Protein AF-A0AAV6I6D1-F1 (afdb_monomer_lite)

Sequence (425 aa):
MALRLLGRKLMIVKPQKLGFYFRNSSHTAVVHDNPPSDSHARIRPSVNLVMEYSVRPDQYEDDVLEENRRLKEGNCQLIENCRLKAENHQLIENRRLKEENRRLIERRVEFIAFDTSSFFSILTLGLFSYRLKTVEEEIIGVLQHDTNKDDASTTINELFEKVTRLEEKILGDLHRYIQNERDGWKSLETKEENRRLKEENRQLVENRRLKEENRQLIENHRLKEENRQLIERLKPVEEETIGDLQCDTHKDDASTTINELSENVTRLEQKILGDLHHDIQNERDRCKSLETKQEHDWLKKEEVPRLKKENCQLTEREPPIERKLEEASRKIEEMNKVGENLRDILSEERKRQDIKKENLRTKLKDDASNTINGLFGKVTRLEQTVFGDLHNEKDRCNSLETKLDKALRENEQMEEELDRLRRYD

pLDDT: mean 79.73, std 18.85, range [32.06, 98.06]

Foldseek 3Di:
DPPPPPPDDDDDDDDDDDDDDDDDDDDDDDDDDDDDDDDDDDDDDDDDPPPPDPDDPVVVVVVVVVVVVVVVVVVVVVVVVVVVVVVVVVVVVVVVVVVVVVVVVVVVVVVVVVVVVVVVVVVVVVVVVVVVVVLVVVLVVLVVPDDDPVVNVVVNVVSVVVVVVVVVVVVVVVVVVVVVVVVVVVVVVVVVVVVVVVVVVVVVVVVVVVVVVVVVVVVVVVVVVVVVVVVVVCVVVVVVVVVVVPPPDDDDDVDPVCVVVVVVVVVVVCVVVVVVVVVVVVVVVVVVVVVVVVVVVCCVPPVVVVVVVVVVVVVVVPVVVVVVVVVVVVVVVVVVVVVVVVVVVVVVVVVVVVVVVVVVVVVVVVVVVVVVVVVVVVVVVVVCVVVVVVVVVVVVVVVVVVVVVVVVVVVVVVVVVVVVVVVVD

Secondary structure (DSSP, 8-state):
-TTSSSSS-----PPPP-----------------PPP-------------------HHHHHHHHHHHHHHHHHHHHHHHHHHHHHHHHHHHHHHHHHHHHHHHHHHHHHHHHHHHHHHHHHHHHHHHHHHHHHHHHHHHHHHHHS---HHHHHHHHHHHHHHHHHHHHHHHHHHHHHHHHHHHHHHHHHHHHHHHHHHHHHHHHHHHHHHHHHHHHHHHHHHHHHHHHHHHHHHHHHHHHHHHHTT------SSHHHHHHHHHHHHHHHHHHHHHHHHHHHHHHHHHHHHHHHHHHHHIIIIIHHHHHHHHHHHHHHSHHHHHHHHHHHHHHHHHHHHHHHHHHHHHHHHHHHHHHHHHHHHHHHHHHHHHHHHHHHHHHHHHHHHHHHHHHHHHHHHHHHHHHHHHHHHHHHHHHHHHHHTTT-

Organism: NCBI:txid479676

Radius of gyration: 58.28 Å; chains: 1; bounding box: 149×78×177 Å

Structure (mmCIF, N/CA/C/O backbone):
data_AF-A0AAV6I6D1-F1
#
_entry.id   AF-A0AAV6I6D1-F1
#
loop_
_atom_site.group_PDB
_atom_site.id
_atom_site.type_symbol
_atom_site.label_atom_id
_atom_site.label_alt_id
_atom_site.label_comp_id
_atom_site.label_asym_id
_atom_site.label_entity_id
_atom_site.label_seq_id
_atom_site.pdbx_PDB_ins_code
_atom_site.Cartn_x
_atom_site.Cartn_y
_atom_site.Cartn_z
_atom_site.occupancy
_atom_site.B_iso_or_equiv
_atom_site.auth_seq_id
_atom_site.auth_comp_id
_atom_site.auth_asym_id
_atom_site.auth_atom_id
_atom_site.pdbx_PDB_model_num
ATOM 1 N N . MET A 1 1 ? -9.817 10.490 -35.568 1.00 48.12 1 MET A N 1
ATOM 2 C CA . MET A 1 1 ? -10.364 9.478 -36.508 1.00 48.12 1 MET A CA 1
ATOM 3 C C . MET A 1 1 ? -9.933 8.028 -36.223 1.00 48.12 1 MET A C 1
ATOM 5 O O . MET A 1 1 ? -10.580 7.134 -36.744 1.00 48.12 1 MET A O 1
ATOM 9 N N . ALA A 1 2 ? -8.954 7.748 -35.349 1.00 38.03 2 ALA A N 1
ATOM 10 C CA . ALA A 1 2 ? -8.500 6.375 -35.057 1.00 38.03 2 ALA A CA 1
ATOM 11 C C . ALA A 1 2 ? -9.328 5.585 -34.006 1.00 38.03 2 ALA A C 1
ATOM 13 O O . ALA A 1 2 ? -9.077 4.407 -33.791 1.00 38.03 2 ALA A O 1
ATOM 14 N N . LEU A 1 3 ? -10.347 6.187 -33.376 1.00 39.72 3 LEU A N 1
ATOM 15 C CA . LEU A 1 3 ? -11.139 5.553 -32.301 1.00 39.72 3 LEU A CA 1
ATOM 16 C C . LEU A 1 3 ? -12.452 4.879 -32.759 1.00 39.72 3 LEU A C 1
ATOM 18 O O . LEU A 1 3 ? -13.203 4.382 -31.929 1.00 39.72 3 LEU A O 1
ATOM 22 N N . ARG A 1 4 ? -12.743 4.817 -34.068 1.00 40.78 4 ARG A N 1
ATOM 23 C CA . ARG A 1 4 ? -13.976 4.184 -34.598 1.00 40.78 4 ARG A CA 1
ATOM 24 C C . ARG A 1 4 ? -13.810 2.744 -35.110 1.00 40.78 4 ARG A C 1
ATOM 26 O O . ARG A 1 4 ? -14.803 2.140 -35.498 1.00 40.78 4 ARG A O 1
ATOM 33 N N . LEU A 1 5 ? -12.604 2.169 -35.094 1.00 40.62 5 LEU A N 1
ATOM 34 C CA . LEU A 1 5 ? -12.329 0.868 -35.733 1.00 40.62 5 LEU A CA 1
ATOM 35 C C . LEU A 1 5 ? -12.291 -0.353 -34.794 1.00 40.62 5 LEU A C 1
ATOM 37 O O . LEU A 1 5 ? -12.179 -1.475 -35.275 1.00 40.62 5 LEU A O 1
ATOM 41 N N . LEU A 1 6 ? -12.459 -0.181 -33.481 1.00 40.72 6 LEU A N 1
ATOM 42 C CA . LEU A 1 6 ? -12.372 -1.286 -32.507 1.00 40.72 6 LEU A CA 1
ATOM 43 C C . LEU A 1 6 ? -13.728 -1.846 -32.035 1.00 40.72 6 LEU A C 1
ATOM 45 O O . LEU A 1 6 ? -13.772 -2.692 -31.152 1.00 40.72 6 LEU A O 1
ATOM 49 N N . GLY A 1 7 ? -14.842 -1.421 -32.639 1.00 37.72 7 GLY A N 1
ATOM 50 C CA . GLY A 1 7 ? -16.191 -1.734 -32.147 1.00 37.72 7 GLY A CA 1
ATOM 51 C C . GLY A 1 7 ? -16.897 -2.969 -32.726 1.00 37.72 7 GLY A C 1
ATOM 52 O O . GLY A 1 7 ? -18.096 -3.095 -32.500 1.00 37.72 7 GLY A O 1
ATOM 53 N N . ARG A 1 8 ? -16.258 -3.848 -33.519 1.00 44.53 8 ARG A N 1
ATOM 54 C CA . ARG A 1 8 ? -17.014 -4.880 -34.282 1.00 44.53 8 ARG A CA 1
ATOM 55 C C . ARG A 1 8 ? -16.455 -6.303 -34.362 1.00 44.53 8 ARG A C 1
ATOM 57 O O . ARG A 1 8 ? -16.909 -7.076 -35.201 1.00 44.53 8 ARG A O 1
ATOM 64 N N . LYS A 1 9 ? -15.548 -6.723 -33.484 1.00 44.69 9 LYS A N 1
ATOM 65 C CA . LYS A 1 9 ? -15.157 -8.143 -33.425 1.00 44.69 9 LYS A CA 1
ATOM 66 C C . LYS A 1 9 ? -15.060 -8.630 -31.993 1.00 44.69 9 LYS A C 1
ATOM 68 O O . LYS A 1 9 ? -14.022 -8.459 -31.378 1.00 44.69 9 LYS A O 1
ATOM 73 N N . LEU A 1 10 ? -16.134 -9.254 -31.511 1.00 35.91 10 LEU A N 1
ATOM 74 C CA . LEU A 1 10 ? -16.091 -10.533 -30.792 1.00 35.91 10 LEU A CA 1
ATOM 75 C C . LEU A 1 10 ? -17.525 -10.974 -30.476 1.00 35.91 10 LEU A C 1
ATOM 77 O O . LEU A 1 10 ? -18.120 -10.613 -29.466 1.00 35.91 10 LEU A O 1
ATOM 81 N N . MET A 1 11 ? -18.084 -11.739 -31.414 1.00 40.75 11 MET A N 1
ATOM 82 C CA . MET A 1 11 ? -19.237 -12.595 -31.176 1.00 40.75 11 MET A CA 1
ATOM 83 C C . MET A 1 11 ? -18.784 -13.880 -30.473 1.00 40.75 11 MET A C 1
ATOM 85 O O . MET A 1 11 ? -17.813 -14.500 -30.893 1.00 40.75 11 MET A O 1
ATOM 89 N N . ILE A 1 12 ? -19.563 -14.259 -29.457 1.00 49.75 12 ILE A N 1
ATOM 90 C CA . ILE A 1 12 ? -20.016 -15.620 -29.130 1.00 49.75 12 ILE A CA 1
ATOM 91 C C . ILE A 1 12 ? -18.918 -16.695 -29.052 1.00 49.75 12 ILE A C 1
ATOM 93 O O . ILE A 1 12 ? -18.583 -17.341 -30.041 1.00 49.75 12 ILE A O 1
ATOM 97 N N . VAL A 1 13 ? -18.497 -17.013 -27.825 1.00 37.84 13 VAL A N 1
ATOM 98 C CA . VAL A 1 13 ? -17.956 -18.336 -27.481 1.00 37.84 13 VAL A CA 1
ATOM 99 C C . VAL A 1 13 ? -18.753 -18.876 -26.291 1.00 37.84 13 VAL A C 1
ATOM 101 O O . VAL A 1 13 ? -18.869 -18.224 -25.256 1.00 37.84 13 VAL A O 1
ATOM 104 N N . LYS A 1 14 ? -19.375 -20.047 -26.482 1.00 39.44 14 LYS A N 1
ATOM 105 C CA . LYS A 1 14 ? -20.174 -20.766 -25.476 1.00 39.44 14 LYS A CA 1
ATOM 106 C C . LYS A 1 14 ? -19.281 -21.266 -24.327 1.00 39.44 14 LYS A C 1
ATOM 108 O O . LYS A 1 14 ? -18.175 -21.725 -24.605 1.00 39.44 14 LYS A O 1
ATOM 113 N N . PRO A 1 15 ? -19.761 -21.287 -23.072 1.00 37.91 15 PRO A N 1
ATOM 114 C CA . PRO A 1 15 ? -19.002 -21.858 -21.966 1.00 37.91 15 PRO A CA 1
ATOM 115 C C . PRO A 1 15 ? -19.048 -23.394 -22.004 1.00 37.91 15 PRO A C 1
ATOM 117 O O . PRO A 1 15 ? -20.124 -23.997 -21.992 1.00 37.91 15 PRO A O 1
ATOM 120 N N . GLN A 1 16 ? -17.876 -24.033 -22.031 1.00 36.88 16 GLN A N 1
ATOM 121 C CA . GLN A 1 16 ? -17.725 -25.448 -21.692 1.00 36.88 16 GLN A CA 1
ATOM 122 C C . GLN A 1 16 ? -17.652 -25.597 -20.167 1.00 36.88 16 GLN A C 1
ATOM 124 O O . GLN A 1 16 ? -16.920 -24.879 -19.489 1.00 36.88 16 GLN A O 1
ATOM 129 N N . LYS A 1 17 ? -18.450 -26.531 -19.639 1.00 46.91 17 LYS A N 1
ATOM 130 C CA . LYS A 1 17 ? -18.475 -26.933 -18.230 1.00 46.91 17 LYS A CA 1
ATOM 131 C C . LYS A 1 17 ? -17.140 -27.586 -17.858 1.00 46.91 17 LYS A C 1
ATOM 133 O O . LYS A 1 17 ? -16.791 -28.610 -18.438 1.00 46.91 17 LYS A O 1
ATOM 138 N N . LEU A 1 18 ? -16.451 -27.045 -16.858 1.00 38.59 18 LEU A N 1
ATOM 139 C CA . LEU A 1 18 ? -15.344 -27.709 -16.170 1.00 38.59 18 LEU A CA 1
ATOM 140 C C . LEU A 1 18 ? -15.776 -27.985 -14.729 1.00 38.59 18 LEU A C 1
ATOM 142 O O . LEU A 1 18 ? -16.169 -27.078 -13.998 1.00 38.59 18 LEU A O 1
ATOM 146 N N . GLY A 1 19 ? -15.800 -29.272 -14.383 1.00 35.09 19 GLY A N 1
ATOM 147 C CA . GLY A 1 19 ? -16.216 -29.782 -13.083 1.00 35.09 19 GLY A CA 1
ATOM 148 C C . GLY A 1 19 ? -15.191 -29.479 -11.995 1.00 35.09 19 GLY A C 1
ATOM 149 O O . GLY A 1 19 ? -13.987 -29.626 -12.196 1.00 35.09 19 GLY A O 1
ATOM 150 N N . PHE A 1 20 ? -15.696 -29.077 -10.833 1.00 32.06 20 PHE A N 1
ATOM 151 C CA . PHE A 1 20 ? -14.929 -28.900 -9.608 1.00 32.06 20 PHE A CA 1
ATOM 152 C C . PHE A 1 20 ? -14.675 -30.261 -8.949 1.00 32.06 20 PHE A C 1
ATOM 154 O O . PHE A 1 20 ? -15.622 -30.956 -8.587 1.00 32.06 20 PHE A O 1
ATOM 161 N N . TYR A 1 21 ? -13.406 -30.616 -8.738 1.00 33.84 21 TYR A N 1
ATOM 162 C CA . TYR A 1 21 ? -13.017 -31.613 -7.740 1.00 33.84 21 TYR A CA 1
ATOM 163 C C . TYR A 1 21 ? -12.654 -30.881 -6.444 1.00 33.84 21 TYR A C 1
ATOM 165 O O . TYR A 1 21 ? -11.616 -30.227 -6.358 1.00 33.84 21 TYR A O 1
ATOM 173 N N . PHE A 1 22 ? -13.520 -30.993 -5.436 1.00 32.66 22 PHE A N 1
ATOM 174 C CA . PHE A 1 22 ? -13.202 -30.628 -4.057 1.00 32.66 22 PHE A CA 1
ATOM 175 C C . PHE A 1 22 ? -12.232 -31.664 -3.479 1.00 32.66 22 PHE A C 1
ATOM 177 O O . PHE A 1 22 ? -12.557 -32.849 -3.403 1.00 32.66 22 PHE A O 1
ATOM 184 N N . ARG A 1 23 ? -11.047 -31.224 -3.048 1.00 32.44 23 ARG A N 1
ATOM 185 C CA . ARG A 1 23 ? -10.123 -32.036 -2.248 1.00 32.44 23 ARG A CA 1
ATOM 186 C C . ARG A 1 23 ? -10.203 -31.550 -0.802 1.00 32.44 23 ARG A C 1
ATOM 188 O O . ARG A 1 23 ? -9.589 -30.551 -0.445 1.00 32.44 23 ARG A O 1
ATOM 195 N N . ASN A 1 24 ? -10.999 -32.248 0.007 1.00 35.97 24 ASN A N 1
ATOM 196 C CA . ASN A 1 24 ? -11.048 -32.062 1.455 1.00 35.97 24 ASN A CA 1
ATOM 197 C C . ASN A 1 24 ? -9.717 -32.512 2.073 1.00 35.97 24 ASN A C 1
ATOM 199 O O . ASN A 1 24 ? -9.302 -33.656 1.897 1.00 35.97 24 ASN A O 1
ATOM 203 N N . SER A 1 25 ? -9.064 -31.609 2.802 1.00 33.88 25 SER A N 1
ATOM 204 C CA . SER A 1 25 ? -7.904 -31.896 3.646 1.00 33.88 25 SER A CA 1
ATOM 205 C C . SER A 1 25 ? -8.361 -31.935 5.102 1.00 33.88 25 SER A C 1
ATOM 207 O O . SER A 1 25 ? -8.355 -30.921 5.794 1.00 33.88 25 SER A O 1
ATOM 209 N N . SER A 1 26 ? -8.784 -33.110 5.561 1.00 36.56 26 SER A N 1
ATOM 210 C CA . SER A 1 26 ? -8.960 -33.420 6.978 1.00 36.56 26 SER A CA 1
ATOM 211 C C . SER A 1 26 ? -7.603 -33.800 7.578 1.00 36.56 26 SER A C 1
ATOM 213 O O . SER A 1 26 ? -7.073 -34.868 7.273 1.00 36.56 26 SER A O 1
ATOM 215 N N . HIS A 1 27 ? -7.039 -32.942 8.430 1.00 35.75 27 HIS A N 1
ATOM 216 C CA . HIS A 1 27 ? -5.922 -33.320 9.294 1.00 35.75 27 HIS A CA 1
ATOM 217 C C . HIS A 1 27 ? -6.451 -34.080 10.513 1.00 35.75 27 HIS A C 1
ATOM 219 O O . HIS A 1 27 ? -7.045 -33.511 11.423 1.00 35.75 27 HIS A O 1
ATOM 225 N N . THR A 1 28 ? -6.228 -35.390 10.496 1.00 36.97 28 THR A N 1
ATOM 226 C CA . THR A 1 28 ? -6.295 -36.295 11.643 1.00 36.97 28 THR A CA 1
ATOM 227 C C . THR A 1 28 ? -5.137 -36.001 12.596 1.00 36.97 28 THR A C 1
ATOM 229 O O . THR A 1 28 ? -3.974 -36.148 12.219 1.00 36.97 28 THR A O 1
ATOM 232 N N . ALA A 1 29 ? -5.452 -35.595 13.826 1.00 36.66 29 ALA A N 1
ATOM 233 C CA . ALA A 1 29 ? -4.497 -35.551 14.925 1.00 36.66 29 ALA A CA 1
ATOM 234 C C . ALA A 1 29 ? -4.189 -36.986 15.380 1.00 36.66 29 ALA A C 1
ATOM 236 O O . ALA A 1 29 ? -5.088 -37.734 15.763 1.00 36.66 29 ALA A O 1
ATOM 237 N N . VAL A 1 30 ? -2.917 -37.371 15.295 1.00 40.12 30 VAL A N 1
ATOM 238 C CA . VAL A 1 30 ? -2.387 -38.632 15.819 1.00 40.12 30 VAL A CA 1
ATOM 239 C C . VAL A 1 30 ? -2.201 -38.463 17.326 1.00 40.12 30 VAL A C 1
ATOM 241 O O . VAL A 1 30 ? -1.367 -37.675 17.768 1.00 40.12 30 VAL A O 1
ATOM 244 N N . VAL A 1 31 ? -3.007 -39.182 18.104 1.00 38.94 31 VAL A N 1
ATOM 245 C CA . VAL A 1 31 ? -2.837 -39.351 19.551 1.00 38.94 31 VAL A CA 1
ATOM 246 C C . VAL A 1 31 ? -1.719 -40.371 19.758 1.00 38.94 31 VAL A C 1
ATOM 248 O O . VAL A 1 31 ? -1.842 -41.522 19.349 1.00 38.94 31 VAL A O 1
ATOM 251 N N . HIS A 1 32 ? -0.606 -39.928 20.340 1.00 40.19 32 HIS A N 1
ATOM 252 C CA . HIS A 1 32 ? 0.442 -40.809 20.843 1.00 40.19 32 HIS A CA 1
ATOM 253 C C . HIS A 1 32 ? 0.123 -41.161 22.298 1.00 40.19 32 HIS A C 1
ATOM 255 O O . HIS A 1 32 ? 0.297 -40.331 23.189 1.00 40.19 32 HIS A O 1
ATOM 261 N N . ASP A 1 33 ? -0.319 -42.396 22.520 1.00 43.78 33 ASP A N 1
ATOM 262 C CA . ASP A 1 33 ? -0.334 -43.025 23.837 1.00 43.78 33 ASP A CA 1
ATOM 263 C C . ASP A 1 33 ? 1.099 -43.411 24.228 1.00 43.78 33 ASP A C 1
ATOM 265 O O . ASP A 1 33 ? 1.756 -44.186 23.534 1.00 43.78 33 ASP A O 1
ATOM 269 N N . ASN A 1 34 ? 1.574 -42.886 25.357 1.00 45.19 34 ASN A N 1
ATOM 270 C CA . ASN A 1 34 ? 2.707 -43.430 26.102 1.00 45.19 34 ASN A CA 1
ATOM 271 C C . ASN A 1 34 ? 2.267 -43.622 27.565 1.00 45.19 34 ASN A C 1
ATOM 273 O O . ASN A 1 34 ? 1.734 -42.679 28.156 1.00 45.19 34 ASN A O 1
ATOM 277 N N . PRO A 1 35 ? 2.489 -44.802 28.170 1.00 55.47 35 PRO A N 1
ATOM 278 C CA . PRO A 1 35 ? 2.170 -45.050 29.572 1.00 55.47 35 PRO A CA 1
ATOM 279 C C . PRO A 1 35 ? 3.303 -44.540 30.479 1.00 55.47 35 PRO A C 1
ATOM 281 O O . PRO A 1 35 ? 4.472 -44.606 30.083 1.00 55.47 35 PRO A O 1
ATOM 284 N N . PRO A 1 36 ? 3.024 -44.071 31.709 1.00 56.38 36 PRO A N 1
ATOM 285 C CA . PRO A 1 36 ? 4.082 -43.795 32.660 1.00 56.38 36 PRO A CA 1
ATOM 286 C C . PRO A 1 36 ? 4.510 -45.090 33.355 1.00 56.38 36 PRO A C 1
ATOM 288 O O . PRO A 1 36 ? 3.717 -45.817 33.949 1.00 56.38 36 PRO A O 1
ATOM 291 N N . SER A 1 37 ? 5.806 -45.340 33.249 1.00 48.09 37 SER A N 1
ATOM 292 C CA . SER A 1 37 ? 6.586 -46.327 33.976 1.00 48.09 37 SER A CA 1
ATOM 293 C C . SER A 1 37 ? 6.534 -46.123 35.491 1.00 48.09 37 SER A C 1
ATOM 295 O O . SER A 1 37 ? 6.692 -45.007 35.989 1.00 48.09 37 SER A O 1
ATOM 297 N N . ASP A 1 38 ? 6.390 -47.251 36.183 1.00 48.94 38 ASP A N 1
ATOM 298 C CA . ASP A 1 38 ? 6.539 -47.452 37.619 1.00 48.94 38 ASP A CA 1
ATOM 299 C C . ASP A 1 38 ? 7.793 -46.787 38.202 1.00 48.94 38 ASP A C 1
ATOM 301 O O . ASP A 1 38 ? 8.928 -47.107 37.843 1.00 48.94 38 ASP A O 1
ATOM 305 N N . SER A 1 39 ? 7.587 -45.953 39.218 1.00 45.09 39 SER A N 1
ATOM 306 C CA . SER A 1 39 ? 8.602 -45.670 40.228 1.00 45.09 39 SER A CA 1
ATOM 307 C C . SER A 1 39 ? 7.987 -45.848 41.613 1.00 45.09 39 SER A C 1
ATOM 309 O O . SER A 1 39 ? 7.317 -44.963 42.147 1.00 45.09 39 SER A O 1
ATOM 311 N N . HIS A 1 40 ? 8.223 -47.028 42.184 1.00 48.16 40 HIS A N 1
ATOM 312 C CA . HIS A 1 40 ? 7.950 -47.372 43.572 1.00 48.16 40 HIS A CA 1
ATOM 313 C C . HIS A 1 40 ? 8.692 -46.429 44.534 1.00 48.16 40 HIS A C 1
ATOM 315 O O . HIS A 1 40 ? 9.873 -46.622 44.827 1.00 48.16 40 HIS A O 1
ATOM 321 N N . ALA A 1 41 ? 7.982 -45.455 45.101 1.00 40.75 41 ALA A N 1
ATOM 322 C CA . ALA A 1 41 ? 8.394 -44.797 46.334 1.00 40.75 41 ALA A CA 1
ATOM 323 C C . ALA A 1 41 ? 7.808 -45.573 47.526 1.00 40.75 41 ALA A C 1
ATOM 325 O O . ALA A 1 41 ? 6.596 -45.641 47.717 1.00 40.75 41 ALA A O 1
ATOM 326 N N . ARG A 1 42 ? 8.688 -46.195 48.322 1.00 48.12 42 ARG A N 1
ATOM 327 C CA . ARG A 1 42 ? 8.354 -46.832 49.605 1.00 48.12 42 ARG A CA 1
ATOM 328 C C . ARG A 1 42 ? 7.743 -45.801 50.556 1.00 48.12 42 ARG A C 1
ATOM 330 O O . ARG A 1 42 ? 8.463 -44.972 51.107 1.00 48.12 42 ARG A O 1
ATOM 337 N N . ILE A 1 43 ? 6.445 -45.915 50.809 1.00 41.47 43 ILE A N 1
ATOM 338 C CA . ILE A 1 43 ? 5.782 -45.255 51.934 1.00 41.47 43 ILE A CA 1
ATOM 339 C C . ILE A 1 43 ? 6.028 -46.118 53.178 1.00 41.47 43 ILE A C 1
ATOM 341 O O . ILE A 1 43 ? 5.720 -47.310 53.199 1.00 41.47 43 ILE A O 1
ATOM 345 N N . ARG A 1 44 ? 6.652 -45.525 54.201 1.00 41.50 44 ARG A N 1
ATOM 346 C CA . ARG A 1 44 ? 6.790 -46.129 55.534 1.00 41.50 44 ARG A CA 1
ATOM 347 C C . ARG A 1 44 ? 5.401 -46.250 56.176 1.00 41.50 44 ARG A C 1
ATOM 349 O O . ARG A 1 44 ? 4.644 -45.286 56.093 1.00 41.50 44 ARG A O 1
ATOM 356 N N . PRO A 1 45 ? 5.078 -47.355 56.868 1.00 42.25 45 PRO A N 1
ATOM 357 C CA . PRO A 1 45 ? 3.856 -47.433 57.651 1.00 42.25 45 PRO A CA 1
ATOM 358 C C . PRO A 1 45 ? 4.011 -46.536 58.884 1.00 42.25 45 PRO A C 1
ATOM 360 O O . PRO A 1 45 ? 4.767 -46.846 59.806 1.00 42.25 45 PRO A O 1
ATOM 363 N N . SER A 1 46 ? 3.337 -45.388 58.880 1.00 39.06 46 SER A N 1
ATOM 364 C CA . SER A 1 46 ? 3.123 -44.592 60.083 1.00 39.06 46 SER A CA 1
ATOM 365 C C . SER A 1 46 ? 2.118 -45.318 60.971 1.00 39.06 46 SER A C 1
ATOM 367 O O . SER A 1 46 ? 1.020 -45.668 60.547 1.00 39.06 46 SER A O 1
ATOM 369 N N . VAL A 1 47 ? 2.548 -45.571 62.200 1.00 43.09 47 VAL A N 1
ATOM 370 C CA . VAL A 1 47 ? 1.784 -46.169 63.290 1.00 43.09 47 VAL A CA 1
ATOM 371 C C . VAL A 1 47 ? 0.502 -45.361 63.515 1.00 43.09 47 VAL A C 1
ATOM 373 O O . VAL A 1 47 ? 0.566 -44.185 63.864 1.00 43.09 47 VAL A O 1
ATOM 376 N N . ASN A 1 48 ? -0.653 -46.001 63.325 1.00 41.53 48 ASN A N 1
ATOM 377 C CA . ASN A 1 48 ? -1.951 -45.466 63.726 1.00 41.53 48 ASN A CA 1
ATOM 378 C C . ASN A 1 48 ? -2.038 -45.465 65.258 1.00 41.53 48 ASN A C 1
ATOM 380 O O . ASN A 1 48 ? -2.448 -46.453 65.866 1.00 41.53 48 ASN A O 1
ATOM 384 N N . LEU A 1 49 ? -1.653 -44.351 65.883 1.00 42.59 49 LEU A N 1
ATOM 385 C CA . LEU A 1 49 ? -2.193 -43.973 67.185 1.00 42.59 49 LEU A CA 1
ATOM 386 C C . LEU A 1 49 ? -3.597 -43.412 66.931 1.00 42.59 49 LEU A C 1
ATOM 388 O O . LEU A 1 49 ? -3.757 -42.254 66.551 1.00 42.59 49 LEU A O 1
ATOM 392 N N . VAL A 1 50 ? -4.615 -44.251 67.102 1.00 42.62 50 VAL A N 1
ATOM 393 C CA . VAL A 1 50 ? -6.008 -43.803 67.170 1.00 42.62 50 VAL A CA 1
ATOM 394 C C . VAL A 1 50 ? -6.189 -43.149 68.540 1.00 42.62 50 VAL A C 1
ATOM 396 O O . VAL A 1 50 ? -6.446 -43.826 69.531 1.00 42.62 50 VAL A O 1
ATOM 399 N N . MET A 1 51 ? -5.972 -41.835 68.615 1.00 41.81 51 MET A N 1
ATOM 400 C CA . MET A 1 51 ? -6.546 -41.026 69.687 1.00 41.81 51 MET A CA 1
ATOM 401 C C . MET A 1 51 ? -7.998 -40.741 69.309 1.00 41.81 51 MET A C 1
ATOM 403 O O . MET A 1 51 ? -8.266 -39.912 68.441 1.00 41.81 51 MET A O 1
ATOM 407 N N . GLU A 1 52 ? -8.927 -41.450 69.950 1.00 43.44 52 GLU A N 1
ATOM 408 C CA . GLU A 1 52 ? -10.345 -41.092 69.981 1.00 43.44 52 GLU A CA 1
ATOM 409 C C . GLU A 1 52 ? -10.504 -39.766 70.736 1.00 43.44 52 GLU A C 1
ATOM 411 O O . GLU A 1 52 ? -10.750 -39.723 71.940 1.00 43.44 52 GLU A O 1
ATOM 416 N N . TYR A 1 53 ? -10.347 -38.657 70.018 1.00 40.78 53 TYR A N 1
ATOM 417 C CA . TYR A 1 53 ? -10.953 -37.403 70.430 1.00 40.78 53 TYR A CA 1
ATOM 418 C C . TYR A 1 53 ? -12.398 -37.420 69.946 1.00 40.78 53 TYR A C 1
ATOM 420 O O . TYR A 1 53 ? -12.671 -37.379 68.748 1.00 40.78 53 TYR A O 1
ATOM 428 N N . SER A 1 54 ? -13.324 -37.496 70.899 1.00 49.72 54 SER A N 1
ATOM 429 C CA . SER A 1 54 ? -14.739 -37.212 70.679 1.00 49.72 54 SER A CA 1
ATOM 430 C C . SER A 1 54 ? -14.876 -35.717 70.369 1.00 49.72 54 SER A C 1
ATOM 432 O O . SER A 1 54 ? -15.060 -34.889 71.261 1.00 49.72 54 SER A O 1
ATOM 434 N N . VAL A 1 55 ? -14.651 -35.358 69.105 1.00 51.53 55 VAL A N 1
ATOM 435 C CA . VAL A 1 55 ? -14.844 -34.005 68.579 1.00 51.53 55 VAL A CA 1
ATOM 436 C C . VAL A 1 55 ? -16.260 -33.938 68.030 1.00 51.53 55 VAL A C 1
ATOM 438 O O . VAL A 1 55 ? -16.676 -34.799 67.256 1.00 51.53 55 VAL A O 1
ATOM 441 N N . ARG A 1 56 ? -17.015 -32.931 68.475 1.00 52.19 56 ARG A N 1
ATOM 442 C CA . ARG A 1 56 ? -18.381 -32.675 68.011 1.00 52.19 56 ARG A CA 1
ATOM 443 C C . ARG A 1 56 ? -18.360 -32.497 66.480 1.00 52.19 56 ARG A C 1
ATOM 445 O O . ARG A 1 56 ? -17.649 -31.602 66.024 1.00 52.19 56 ARG A O 1
ATOM 452 N N . PRO A 1 57 ? -19.096 -33.315 65.704 1.00 56.53 57 PRO A N 1
ATOM 453 C CA . PRO A 1 57 ? -19.074 -33.275 64.236 1.00 56.53 57 PRO A CA 1
ATOM 454 C C . PRO A 1 57 ? -19.446 -31.902 63.656 1.00 56.53 57 PRO A C 1
ATOM 456 O O . PRO A 1 57 ? -18.958 -31.510 62.602 1.00 56.53 57 PRO A O 1
ATOM 459 N N . ASP A 1 58 ? -20.252 -31.150 64.398 1.00 57.88 58 ASP A N 1
ATOM 460 C CA . ASP A 1 58 ? -20.996 -30.001 63.889 1.00 57.88 58 ASP A CA 1
ATOM 461 C C . ASP A 1 58 ? -20.144 -28.724 63.733 1.00 57.88 58 ASP A C 1
ATOM 463 O O . ASP A 1 58 ? -20.565 -27.795 63.058 1.00 57.88 58 ASP A O 1
ATOM 467 N N . GLN A 1 59 ? -18.944 -28.656 64.329 1.00 55.50 59 GLN A N 1
ATOM 468 C CA . GLN A 1 59 ? -18.038 -27.499 64.188 1.00 55.50 59 GLN A CA 1
ATOM 469 C C . GLN A 1 59 ? -16.966 -27.685 63.104 1.00 55.50 59 GLN A C 1
ATOM 471 O O . GLN A 1 59 ? -16.408 -26.705 62.623 1.00 55.50 59 GLN A O 1
ATOM 476 N N . TYR A 1 60 ? -16.679 -28.924 62.695 1.00 64.31 60 TYR A N 1
ATOM 477 C CA . TYR A 1 60 ? -15.619 -29.204 61.719 1.00 64.31 60 TYR A CA 1
ATOM 478 C C . TYR A 1 60 ? -16.082 -28.998 60.269 1.00 64.31 60 TYR A C 1
ATOM 480 O O . TYR A 1 60 ? -15.269 -28.679 59.404 1.00 64.31 60 TYR A O 1
ATOM 488 N N . GLU A 1 61 ? -17.376 -29.174 59.985 1.00 73.00 61 GLU A N 1
ATOM 489 C CA . GLU A 1 61 ? -17.913 -28.968 58.634 1.00 73.00 61 GLU A CA 1
ATOM 490 C C . GLU A 1 61 ? -17.882 -27.494 58.214 1.00 73.00 61 GLU A C 1
ATOM 492 O O . GLU A 1 61 ? -17.524 -27.205 57.071 1.00 73.00 61 GLU A O 1
ATOM 497 N N . ASP A 1 62 ? -18.168 -26.563 59.127 1.00 74.50 62 ASP A N 1
ATOM 498 C CA . ASP A 1 62 ? -18.175 -25.128 58.818 1.00 74.50 62 ASP A CA 1
ATOM 499 C C . ASP A 1 62 ? -16.766 -24.586 58.531 1.00 74.50 62 ASP A C 1
ATOM 501 O O . ASP A 1 62 ? -16.573 -23.871 57.542 1.00 74.50 62 ASP A O 1
ATOM 505 N N . ASP A 1 63 ? -15.761 -24.993 59.313 1.00 76.81 63 ASP A N 1
ATOM 506 C CA . ASP A 1 63 ? -14.363 -24.596 59.091 1.00 76.81 63 ASP A CA 1
ATOM 507 C C . ASP A 1 63 ? -13.825 -25.142 57.754 1.00 76.81 63 ASP A C 1
ATOM 509 O O . ASP A 1 63 ? -13.178 -24.423 56.985 1.00 76.81 63 ASP A O 1
ATOM 513 N N . VAL A 1 64 ? -14.157 -26.395 57.414 1.00 77.88 64 VAL A N 1
ATOM 514 C CA . VAL A 1 64 ? -13.764 -27.023 56.140 1.00 77.88 64 VAL A CA 1
ATOM 515 C C . VAL A 1 64 ? -14.500 -26.397 54.948 1.00 77.88 64 VAL A C 1
ATOM 517 O O . VAL A 1 64 ? -13.928 -26.272 53.857 1.00 77.88 64 VAL A O 1
ATOM 520 N N . LEU A 1 65 ? -15.762 -25.991 55.112 1.00 80.25 65 LEU A N 1
ATOM 521 C CA . LEU A 1 65 ? -16.512 -25.286 54.071 1.00 80.25 65 LEU A CA 1
ATOM 522 C C . LEU A 1 65 ? -15.949 -23.886 53.820 1.00 80.25 65 LEU A C 1
ATOM 524 O O . LEU A 1 65 ? -15.837 -23.485 52.658 1.00 80.25 65 LEU A O 1
ATOM 528 N N . GLU A 1 66 ? -15.562 -23.164 54.869 1.00 84.62 66 GLU A N 1
ATOM 529 C CA . GLU A 1 66 ? -14.966 -21.832 54.758 1.00 84.62 66 GLU A CA 1
ATOM 530 C C . GLU A 1 66 ? -13.560 -21.889 54.138 1.00 84.62 66 GLU A C 1
ATOM 532 O O . GLU A 1 66 ? -13.245 -21.104 53.239 1.00 84.62 66 GLU A O 1
ATOM 537 N N . GLU A 1 67 ? -12.734 -22.873 54.506 1.00 85.00 67 GLU A N 1
ATOM 538 C CA . GLU A 1 67 ? -11.424 -23.082 53.878 1.00 85.00 67 GLU A CA 1
ATOM 539 C C . GLU A 1 67 ? -11.552 -23.461 52.393 1.00 85.00 67 GLU A C 1
ATOM 541 O O . GLU A 1 67 ? -10.852 -22.905 51.541 1.00 85.00 67 GLU A O 1
ATOM 546 N N . ASN A 1 68 ? -12.519 -24.312 52.032 1.00 82.25 68 ASN A N 1
ATOM 547 C CA . ASN A 1 68 ? -12.830 -24.601 50.628 1.00 82.25 68 ASN A CA 1
ATOM 548 C C . ASN A 1 68 ? -13.317 -23.366 49.860 1.00 82.25 68 ASN A C 1
ATOM 550 O O . ASN A 1 68 ? -13.040 -23.228 48.663 1.00 82.25 68 ASN A O 1
ATOM 554 N N . ARG A 1 69 ? -14.043 -22.460 50.523 1.00 87.75 69 ARG A N 1
ATOM 555 C CA . ARG A 1 69 ? -14.504 -21.199 49.932 1.00 87.75 69 ARG A CA 1
ATOM 556 C C . ARG A 1 69 ? -13.314 -20.277 49.642 1.00 87.75 69 ARG A C 1
ATOM 558 O O . ARG A 1 69 ? -13.184 -19.808 48.511 1.00 87.75 69 ARG A O 1
ATOM 565 N N . ARG A 1 70 ? -12.379 -20.142 50.591 1.00 86.75 70 ARG A N 1
ATOM 566 C CA . ARG A 1 70 ? -11.115 -19.400 50.416 1.00 86.75 70 ARG A CA 1
ATOM 567 C C . ARG A 1 70 ? -10.230 -19.987 49.320 1.00 86.75 70 ARG A C 1
ATOM 569 O O . ARG A 1 70 ? -9.692 -19.246 48.501 1.00 86.75 70 ARG A O 1
ATOM 576 N N . LEU A 1 71 ? -10.105 -21.313 49.255 1.00 84.31 71 LEU A N 1
ATOM 577 C CA . LEU A 1 71 ? -9.346 -21.990 48.198 1.00 84.31 71 LEU A CA 1
ATOM 578 C C . LEU A 1 71 ? -9.986 -21.791 46.818 1.00 84.31 71 LEU A C 1
ATOM 580 O O . LEU A 1 71 ? -9.272 -21.584 45.836 1.00 84.31 71 LEU A O 1
ATOM 584 N N . LYS A 1 72 ? -11.324 -21.798 46.722 1.00 85.88 72 LYS A N 1
ATOM 585 C CA . LYS A 1 72 ? -12.034 -21.458 45.479 1.00 85.88 72 LYS A CA 1
ATOM 586 C C . LYS A 1 72 ? -11.784 -20.012 45.059 1.00 85.88 72 LYS A C 1
ATOM 588 O O . LYS A 1 72 ? -11.484 -19.786 43.890 1.00 85.88 72 LYS A O 1
ATOM 593 N N . GLU A 1 73 ? -11.852 -19.055 45.980 1.00 86.56 73 GLU A N 1
ATOM 594 C CA . GLU A 1 73 ? -11.546 -17.649 45.685 1.00 86.56 73 GLU A CA 1
ATOM 595 C C . GLU A 1 73 ? -10.090 -17.456 45.242 1.00 86.56 73 GLU A C 1
ATOM 597 O O . GLU A 1 73 ? -9.842 -16.803 44.225 1.00 86.56 73 GLU A O 1
ATOM 602 N N . GLY A 1 74 ? -9.134 -18.090 45.928 1.00 88.81 74 GLY A N 1
ATOM 603 C CA . GLY A 1 74 ? -7.721 -18.075 45.543 1.00 88.81 74 GLY A CA 1
ATOM 604 C C . GLY A 1 74 ? -7.480 -18.669 44.151 1.00 88.81 74 GLY A C 1
ATOM 605 O O . GLY A 1 74 ? -6.762 -18.084 43.339 1.00 88.81 74 GLY A O 1
ATOM 606 N N . ASN A 1 75 ? -8.141 -19.784 43.826 1.00 87.50 75 ASN A N 1
ATOM 607 C CA . ASN A 1 75 ? -8.070 -20.391 42.496 1.00 87.50 75 ASN A CA 1
ATOM 608 C C . ASN A 1 75 ? -8.692 -19.496 41.413 1.00 87.50 75 ASN A C 1
ATOM 610 O O . ASN A 1 75 ? -8.110 -19.359 40.337 1.00 87.50 75 ASN A O 1
ATOM 614 N N . CYS A 1 76 ? -9.824 -18.840 41.687 1.00 85.94 76 CYS A N 1
ATOM 615 C CA . CYS A 1 76 ? -10.428 -17.878 40.761 1.00 85.94 76 CYS A CA 1
ATOM 616 C C . CYS A 1 76 ? -9.488 -16.694 40.477 1.00 85.94 76 CYS A C 1
ATOM 618 O O . CYS A 1 76 ? -9.293 -16.334 39.317 1.00 85.94 76 CYS A O 1
ATOM 620 N N . GLN A 1 77 ? -8.839 -16.136 41.505 1.00 86.94 77 GLN A N 1
ATOM 621 C CA . GLN A 1 77 ? -7.854 -15.059 41.337 1.00 86.94 77 GLN A CA 1
ATOM 622 C C . GLN A 1 77 ? -6.626 -15.507 40.536 1.00 86.94 77 GLN A C 1
ATOM 624 O O . GLN A 1 77 ? -6.106 -14.749 39.715 1.00 86.94 77 GLN A O 1
ATOM 629 N N . LEU A 1 78 ? -6.160 -16.742 40.746 1.00 88.44 78 LEU A N 1
ATOM 630 C CA . LEU A 1 78 ? -5.040 -17.306 39.995 1.00 88.44 78 LEU A CA 1
ATOM 631 C C . LEU A 1 78 ? -5.389 -17.475 38.507 1.00 88.44 78 LEU A C 1
ATOM 633 O O . LEU A 1 78 ? -4.578 -17.135 37.645 1.00 88.44 78 LEU A O 1
ATOM 637 N N . ILE A 1 79 ? -6.601 -17.950 38.202 1.00 88.12 79 ILE A N 1
ATOM 638 C CA . ILE A 1 79 ? -7.105 -18.090 36.828 1.00 88.12 79 ILE A CA 1
ATOM 639 C C . ILE A 1 79 ? -7.205 -16.718 36.147 1.00 88.12 79 ILE A C 1
ATOM 641 O O . ILE A 1 79 ? -6.717 -16.566 35.025 1.00 88.12 79 ILE A O 1
ATOM 645 N N . GLU A 1 80 ? -7.762 -15.710 36.825 1.00 87.19 80 GLU A N 1
ATOM 646 C CA . GLU A 1 80 ? -7.855 -14.336 36.307 1.00 87.19 80 GLU A CA 1
ATOM 647 C C . GLU A 1 80 ? -6.456 -13.756 36.022 1.00 87.19 80 GLU A C 1
ATOM 649 O O . GLU A 1 80 ? -6.208 -13.217 34.943 1.00 87.19 80 GLU A O 1
ATOM 654 N N . ASN A 1 81 ? -5.495 -13.948 36.936 1.00 86.50 81 ASN A N 1
ATOM 655 C CA . ASN A 1 81 ? -4.105 -13.520 36.743 1.00 86.50 81 ASN A CA 1
ATOM 656 C C . ASN A 1 81 ? -3.434 -14.216 35.552 1.00 86.50 81 ASN A C 1
ATOM 658 O O . ASN A 1 81 ? -2.726 -13.573 34.773 1.00 86.50 81 ASN A O 1
ATOM 662 N N . CYS A 1 82 ? -3.657 -15.520 35.377 1.00 87.31 82 CYS A N 1
ATOM 663 C CA . CYS A 1 82 ? -3.165 -16.257 34.215 1.00 87.31 82 CYS A CA 1
ATOM 664 C C . CYS A 1 82 ? -3.777 -15.727 32.910 1.00 87.31 82 CYS A C 1
ATOM 666 O O . CYS A 1 82 ? -3.044 -15.554 31.932 1.00 87.31 82 CYS A O 1
ATOM 668 N N . ARG A 1 83 ? -5.079 -15.399 32.899 1.00 92.38 83 ARG A N 1
ATOM 669 C CA . ARG A 1 83 ? -5.750 -14.792 31.738 1.00 92.38 83 ARG A CA 1
ATOM 670 C C . ARG A 1 83 ? -5.150 -13.427 31.398 1.00 92.38 83 ARG A C 1
ATOM 672 O O . ARG A 1 83 ? -4.716 -13.223 30.267 1.00 92.38 83 ARG A O 1
ATOM 679 N N . LEU A 1 84 ? -5.025 -12.536 32.382 1.00 88.56 84 LEU A N 1
ATOM 680 C CA . LEU A 1 84 ? -4.434 -11.203 32.206 1.00 88.56 84 LEU A CA 1
ATOM 681 C C . LEU A 1 84 ? -2.972 -11.268 31.738 1.00 88.56 84 LEU A C 1
ATOM 683 O O . LEU A 1 84 ? -2.523 -10.445 30.937 1.00 88.56 84 LEU A O 1
ATOM 687 N N . LYS A 1 85 ? -2.206 -12.258 32.207 1.00 89.12 85 LYS A N 1
ATOM 688 C CA . LYS A 1 85 ? -0.827 -12.480 31.757 1.00 89.12 85 LYS A CA 1
ATOM 689 C C . LYS A 1 85 ? -0.771 -12.938 30.297 1.00 89.12 85 LYS A C 1
ATOM 691 O O . LYS A 1 85 ? 0.098 -12.471 29.559 1.00 89.12 85 LYS A O 1
ATOM 696 N N . ALA A 1 86 ? -1.695 -13.799 29.871 1.00 87.88 86 ALA A N 1
ATOM 697 C CA . ALA A 1 86 ? -1.817 -14.223 28.478 1.00 87.88 86 ALA A CA 1
ATOM 698 C C . ALA A 1 86 ? -2.235 -13.061 27.558 1.00 87.88 86 ALA A C 1
ATOM 700 O O . ALA A 1 86 ? -1.606 -12.850 26.521 1.00 87.88 86 ALA A O 1
ATOM 701 N N . GLU A 1 87 ? -3.219 -12.256 27.968 1.00 88.94 87 GLU A N 1
ATOM 702 C CA . GLU A 1 87 ? -3.650 -11.050 27.244 1.00 88.94 87 GLU A CA 1
ATOM 703 C C . GLU A 1 87 ? -2.501 -10.039 27.091 1.00 88.94 87 GLU A C 1
ATOM 705 O O . GLU A 1 87 ? -2.252 -9.531 25.995 1.00 88.94 87 GLU A O 1
ATOM 710 N N . ASN A 1 88 ? -1.723 -9.804 28.154 1.00 86.06 88 ASN A N 1
ATOM 711 C CA . ASN A 1 88 ? -0.532 -8.954 28.084 1.00 86.06 88 ASN A CA 1
ATOM 712 C C . ASN A 1 88 ? 0.522 -9.497 27.110 1.00 86.06 88 ASN A C 1
ATOM 714 O O . ASN A 1 88 ? 1.139 -8.717 26.382 1.00 86.06 88 ASN A O 1
ATOM 718 N N . HIS A 1 89 ? 0.728 -10.816 27.067 1.00 88.81 89 HIS A N 1
ATOM 719 C CA . HIS A 1 89 ? 1.673 -11.424 26.133 1.00 88.81 89 HIS A CA 1
ATOM 720 C C . HIS A 1 89 ? 1.241 -11.214 24.675 1.00 88.81 89 HIS A C 1
ATOM 722 O O . HIS A 1 89 ? 2.042 -10.753 23.861 1.00 88.81 89 HIS A O 1
ATOM 728 N N . GLN A 1 90 ? -0.044 -11.429 24.371 1.00 88.25 90 GLN A N 1
ATOM 729 C CA . GLN A 1 90 ? -0.612 -11.148 23.048 1.00 88.25 90 GLN A CA 1
ATOM 730 C C . GLN A 1 90 ? -0.473 -9.669 22.665 1.00 88.25 90 GLN A C 1
ATOM 732 O O . GLN A 1 90 ? -0.168 -9.336 21.519 1.00 88.25 90 GLN A O 1
ATOM 737 N N . LEU A 1 91 ? -0.661 -8.755 23.619 1.00 85.94 91 LEU A N 1
ATOM 738 C CA . LEU A 1 91 ? -0.540 -7.320 23.373 1.00 85.94 91 LEU A CA 1
ATOM 739 C C . LEU A 1 91 ? 0.910 -6.903 23.070 1.00 85.94 91 LEU A C 1
ATOM 741 O O . LEU A 1 91 ? 1.141 -6.056 22.202 1.00 85.94 91 LEU A O 1
ATOM 745 N N . ILE A 1 92 ? 1.892 -7.523 23.732 1.00 88.00 92 ILE A N 1
ATOM 746 C CA . ILE A 1 92 ? 3.323 -7.343 23.442 1.00 88.00 92 ILE A CA 1
ATOM 747 C C . ILE A 1 92 ? 3.665 -7.880 22.046 1.00 88.00 92 ILE A C 1
ATOM 749 O O . ILE A 1 92 ? 4.346 -7.198 21.276 1.00 88.00 92 ILE A O 1
ATOM 753 N N . GLU A 1 93 ? 3.167 -9.062 21.690 1.00 89.88 93 GLU A N 1
ATOM 754 C CA . GLU A 1 93 ? 3.412 -9.677 20.384 1.00 89.88 93 GLU A CA 1
ATOM 755 C C . GLU A 1 93 ? 2.794 -8.861 19.239 1.00 89.88 93 GLU A C 1
ATOM 757 O O . GLU A 1 93 ? 3.467 -8.561 18.252 1.00 89.88 93 GLU A O 1
ATOM 762 N N . ASN A 1 94 ? 1.571 -8.359 19.422 1.00 82.19 94 ASN A N 1
ATOM 763 C CA . ASN A 1 94 ? 0.932 -7.445 18.474 1.00 82.19 94 ASN A CA 1
ATOM 764 C C . ASN A 1 94 ? 1.725 -6.142 18.285 1.00 82.19 94 ASN A C 1
ATOM 766 O O . ASN A 1 94 ? 1.852 -5.652 17.160 1.00 82.19 94 ASN A O 1
ATOM 770 N N . ARG A 1 95 ? 2.304 -5.576 19.356 1.00 85.69 95 ARG A N 1
ATOM 771 C CA . ARG A 1 95 ? 3.196 -4.405 19.242 1.00 85.69 95 ARG A CA 1
ATOM 772 C C . ARG A 1 95 ? 4.455 -4.732 18.444 1.00 85.69 95 ARG A C 1
ATOM 774 O O . ARG A 1 95 ? 4.846 -3.936 17.593 1.00 85.69 95 ARG A O 1
ATOM 781 N N . ARG A 1 96 ? 5.060 -5.899 18.681 1.00 91.75 96 ARG A N 1
ATOM 782 C CA . ARG A 1 96 ? 6.237 -6.365 17.939 1.00 91.75 96 ARG A CA 1
ATOM 783 C C . ARG A 1 96 ? 5.932 -6.528 16.446 1.00 91.75 96 ARG A C 1
ATOM 785 O O . ARG A 1 96 ? 6.666 -5.979 15.630 1.00 91.75 96 ARG A O 1
ATOM 792 N N . LEU A 1 97 ? 4.835 -7.201 16.094 1.00 88.00 97 LEU A N 1
ATOM 793 C CA . LEU A 1 97 ? 4.408 -7.385 14.699 1.00 88.00 97 LEU A CA 1
ATOM 794 C C . LEU A 1 97 ? 4.106 -6.051 14.004 1.00 88.00 97 LEU A C 1
ATOM 796 O O . LEU A 1 97 ? 4.440 -5.860 12.834 1.00 88.00 97 LEU A O 1
ATOM 800 N N . LYS A 1 98 ? 3.506 -5.093 14.720 1.00 84.06 98 LYS A N 1
ATOM 801 C CA . LYS A 1 98 ? 3.235 -3.752 14.187 1.00 84.06 98 LYS A CA 1
ATOM 802 C C . LYS A 1 98 ? 4.523 -2.990 13.860 1.00 84.06 98 LYS A C 1
ATOM 804 O O . LYS A 1 98 ? 4.595 -2.345 12.816 1.00 84.06 98 LYS A O 1
ATOM 809 N N . GLU A 1 99 ? 5.536 -3.090 14.716 1.00 86.56 99 GLU A N 1
ATOM 810 C CA . GLU A 1 99 ? 6.849 -2.479 14.486 1.00 86.56 99 GLU A CA 1
ATOM 811 C C . GLU A 1 99 ? 7.613 -3.170 13.343 1.00 86.56 99 GLU A C 1
ATOM 813 O O . GLU A 1 99 ? 8.244 -2.509 12.522 1.00 86.56 99 GLU A O 1
ATOM 818 N N . GLU A 1 100 ? 7.509 -4.493 13.220 1.00 89.31 100 GLU A N 1
ATOM 819 C CA . GLU A 1 100 ? 8.111 -5.236 12.107 1.00 89.31 100 GLU A CA 1
ATOM 820 C C . GLU A 1 100 ? 7.476 -4.868 10.756 1.00 89.31 100 GLU A C 1
ATOM 822 O O . GLU A 1 100 ? 8.187 -4.562 9.796 1.00 89.31 100 GLU A O 1
ATOM 827 N N . ASN A 1 101 ? 6.143 -4.780 10.700 1.00 82.19 101 ASN A N 1
ATOM 828 C CA . ASN A 1 101 ? 5.422 -4.293 9.522 1.00 82.19 101 ASN A CA 1
ATOM 829 C C . ASN A 1 101 ? 5.803 -2.853 9.166 1.00 82.19 101 ASN A C 1
ATOM 831 O O . ASN A 1 101 ? 5.960 -2.531 7.988 1.00 82.19 101 ASN A O 1
ATOM 835 N N . ARG A 1 102 ? 5.991 -1.986 10.167 1.00 85.50 102 ARG A N 1
ATOM 836 C CA . ARG A 1 102 ? 6.466 -0.617 9.949 1.00 85.50 102 ARG A CA 1
ATOM 837 C C . ARG A 1 102 ? 7.845 -0.606 9.283 1.00 85.50 102 ARG A C 1
ATOM 839 O O . ARG A 1 102 ? 8.003 0.056 8.261 1.00 85.50 102 ARG A O 1
ATOM 846 N N . ARG A 1 103 ? 8.804 -1.384 9.791 1.00 85.44 103 ARG A N 1
ATOM 847 C CA . ARG A 1 103 ? 10.151 -1.497 9.196 1.00 85.44 103 ARG A CA 1
ATOM 848 C C . ARG A 1 103 ? 10.114 -2.051 7.770 1.00 85.44 103 ARG A C 1
ATOM 850 O O . ARG A 1 103 ? 10.880 -1.615 6.916 1.00 85.44 103 ARG A O 1
ATOM 857 N N . LEU A 1 104 ? 9.221 -3.002 7.490 1.00 83.25 104 LEU A N 1
ATOM 858 C CA . LEU A 1 104 ? 8.989 -3.528 6.139 1.00 83.25 104 LEU A CA 1
ATOM 859 C C . LEU A 1 104 ? 8.466 -2.454 5.178 1.00 83.25 104 LEU A C 1
ATOM 861 O O . LEU A 1 104 ? 8.895 -2.403 4.025 1.00 83.25 104 LEU A O 1
ATOM 865 N N . ILE A 1 105 ? 7.557 -1.595 5.644 1.00 77.62 105 ILE A N 1
ATOM 866 C CA . ILE A 1 105 ? 7.047 -0.464 4.861 1.00 77.62 105 ILE A CA 1
ATOM 867 C C . ILE A 1 105 ? 8.160 0.558 4.613 1.00 77.62 105 ILE A C 1
ATOM 869 O O . ILE A 1 105 ? 8.336 0.962 3.469 1.00 77.62 105 ILE A O 1
ATOM 873 N N . GLU A 1 106 ? 8.940 0.920 5.634 1.00 76.25 106 GLU A N 1
ATOM 874 C CA . GLU A 1 106 ? 10.079 1.844 5.503 1.00 76.25 106 GLU A CA 1
ATOM 875 C C . GLU A 1 106 ? 11.082 1.336 4.449 1.00 76.25 106 GLU A C 1
ATOM 877 O O . GLU A 1 106 ? 11.370 2.048 3.489 1.00 76.25 106 GLU A O 1
ATOM 882 N N . ARG A 1 107 ? 11.483 0.056 4.509 1.00 80.94 107 ARG A N 1
ATOM 883 C CA . ARG A 1 107 ? 12.354 -0.561 3.485 1.00 80.94 107 ARG A CA 1
ATOM 884 C C . ARG A 1 107 ? 11.749 -0.546 2.079 1.00 80.94 107 ARG A C 1
ATOM 886 O O . ARG A 1 107 ? 12.466 -0.378 1.098 1.00 80.94 107 ARG A O 1
ATOM 893 N N . ARG A 1 108 ? 10.432 -0.751 1.948 1.00 77.00 108 ARG A N 1
ATOM 894 C CA . ARG A 1 108 ? 9.747 -0.687 0.645 1.00 77.00 108 ARG A CA 1
ATOM 895 C C . ARG A 1 108 ? 9.718 0.729 0.083 1.00 77.00 108 ARG A C 1
ATOM 897 O O . ARG A 1 108 ? 9.874 0.889 -1.123 1.00 77.00 108 ARG A O 1
ATOM 904 N N . VAL A 1 109 ? 9.521 1.735 0.930 1.00 69.56 109 VAL A N 1
ATOM 905 C CA . VAL A 1 109 ? 9.557 3.144 0.521 1.00 69.56 109 VAL A CA 1
ATOM 906 C C . VAL A 1 109 ? 10.962 3.529 0.067 1.00 69.56 109 VAL A C 1
ATOM 908 O O . VAL A 1 109 ? 11.096 4.122 -0.998 1.00 69.56 109 VAL A O 1
ATOM 911 N N . GLU A 1 110 ? 12.004 3.125 0.798 1.00 72.00 110 GLU A N 1
ATOM 912 C CA . GLU A 1 110 ? 13.402 3.328 0.389 1.00 72.00 110 GLU A CA 1
ATOM 913 C C . GLU A 1 110 ? 13.705 2.672 -0.963 1.00 72.00 110 GLU A C 1
ATOM 915 O O . GLU A 1 110 ? 14.300 3.295 -1.842 1.00 72.00 110 GLU A O 1
ATOM 920 N N . PHE A 1 111 ? 13.234 1.439 -1.166 1.00 69.69 111 PHE A N 1
ATOM 921 C CA . PHE A 1 111 ? 13.396 0.728 -2.432 1.00 69.69 111 PHE A CA 1
ATOM 922 C C . PHE A 1 111 ? 12.690 1.443 -3.595 1.00 69.69 111 PHE A C 1
ATOM 924 O O . PHE A 1 111 ? 13.277 1.631 -4.656 1.00 69.69 111 PHE A O 1
ATOM 931 N N . ILE A 1 112 ? 11.453 1.910 -3.395 1.00 65.44 112 ILE A N 1
ATOM 932 C CA . ILE A 1 112 ? 10.712 2.669 -4.415 1.00 65.44 112 ILE A CA 1
ATOM 933 C C . ILE A 1 112 ? 11.383 4.023 -4.687 1.00 65.44 112 ILE A C 1
ATOM 935 O O . ILE A 1 112 ? 11.442 4.454 -5.836 1.00 65.44 112 ILE A O 1
ATOM 939 N N . ALA A 1 113 ? 11.916 4.697 -3.668 1.00 64.06 113 ALA A N 1
ATOM 940 C CA . ALA A 1 113 ? 12.662 5.942 -3.842 1.00 64.06 113 ALA A CA 1
ATOM 941 C C . ALA A 1 113 ? 13.941 5.725 -4.674 1.00 64.06 113 ALA A C 1
ATOM 943 O O . ALA A 1 113 ? 14.261 6.528 -5.552 1.00 64.06 113 ALA A O 1
ATOM 944 N N . PHE A 1 114 ? 14.636 4.607 -4.455 1.00 67.38 114 PHE A N 1
ATOM 945 C CA . PHE A 1 114 ? 15.795 4.212 -5.253 1.00 67.38 114 PHE A CA 1
ATOM 946 C C . PHE A 1 114 ? 15.414 3.907 -6.713 1.00 67.38 114 PHE A C 1
ATOM 948 O O . PHE A 1 114 ? 16.021 4.448 -7.640 1.00 67.38 114 PHE A O 1
ATOM 955 N N . ASP A 1 115 ? 14.360 3.116 -6.925 1.00 66.94 115 ASP A N 1
ATOM 956 C CA . ASP A 1 115 ? 13.887 2.741 -8.263 1.00 66.94 115 ASP A CA 1
ATOM 957 C C . ASP A 1 115 ? 13.320 3.927 -9.043 1.00 66.94 115 ASP A C 1
ATOM 959 O O . ASP A 1 115 ? 13.545 4.042 -10.246 1.00 66.94 115 ASP A O 1
ATOM 963 N N . THR A 1 116 ? 12.615 4.844 -8.381 1.00 67.94 116 THR A N 1
ATOM 964 C CA . THR A 1 116 ? 12.107 6.059 -9.031 1.00 67.94 116 THR A CA 1
ATOM 965 C C . THR A 1 116 ? 13.251 6.987 -9.417 1.00 67.94 116 THR A C 1
ATOM 967 O O . THR A 1 116 ? 13.252 7.477 -10.542 1.00 67.94 116 THR A O 1
ATOM 970 N N . SER A 1 117 ? 14.273 7.159 -8.574 1.00 68.56 117 SER A N 1
ATOM 971 C CA . SER A 1 117 ? 15.489 7.908 -8.933 1.00 68.56 117 SER A CA 1
ATOM 972 C C . SER A 1 117 ? 16.203 7.303 -10.153 1.00 68.56 117 SER A C 1
ATOM 974 O O . SER A 1 117 ? 16.579 8.018 -11.088 1.00 68.56 117 SER A O 1
ATOM 976 N N . SER A 1 118 ? 16.305 5.971 -10.203 1.00 70.38 118 SER A N 1
ATOM 977 C CA . SER A 1 118 ? 16.848 5.238 -11.353 1.00 70.38 118 SER A CA 1
ATOM 978 C C . SER A 1 118 ? 15.989 5.423 -12.610 1.00 70.38 118 SER A C 1
ATOM 980 O O . SER A 1 118 ? 16.498 5.765 -13.676 1.00 70.38 118 SER A O 1
ATOM 982 N N . PHE A 1 119 ? 14.667 5.297 -12.486 1.00 70.56 119 PHE A N 1
ATOM 983 C CA . PHE A 1 119 ? 13.725 5.478 -13.588 1.00 70.56 119 PHE A CA 1
ATOM 984 C C . PHE A 1 119 ? 13.747 6.904 -14.146 1.00 70.56 119 PHE A C 1
ATOM 986 O O . PHE A 1 119 ? 13.777 7.083 -15.364 1.00 70.56 119 PHE A O 1
ATOM 993 N N . PHE A 1 120 ? 13.794 7.918 -13.278 1.00 68.12 120 PHE A N 1
ATOM 994 C CA . PHE A 1 120 ? 13.935 9.313 -13.687 1.00 68.12 120 PHE A CA 1
ATOM 995 C C . PHE A 1 120 ? 15.260 9.552 -14.408 1.00 68.12 120 PHE A C 1
ATOM 997 O O . PHE A 1 120 ? 15.246 10.209 -15.444 1.00 68.12 120 PHE A O 1
ATOM 1004 N N . SER A 1 121 ? 16.360 8.964 -13.929 1.00 70.31 121 SER A N 1
ATOM 1005 C CA . SER A 1 121 ? 17.677 9.041 -14.577 1.00 70.31 121 SER A CA 1
ATOM 1006 C C . SER A 1 121 ? 17.681 8.387 -15.965 1.00 70.31 121 SER A C 1
ATOM 1008 O O . SER A 1 121 ? 18.257 8.917 -16.913 1.00 70.31 121 SER A O 1
ATOM 1010 N N . ILE A 1 122 ? 16.995 7.252 -16.120 1.00 72.00 122 ILE A N 1
ATOM 1011 C CA . ILE A 1 122 ? 16.844 6.566 -17.412 1.00 72.00 122 ILE A CA 1
ATOM 1012 C C . ILE A 1 122 ? 15.985 7.397 -18.374 1.00 72.00 122 ILE A C 1
ATOM 1014 O O . ILE A 1 122 ? 16.308 7.494 -19.558 1.00 72.00 122 ILE A O 1
ATOM 1018 N N . LEU A 1 123 ? 14.910 8.023 -17.887 1.00 73.75 123 LEU A N 1
ATOM 1019 C CA . LEU A 1 123 ? 14.049 8.890 -18.694 1.00 73.75 123 LEU A CA 1
ATOM 1020 C C . LEU A 1 123 ? 14.769 10.157 -19.156 1.00 73.75 123 LEU A C 1
ATOM 1022 O O . LEU A 1 123 ? 14.648 10.518 -20.327 1.00 73.75 123 LEU A O 1
ATOM 1026 N N . THR A 1 124 ? 15.529 10.817 -18.279 1.00 72.69 124 THR A N 1
ATOM 1027 C CA . THR A 1 124 ? 16.326 11.991 -18.659 1.00 72.69 124 THR A CA 1
ATOM 1028 C C . THR A 1 124 ? 17.406 11.621 -19.665 1.00 72.69 124 THR A C 1
ATOM 1030 O O . THR A 1 124 ? 17.507 12.291 -20.689 1.00 72.69 124 THR A O 1
ATOM 1033 N N . LEU A 1 125 ? 18.140 10.523 -19.457 1.00 73.00 125 LEU A N 1
ATOM 1034 C CA . LEU A 1 125 ? 19.137 10.046 -20.423 1.00 73.00 125 LEU A CA 1
ATOM 1035 C C . LEU A 1 125 ? 18.509 9.646 -21.767 1.00 73.00 125 LEU A C 1
ATOM 1037 O O . LEU A 1 125 ? 19.059 9.961 -22.822 1.00 73.00 125 LEU A O 1
ATOM 1041 N N . GLY A 1 126 ? 17.343 8.997 -21.753 1.00 76.69 126 GLY A N 1
ATOM 1042 C CA . GLY A 1 126 ? 16.620 8.610 -22.966 1.00 76.69 126 GLY A CA 1
ATOM 1043 C C . GLY A 1 126 ? 16.104 9.811 -23.763 1.00 76.69 126 GLY A C 1
ATOM 1044 O O . GLY A 1 126 ? 16.258 9.853 -24.984 1.00 76.69 126 GLY A O 1
ATOM 1045 N N . LEU A 1 127 ? 15.540 10.815 -23.083 1.00 76.25 127 LEU A N 1
ATOM 1046 C CA . LEU A 1 127 ? 15.105 12.067 -23.711 1.00 76.25 127 LEU A CA 1
ATOM 1047 C C . LEU A 1 127 ? 16.288 12.867 -24.267 1.00 76.25 127 LEU A C 1
ATOM 1049 O O . LEU A 1 127 ? 16.173 13.435 -25.353 1.00 76.25 127 LEU A O 1
ATOM 1053 N N . PHE A 1 128 ? 17.418 12.876 -23.557 1.00 74.69 128 PHE A N 1
ATOM 1054 C CA . PHE A 1 128 ? 18.651 13.517 -24.011 1.00 74.69 128 PHE A CA 1
ATOM 1055 C C . PHE A 1 128 ? 19.207 12.824 -25.264 1.00 74.69 128 PHE A C 1
ATOM 1057 O O . PHE A 1 128 ? 19.472 13.474 -26.272 1.00 74.69 128 PHE A O 1
ATOM 1064 N N . SER A 1 129 ? 19.272 11.488 -25.257 1.00 75.25 129 SER A N 1
ATOM 1065 C CA . SER A 1 129 ? 19.744 10.687 -26.393 1.00 75.25 129 SER A CA 1
ATOM 1066 C C . SER A 1 129 ? 18.866 10.840 -27.642 1.00 75.25 129 SER A C 1
ATOM 1068 O O . SER A 1 129 ? 19.393 11.022 -28.738 1.00 75.25 129 SER A O 1
ATOM 1070 N N . TYR A 1 130 ? 17.535 10.828 -27.494 1.00 77.25 130 TYR A N 1
ATOM 1071 C CA . TYR A 1 130 ? 16.617 11.035 -28.621 1.00 77.25 130 TYR A CA 1
ATOM 1072 C C . TYR A 1 130 ? 16.819 12.407 -29.283 1.00 77.25 130 TYR A C 1
ATOM 1074 O O . TYR A 1 130 ? 16.762 12.523 -30.506 1.00 77.25 130 TYR A O 1
ATOM 1082 N N . ARG A 1 131 ? 17.086 13.443 -28.481 1.00 70.62 131 ARG A N 1
ATOM 1083 C CA . ARG A 1 131 ? 17.248 14.817 -28.968 1.00 70.62 131 ARG A CA 1
ATOM 1084 C C . ARG A 1 131 ? 18.604 15.082 -29.597 1.00 70.62 131 ARG A C 1
ATOM 1086 O O . ARG A 1 131 ? 18.633 15.719 -30.644 1.00 70.62 131 ARG A O 1
ATOM 1093 N N . LEU A 1 132 ? 19.687 14.545 -29.029 1.00 74.94 132 LEU A N 1
ATOM 1094 C CA . LEU A 1 132 ? 21.003 14.581 -29.676 1.00 74.94 132 LEU A CA 1
ATOM 1095 C C . LEU A 1 132 ? 20.926 14.012 -31.092 1.00 74.94 132 LEU A C 1
ATOM 1097 O O . LEU A 1 132 ? 21.453 14.613 -32.018 1.00 74.94 132 LEU A O 1
ATOM 1101 N N . LYS A 1 133 ? 20.171 12.925 -31.271 1.00 77.19 133 LYS A N 1
ATOM 1102 C CA . LYS A 1 133 ? 19.947 12.327 -32.585 1.00 77.19 133 LYS A CA 1
ATOM 1103 C C . LYS A 1 133 ? 19.162 13.233 -33.543 1.00 77.19 133 LYS A C 1
ATOM 1105 O O . LYS A 1 133 ? 19.459 13.264 -34.728 1.00 77.19 133 LYS A O 1
ATOM 1110 N N . THR A 1 134 ? 18.183 13.993 -33.045 1.00 77.50 134 THR A N 1
ATOM 1111 C CA . THR A 1 134 ? 17.415 14.932 -33.888 1.00 77.50 134 THR A CA 1
ATOM 1112 C C . THR A 1 134 ? 18.284 16.109 -34.343 1.00 77.50 134 THR A C 1
ATOM 1114 O O . THR A 1 134 ? 18.233 16.507 -35.501 1.00 77.50 134 THR A O 1
ATOM 1117 N N . VAL A 1 135 ? 19.118 16.633 -33.439 1.00 75.69 135 VAL A N 1
ATOM 1118 C CA . VAL A 1 135 ? 20.082 17.703 -33.741 1.00 75.69 135 VAL A CA 1
ATOM 1119 C C . VAL A 1 135 ? 21.156 17.208 -34.710 1.00 75.69 135 VAL A C 1
ATOM 1121 O O . VAL A 1 135 ? 21.517 17.919 -35.641 1.00 75.69 135 VAL A O 1
ATOM 1124 N N . GLU A 1 136 ? 21.634 15.976 -34.536 1.00 78.94 136 GLU A N 1
ATOM 1125 C CA . GLU A 1 136 ? 22.575 15.330 -35.455 1.00 78.94 136 GLU A CA 1
ATOM 1126 C C . GLU A 1 136 ? 21.989 15.209 -36.872 1.00 78.94 136 GLU A C 1
ATOM 1128 O O . GLU A 1 136 ? 22.656 15.569 -37.839 1.00 78.94 136 GLU A O 1
ATOM 1133 N N . GLU A 1 137 ? 20.727 14.785 -37.005 1.00 81.38 137 GLU A N 1
ATOM 1134 C CA . GLU A 1 137 ? 20.029 14.698 -38.296 1.00 81.38 137 GLU A CA 1
ATOM 1135 C C . GLU A 1 137 ? 19.859 16.075 -38.972 1.00 81.38 137 GLU A C 1
ATOM 1137 O O . GLU A 1 137 ? 20.073 16.192 -40.181 1.00 81.38 137 GLU A O 1
ATOM 1142 N N . GLU A 1 138 ? 19.550 17.133 -38.213 1.00 77.88 138 GLU A N 1
ATOM 1143 C CA . GLU A 1 138 ? 19.474 18.506 -38.738 1.00 77.88 138 GLU A CA 1
ATOM 1144 C C . GLU A 1 138 ? 20.848 19.042 -39.173 1.00 77.88 138 GLU A C 1
ATOM 1146 O O . GLU A 1 138 ? 20.966 19.625 -40.253 1.00 77.88 138 GLU A O 1
ATOM 1151 N N . ILE A 1 139 ? 21.902 18.798 -38.386 1.00 75.75 139 ILE A N 1
ATOM 1152 C CA . ILE A 1 139 ? 23.278 19.192 -38.727 1.00 75.75 139 ILE A CA 1
ATOM 1153 C C . ILE A 1 139 ? 23.742 18.479 -40.000 1.00 75.75 139 ILE A C 1
ATOM 1155 O O . ILE A 1 139 ? 24.314 19.117 -40.883 1.00 75.75 139 ILE A O 1
ATOM 1159 N N . ILE A 1 140 ? 23.471 17.176 -40.130 1.00 79.94 140 ILE A N 1
ATOM 1160 C CA . ILE A 1 140 ? 23.793 16.410 -41.342 1.00 79.94 140 ILE A CA 1
ATOM 1161 C C . ILE A 1 140 ? 23.056 16.992 -42.556 1.00 79.94 140 ILE A C 1
ATOM 1163 O O . ILE A 1 140 ? 23.665 17.139 -43.614 1.00 79.94 140 ILE A O 1
ATOM 1167 N N . GLY A 1 141 ? 21.783 17.372 -42.408 1.00 80.75 141 GLY A N 1
ATOM 1168 C CA . GLY A 1 141 ? 21.010 18.008 -43.478 1.00 80.75 141 GLY A CA 1
ATOM 1169 C C . GLY A 1 141 ? 21.586 19.355 -43.929 1.00 80.75 141 GLY A C 1
ATOM 1170 O O . GLY A 1 141 ? 21.653 19.620 -45.129 1.00 80.75 141 GLY A O 1
ATOM 1171 N N . VAL A 1 142 ? 22.057 20.180 -42.988 1.00 73.38 142 VAL A N 1
ATOM 1172 C CA . VAL A 1 142 ? 22.720 21.464 -43.286 1.00 73.38 142 VAL A CA 1
ATOM 1173 C C . VAL A 1 142 ? 24.081 21.246 -43.954 1.00 73.38 142 VAL A C 1
ATOM 1175 O O . VAL A 1 142 ? 24.399 21.929 -44.920 1.00 73.38 142 VAL A O 1
ATOM 1178 N N . LEU A 1 143 ? 24.869 20.267 -43.497 1.00 72.81 143 LEU A N 1
ATOM 1179 C CA . LEU A 1 143 ? 26.188 19.959 -44.064 1.00 72.81 143 LEU A CA 1
ATOM 1180 C C . LEU A 1 143 ? 26.126 19.347 -45.474 1.00 72.81 143 LEU A C 1
ATOM 1182 O O . LEU A 1 143 ? 27.103 19.435 -46.212 1.00 72.81 143 LEU A O 1
ATOM 1186 N N . GLN A 1 144 ? 25.010 18.715 -45.850 1.00 79.69 144 GLN A N 1
ATOM 1187 C CA . GLN A 1 144 ? 24.818 18.126 -47.182 1.00 79.69 144 GLN A CA 1
ATOM 1188 C C . GLN A 1 144 ? 24.419 19.145 -48.257 1.00 79.69 144 GLN A C 1
ATOM 1190 O O . GLN A 1 144 ? 24.569 18.862 -49.446 1.00 79.69 144 GLN A O 1
ATOM 1195 N N . HIS A 1 145 ? 23.925 20.321 -47.869 1.00 72.62 145 HIS A N 1
ATOM 1196 C CA . HIS A 1 145 ? 23.632 21.403 -48.799 1.00 72.62 145 HIS A CA 1
ATOM 1197 C C . HIS A 1 145 ? 24.815 22.379 -48.837 1.00 72.62 145 HIS A C 1
ATOM 1199 O O . HIS A 1 145 ? 24.987 23.187 -47.932 1.00 72.62 145 HIS A O 1
ATOM 1205 N N . ASP A 1 146 ? 25.630 22.282 -49.897 1.00 53.59 146 ASP A N 1
ATOM 1206 C CA . ASP A 1 146 ? 26.812 23.116 -50.180 1.00 53.59 146 ASP A CA 1
ATOM 1207 C C . ASP A 1 146 ? 26.494 24.621 -50.129 1.00 53.59 146 ASP A C 1
ATOM 1209 O O . ASP A 1 146 ? 26.168 25.263 -51.131 1.00 53.59 146 ASP A O 1
ATOM 1213 N N . THR A 1 147 ? 26.620 25.207 -48.945 1.00 58.94 147 THR A N 1
ATOM 1214 C CA . THR A 1 147 ? 26.667 26.655 -48.750 1.00 58.94 147 THR A CA 1
ATOM 1215 C C . THR A 1 147 ? 28.034 27.062 -48.229 1.00 58.94 147 THR A C 1
ATOM 1217 O O . THR A 1 147 ? 28.725 26.288 -47.566 1.00 58.94 147 THR A O 1
ATOM 1220 N N . ASN A 1 148 ? 28.423 28.287 -48.573 1.00 74.88 148 ASN A N 1
ATOM 1221 C CA . ASN A 1 148 ? 29.648 28.954 -48.152 1.00 74.88 148 ASN A CA 1
ATOM 1222 C C . ASN A 1 148 ? 29.997 28.629 -46.686 1.00 74.88 148 ASN A C 1
ATOM 1224 O O . ASN A 1 148 ? 29.141 28.732 -45.809 1.00 74.88 148 ASN A O 1
ATOM 1228 N N . LYS A 1 149 ? 31.253 28.247 -46.410 1.00 73.44 149 LYS A N 1
ATOM 1229 C CA . LYS A 1 149 ? 31.704 27.791 -45.075 1.00 73.44 149 LYS A CA 1
ATOM 1230 C C . LYS A 1 149 ? 31.318 28.739 -43.929 1.00 73.44 149 LYS A C 1
ATOM 1232 O O . LYS A 1 149 ? 31.066 28.274 -42.818 1.00 73.44 149 LYS A O 1
ATOM 1237 N N . ASP A 1 150 ? 31.260 30.038 -44.204 1.00 76.81 150 ASP A N 1
ATOM 1238 C CA . ASP A 1 150 ? 30.954 31.068 -43.209 1.00 76.81 150 ASP A CA 1
ATOM 1239 C C . ASP A 1 150 ? 29.460 31.096 -42.816 1.00 76.81 150 ASP A C 1
ATOM 1241 O O . ASP A 1 150 ? 29.127 31.304 -41.644 1.00 76.81 150 ASP A O 1
ATOM 1245 N N . ASP A 1 151 ? 28.553 30.773 -43.745 1.00 78.38 151 ASP A N 1
ATOM 1246 C CA . ASP A 1 151 ? 27.105 30.704 -43.487 1.00 78.38 151 ASP A CA 1
ATOM 1247 C C . ASP A 1 151 ? 26.735 29.444 -42.682 1.00 78.38 151 ASP A C 1
ATOM 1249 O O . ASP A 1 151 ? 25.872 29.476 -41.795 1.00 78.38 151 ASP A O 1
ATOM 1253 N N . ALA A 1 152 ? 27.446 28.337 -42.924 1.00 77.19 152 ALA A N 1
ATOM 1254 C CA . ALA A 1 152 ? 27.264 27.086 -42.188 1.00 77.19 152 ALA A CA 1
ATOM 1255 C C . ALA A 1 152 ? 27.663 27.228 -40.709 1.00 77.19 152 ALA A C 1
ATOM 1257 O O . ALA A 1 152 ? 26.931 26.783 -39.825 1.00 77.19 152 ALA A O 1
ATOM 1258 N N . SER A 1 153 ? 28.784 27.900 -40.423 1.00 80.25 153 SER A N 1
ATOM 1259 C CA . SER A 1 153 ? 29.241 28.162 -39.049 1.00 80.25 153 SER A CA 1
ATOM 1260 C C . SER A 1 153 ? 28.222 28.986 -38.251 1.00 80.25 153 SER A C 1
ATOM 1262 O O . SER A 1 153 ? 27.894 28.657 -37.110 1.00 80.25 153 SER A O 1
ATOM 1264 N N . THR A 1 154 ? 27.654 30.021 -38.878 1.00 84.31 154 THR A N 1
ATOM 1265 C CA . THR A 1 154 ? 26.645 30.887 -38.249 1.00 84.31 154 THR A CA 1
ATOM 1266 C C . THR A 1 154 ? 25.360 30.109 -37.944 1.00 84.31 154 THR A C 1
ATOM 1268 O O . THR A 1 154 ? 24.853 30.167 -36.825 1.00 84.31 154 THR A O 1
ATOM 1271 N N . THR A 1 155 ? 24.896 29.289 -38.891 1.00 82.19 155 THR A N 1
ATOM 1272 C CA . THR A 1 155 ? 23.704 28.437 -38.720 1.00 82.19 155 THR A CA 1
ATOM 1273 C C . THR A 1 155 ? 23.896 27.391 -37.616 1.00 82.19 155 THR A C 1
ATOM 1275 O O . THR A 1 155 ? 23.000 27.174 -36.799 1.00 82.19 155 THR A O 1
ATOM 1278 N N . ILE A 1 156 ? 25.075 26.764 -37.545 1.00 79.69 156 ILE A N 1
ATOM 1279 C CA . ILE A 1 156 ? 25.410 25.784 -36.503 1.00 79.69 156 ILE A CA 1
ATOM 1280 C C . ILE A 1 156 ? 25.396 26.440 -35.117 1.00 79.69 156 ILE A C 1
ATOM 1282 O O . ILE A 1 156 ? 24.803 25.890 -34.190 1.00 79.69 156 ILE A O 1
ATOM 1286 N N . ASN A 1 157 ? 25.982 27.631 -34.969 1.00 83.25 157 ASN A N 1
ATOM 1287 C CA . ASN A 1 157 ? 25.979 28.351 -33.694 1.00 83.25 157 ASN A CA 1
ATOM 1288 C C . ASN A 1 157 ? 24.563 28.758 -33.255 1.00 83.25 157 ASN A C 1
ATOM 1290 O O . ASN A 1 157 ? 24.220 28.605 -32.082 1.00 83.25 157 ASN A O 1
ATOM 1294 N N . GLU A 1 158 ? 23.707 29.204 -34.181 1.00 86.62 158 GLU A N 1
ATOM 1295 C CA . GLU A 1 158 ? 22.299 29.492 -33.874 1.00 86.62 158 GLU A CA 1
ATOM 1296 C C . GLU A 1 158 ? 21.524 28.247 -33.419 1.00 86.62 158 GLU A C 1
ATOM 1298 O O . GLU A 1 158 ? 20.671 28.334 -32.528 1.00 86.62 158 GLU A O 1
ATOM 1303 N N . LEU A 1 159 ? 21.797 27.085 -34.020 1.00 81.19 159 LEU A N 1
ATOM 1304 C CA . LEU A 1 159 ? 21.202 25.816 -33.603 1.00 81.19 159 LEU A CA 1
ATOM 1305 C C . LEU A 1 159 ? 21.690 25.409 -32.211 1.00 81.19 159 LEU A C 1
ATOM 1307 O O . LEU A 1 159 ? 20.858 25.070 -31.368 1.00 81.19 159 LEU A O 1
ATOM 1311 N N . PHE A 1 160 ? 22.991 25.522 -31.927 1.00 82.12 160 PHE A N 1
ATOM 1312 C CA . PHE A 1 160 ? 23.527 25.275 -30.586 1.00 82.12 160 PHE A CA 1
ATOM 1313 C C . PHE A 1 160 ? 22.882 26.184 -29.538 1.00 82.12 160 PHE A C 1
ATOM 1315 O O . PHE A 1 160 ? 22.422 25.686 -28.515 1.00 82.12 160 PHE A O 1
ATOM 1322 N N . GLU A 1 161 ? 22.748 27.489 -29.796 1.00 88.50 161 GLU A N 1
ATOM 1323 C CA . GLU A 1 161 ? 22.059 28.387 -28.862 1.00 88.50 161 GLU A CA 1
ATOM 1324 C C . GLU A 1 161 ? 20.593 27.993 -28.633 1.00 88.50 161 GLU A C 1
ATOM 1326 O O . GLU A 1 161 ? 20.109 28.034 -27.498 1.00 88.50 161 GLU A O 1
ATOM 1331 N N . LYS A 1 162 ? 19.863 27.606 -29.688 1.00 85.44 162 LYS A N 1
ATOM 1332 C CA . LYS A 1 162 ? 18.470 27.145 -29.564 1.00 85.44 162 LYS A CA 1
ATOM 1333 C C . LYS A 1 162 ? 18.375 25.866 -28.735 1.00 85.44 162 LYS A C 1
ATOM 1335 O O . LYS A 1 162 ? 17.468 25.760 -27.907 1.00 85.44 162 LYS A O 1
ATOM 1340 N N . VAL A 1 163 ? 19.301 24.927 -28.931 1.00 79.81 163 VAL A N 1
ATOM 1341 C CA . VAL A 1 163 ? 19.392 23.692 -28.143 1.00 79.81 163 VAL A CA 1
ATOM 1342 C C . VAL A 1 163 ? 19.663 24.025 -26.678 1.00 79.81 163 VAL A C 1
ATOM 1344 O O . VAL A 1 163 ? 18.864 23.627 -25.833 1.00 79.81 163 VAL A O 1
ATOM 1347 N N . THR A 1 164 ? 20.668 24.851 -26.378 1.00 82.81 164 THR A N 1
ATOM 1348 C CA . THR A 1 164 ? 21.002 25.258 -25.002 1.00 82.81 164 THR A CA 1
ATOM 1349 C C . THR A 1 164 ? 19.821 25.939 -24.301 1.00 82.81 164 THR A C 1
ATOM 1351 O O . THR A 1 164 ? 19.459 25.562 -23.188 1.00 82.81 164 THR A O 1
ATOM 1354 N N . ARG A 1 165 ? 19.128 26.883 -24.958 1.00 86.62 165 ARG A N 1
ATOM 1355 C CA . ARG A 1 165 ? 17.945 27.552 -24.372 1.00 86.62 165 ARG A CA 1
ATOM 1356 C C . ARG A 1 165 ? 16.794 26.579 -24.102 1.00 86.62 165 ARG A C 1
ATOM 1358 O O . ARG A 1 165 ? 16.053 26.735 -23.129 1.00 86.62 165 ARG A O 1
ATOM 1365 N N . LEU A 1 166 ? 16.598 25.589 -24.975 1.00 81.62 166 LEU A N 1
ATOM 1366 C CA . LEU A 1 166 ? 15.589 24.550 -24.769 1.00 81.62 166 LEU A CA 1
ATOM 1367 C C . LEU A 1 166 ? 15.975 23.602 -23.631 1.00 81.62 166 LEU A C 1
ATOM 1369 O O . LEU A 1 166 ? 15.095 23.222 -22.858 1.00 81.62 166 LEU A O 1
ATOM 1373 N N . GLU A 1 167 ? 17.251 23.241 -23.507 1.00 80.06 167 GLU A N 1
ATOM 1374 C CA . GLU A 1 167 ? 17.770 22.434 -22.400 1.00 80.06 167 GLU A CA 1
ATOM 1375 C C . GLU A 1 167 ? 17.563 23.132 -21.059 1.00 80.06 167 GLU A C 1
ATOM 1377 O O . GLU A 1 167 ? 16.964 22.545 -20.158 1.00 80.06 167 GLU A O 1
ATOM 1382 N N . GLU A 1 168 ? 17.952 24.403 -20.944 1.00 85.88 168 GLU A N 1
ATOM 1383 C CA . GLU A 1 168 ? 17.738 25.207 -19.737 1.00 85.88 168 GLU A CA 1
ATOM 1384 C C . GLU A 1 168 ? 16.256 25.288 -19.361 1.00 85.88 168 GLU A C 1
ATOM 1386 O O . GLU A 1 168 ? 15.891 25.107 -18.197 1.00 85.88 168 GLU A O 1
ATOM 1391 N N . LYS A 1 169 ? 15.375 25.498 -20.350 1.00 87.56 169 LYS A N 1
ATOM 1392 C CA . LYS A 1 169 ? 13.927 25.537 -20.121 1.00 87.56 169 LYS A CA 1
ATOM 1393 C C . LYS A 1 169 ? 13.397 24.199 -19.601 1.00 87.56 169 LYS A C 1
ATOM 1395 O O . LYS A 1 169 ? 12.643 24.181 -18.631 1.00 87.56 169 LYS A O 1
ATOM 1400 N N . ILE A 1 170 ? 13.791 23.087 -20.220 1.00 80.31 170 ILE A N 1
ATOM 1401 C CA . ILE A 1 170 ? 13.344 21.746 -19.820 1.00 80.31 170 ILE A CA 1
ATOM 1402 C C . ILE A 1 170 ? 13.872 21.389 -18.434 1.00 80.31 170 ILE A C 1
ATOM 1404 O O . ILE A 1 170 ? 13.112 20.884 -17.610 1.00 80.31 170 ILE A O 1
ATOM 1408 N N . LEU A 1 171 ? 15.146 21.670 -18.155 1.00 81.06 171 LEU A N 1
ATOM 1409 C CA . LEU A 1 171 ? 15.737 21.463 -16.836 1.00 81.06 171 LEU A CA 1
ATOM 1410 C C . LEU A 1 171 ? 15.025 22.312 -15.778 1.00 81.06 171 LEU A C 1
ATOM 1412 O O . LEU A 1 171 ? 14.726 21.806 -14.698 1.00 81.06 171 LEU A O 1
ATOM 1416 N N . GLY A 1 172 ? 14.683 23.562 -16.098 1.00 87.44 172 GLY A N 1
ATOM 1417 C CA . GLY A 1 172 ? 13.899 24.435 -15.226 1.00 87.44 172 GLY A CA 1
ATOM 1418 C C . GLY A 1 172 ? 12.491 23.902 -14.939 1.00 87.44 172 GLY A C 1
ATOM 1419 O O . GLY A 1 172 ? 12.060 23.887 -13.783 1.00 87.44 172 GLY A O 1
ATOM 1420 N N . ASP A 1 173 ? 11.779 23.425 -15.961 1.00 85.00 173 ASP A N 1
ATOM 1421 C CA . ASP A 1 173 ? 10.439 22.842 -15.814 1.00 85.00 173 ASP A CA 1
ATOM 1422 C C . ASP A 1 173 ? 10.480 21.520 -15.029 1.00 85.00 173 ASP A C 1
ATOM 1424 O O . ASP A 1 173 ? 9.658 21.302 -14.135 1.00 85.00 173 ASP A O 1
ATOM 1428 N N . LEU A 1 174 ? 11.476 20.669 -15.294 1.00 79.56 174 LEU A N 1
ATOM 1429 C CA . LEU A 1 174 ? 11.691 19.417 -14.570 1.00 79.56 174 LEU A CA 1
ATOM 1430 C C . LEU A 1 174 ? 12.044 19.676 -13.102 1.00 79.56 174 LEU A C 1
ATOM 1432 O O . LEU A 1 174 ? 11.480 19.038 -12.214 1.00 79.56 174 LEU A O 1
ATOM 1436 N N . HIS A 1 175 ? 12.927 20.639 -12.828 1.00 83.06 175 HIS A N 1
ATOM 1437 C CA . HIS A 1 175 ? 13.275 21.033 -11.466 1.00 83.06 175 HIS A CA 1
ATOM 1438 C C . HIS A 1 175 ? 12.043 21.533 -10.703 1.00 83.06 175 HIS A C 1
ATOM 1440 O O . HIS A 1 175 ? 11.802 21.110 -9.573 1.00 83.06 175 HIS A O 1
ATOM 1446 N N . ARG A 1 176 ? 11.210 22.367 -11.340 1.00 89.12 176 ARG A N 1
ATOM 1447 C CA . ARG A 1 176 ? 9.953 22.853 -10.754 1.00 89.12 176 ARG A CA 1
ATOM 1448 C C . ARG A 1 176 ? 8.974 21.716 -10.470 1.00 89.12 176 ARG A C 1
ATOM 1450 O O . ARG A 1 176 ? 8.354 21.705 -9.411 1.00 89.12 176 ARG A O 1
ATOM 1457 N N . TYR 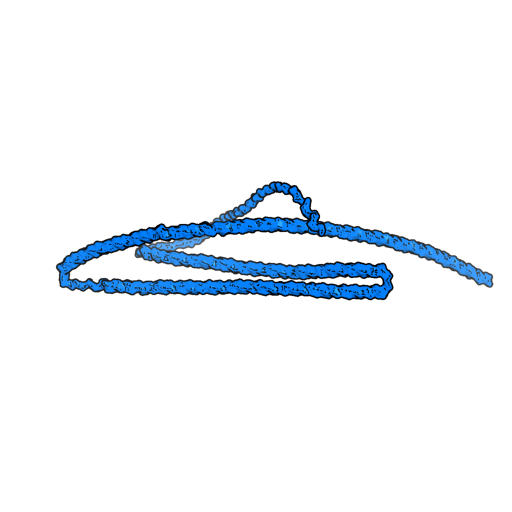A 1 177 ? 8.847 20.755 -11.384 1.00 82.69 177 TYR A N 1
ATOM 1458 C CA . TYR A 1 177 ? 8.011 19.572 -11.184 1.00 82.69 177 TYR A CA 1
ATOM 1459 C C . TYR A 1 177 ? 8.489 18.733 -9.991 1.00 82.69 177 TYR A C 1
ATOM 1461 O O . TYR A 1 177 ? 7.699 18.434 -9.099 1.00 82.69 177 TYR A O 1
ATOM 1469 N N . ILE A 1 178 ? 9.788 18.421 -9.930 1.00 79.56 178 ILE A N 1
ATOM 1470 C CA . ILE A 1 178 ? 10.390 17.667 -8.819 1.00 79.56 178 ILE A CA 1
ATOM 1471 C C . ILE A 1 178 ? 10.180 18.401 -7.492 1.00 79.56 178 ILE A C 1
ATOM 1473 O O . ILE A 1 178 ? 9.850 17.776 -6.485 1.00 79.56 178 ILE A O 1
ATOM 1477 N N . GLN A 1 179 ? 10.346 19.723 -7.484 1.00 83.44 179 GLN A N 1
ATOM 1478 C CA . GLN A 1 179 ? 10.152 20.531 -6.288 1.00 83.44 179 GLN A CA 1
ATOM 1479 C C . GLN A 1 179 ? 8.684 20.526 -5.829 1.00 83.44 179 GLN A C 1
ATOM 1481 O O . GLN A 1 179 ? 8.425 20.319 -4.646 1.00 83.44 179 GLN A O 1
ATOM 1486 N N . ASN A 1 180 ? 7.727 20.652 -6.754 1.00 85.81 180 ASN A N 1
ATOM 1487 C CA . ASN A 1 180 ? 6.297 20.562 -6.447 1.00 85.81 180 ASN A CA 1
ATOM 1488 C C . ASN A 1 180 ? 5.911 19.191 -5.880 1.00 85.81 180 ASN A C 1
ATOM 1490 O O . ASN A 1 180 ? 5.180 19.123 -4.893 1.00 85.81 180 ASN A O 1
ATOM 1494 N N . GLU A 1 181 ? 6.418 18.104 -6.466 1.00 85.12 181 GLU A N 1
ATOM 1495 C CA . GLU A 1 181 ? 6.219 16.751 -5.938 1.00 85.12 181 GLU A CA 1
ATOM 1496 C C . GLU A 1 181 ? 6.809 16.634 -4.531 1.00 85.12 181 GLU A C 1
ATOM 1498 O O . GLU A 1 181 ? 6.122 16.212 -3.602 1.00 85.12 181 GLU A O 1
ATOM 1503 N N . ARG A 1 182 ? 8.055 17.082 -4.329 1.00 83.00 182 ARG A N 1
ATOM 1504 C CA . ARG A 1 182 ? 8.723 17.066 -3.020 1.00 83.00 182 ARG A CA 1
ATOM 1505 C C . ARG A 1 182 ? 7.922 17.813 -1.953 1.00 83.00 182 ARG A C 1
ATOM 1507 O O . ARG A 1 182 ? 7.790 17.320 -0.833 1.00 83.00 182 ARG A O 1
ATOM 1514 N N . ASP A 1 183 ? 7.396 18.986 -2.281 1.00 88.12 183 ASP A N 1
ATOM 1515 C CA . ASP A 1 183 ? 6.599 19.784 -1.351 1.00 88.12 183 ASP A CA 1
ATOM 1516 C C . ASP A 1 183 ? 5.206 19.165 -1.121 1.00 88.12 183 ASP A C 1
ATOM 1518 O O . ASP A 1 183 ? 4.702 19.176 0.007 1.00 88.12 183 ASP A O 1
ATOM 1522 N N . GLY A 1 184 ? 4.629 18.513 -2.137 1.00 87.88 184 GLY A N 1
ATOM 1523 C CA . GLY A 1 184 ? 3.434 17.677 -2.012 1.00 87.88 184 GLY A CA 1
ATOM 1524 C C . GLY A 1 184 ? 3.625 16.512 -1.034 1.00 87.88 184 GLY A C 1
ATOM 1525 O O . GLY A 1 184 ? 2.792 16.310 -0.146 1.00 87.88 184 GLY A O 1
ATOM 1526 N N . TRP A 1 185 ? 4.753 15.803 -1.125 1.00 82.00 185 TRP A N 1
ATOM 1527 C CA . TRP A 1 185 ? 5.111 14.717 -0.207 1.00 82.00 185 TRP A CA 1
ATOM 1528 C C . TRP A 1 185 ? 5.313 15.208 1.227 1.00 82.00 185 TRP A C 1
ATOM 1530 O O . TRP A 1 185 ? 4.736 14.625 2.143 1.00 82.00 185 TRP A O 1
ATOM 1540 N N . LYS A 1 186 ? 6.024 16.324 1.437 1.00 85.50 186 LYS A N 1
ATOM 1541 C CA . LYS A 1 186 ? 6.153 16.943 2.772 1.00 85.50 186 LYS A CA 1
ATOM 1542 C C . LYS A 1 186 ? 4.794 17.341 3.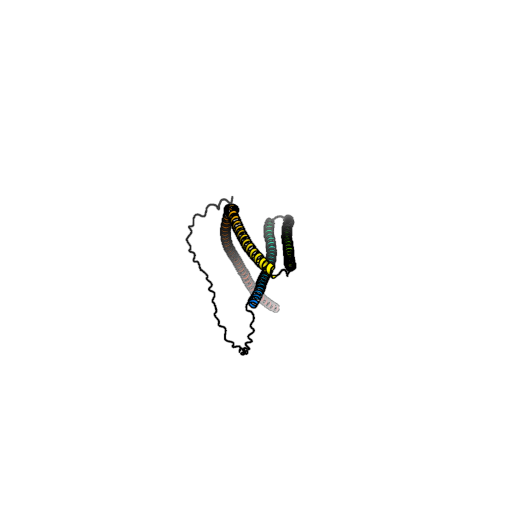362 1.00 85.50 186 LYS A C 1
ATOM 1544 O O . LYS A 1 186 ? 4.546 17.171 4.557 1.00 85.50 186 LYS A O 1
ATOM 1549 N N . SER A 1 187 ? 3.881 17.862 2.538 1.00 90.81 187 SER A N 1
ATOM 1550 C CA . SER A 1 187 ? 2.516 18.182 2.977 1.00 90.81 187 SER A CA 1
ATOM 1551 C C . SER A 1 187 ? 1.728 16.928 3.372 1.00 90.81 187 SER A C 1
ATOM 1553 O O . SER A 1 187 ? 0.968 16.946 4.341 1.00 90.81 187 SER A O 1
ATOM 1555 N N . LEU A 1 188 ? 1.901 15.826 2.643 1.00 83.19 188 LEU A N 1
ATOM 1556 C CA . LEU A 1 188 ? 1.261 14.554 2.966 1.00 83.19 188 LEU A CA 1
ATOM 1557 C C . LEU A 1 188 ? 1.826 13.950 4.261 1.00 83.19 188 LEU A C 1
ATOM 1559 O O . LEU A 1 188 ? 1.058 13.503 5.110 1.00 83.19 188 LEU A O 1
ATOM 1563 N N . GLU A 1 189 ? 3.147 13.989 4.432 1.00 86.19 189 GLU A N 1
ATOM 1564 C CA . GLU A 1 189 ? 3.853 13.498 5.618 1.00 86.19 189 GLU A CA 1
ATOM 1565 C C . GLU A 1 189 ? 3.397 14.235 6.883 1.00 86.19 189 GLU A C 1
ATOM 1567 O O . GLU A 1 189 ? 2.945 13.606 7.839 1.00 86.19 189 GLU A O 1
ATOM 1572 N N . THR A 1 190 ? 3.375 15.569 6.845 1.00 89.88 190 THR A N 1
ATOM 1573 C CA . THR A 1 190 ? 2.872 16.393 7.959 1.00 89.88 190 THR A CA 1
ATOM 1574 C C . THR A 1 190 ? 1.387 16.151 8.256 1.00 89.88 190 THR A C 1
ATOM 1576 O O . THR A 1 190 ? 0.971 16.171 9.417 1.00 89.88 190 THR A O 1
ATOM 1579 N N . LYS A 1 191 ? 0.546 15.891 7.244 1.00 89.56 191 LYS A N 1
ATOM 1580 C CA . LYS A 1 191 ? -0.864 15.509 7.458 1.00 89.56 191 LYS A CA 1
ATOM 1581 C C . LYS A 1 191 ? -0.995 14.148 8.139 1.00 89.56 191 LYS A C 1
ATOM 1583 O O . LYS A 1 191 ? -1.835 13.999 9.028 1.00 89.56 191 LYS A O 1
ATOM 1588 N N . GLU A 1 192 ? -0.186 13.172 7.742 1.00 87.19 192 GLU A N 1
ATOM 1589 C CA . GLU A 1 192 ? -0.208 11.832 8.327 1.00 87.19 192 GLU A CA 1
ATOM 1590 C C . GLU A 1 192 ? 0.343 11.829 9.758 1.00 87.19 192 GLU A C 1
ATOM 1592 O O . GLU A 1 192 ? -0.251 11.207 10.639 1.00 87.19 192 GLU A O 1
ATOM 1597 N N . GLU A 1 193 ? 1.405 12.587 10.032 1.00 91.06 193 GLU A N 1
ATOM 1598 C CA . GLU A 1 193 ? 1.921 12.796 11.388 1.00 91.06 193 GLU A CA 1
ATOM 1599 C C . GLU A 1 193 ? 0.863 13.436 12.296 1.00 91.06 193 GLU A C 1
ATOM 1601 O O . GLU A 1 193 ? 0.569 12.922 13.376 1.00 91.06 193 GLU A O 1
ATOM 1606 N N . ASN A 1 194 ? 0.176 14.478 11.820 1.00 91.50 194 ASN A N 1
ATOM 1607 C CA . ASN A 1 194 ? -0.945 15.077 12.545 1.00 91.50 194 ASN A CA 1
ATOM 1608 C C . ASN A 1 194 ? -2.091 14.082 12.795 1.00 91.50 194 ASN A C 1
ATOM 1610 O O . ASN A 1 194 ? -2.739 14.131 13.843 1.00 91.50 194 ASN A O 1
ATOM 1614 N N . ARG A 1 195 ? -2.366 13.170 11.853 1.00 89.25 195 ARG A N 1
ATOM 1615 C CA . ARG A 1 195 ? -3.368 12.108 12.034 1.00 89.25 195 ARG A CA 1
ATOM 1616 C C . ARG A 1 195 ? -2.935 11.119 13.117 1.00 89.25 195 ARG A C 1
ATOM 1618 O O . ARG A 1 195 ? -3.764 10.755 13.951 1.00 89.25 195 ARG A O 1
ATOM 1625 N N . ARG A 1 196 ? -1.655 10.733 13.141 1.00 86.88 196 ARG A N 1
ATOM 1626 C CA . ARG A 1 196 ? -1.069 9.869 14.181 1.00 86.88 196 ARG A CA 1
ATOM 1627 C C . ARG A 1 196 ? -1.131 10.525 15.558 1.00 86.88 196 ARG A C 1
ATOM 1629 O O . ARG A 1 196 ? -1.653 9.907 16.477 1.00 86.88 196 ARG A O 1
ATOM 1636 N N . LEU A 1 197 ? -0.711 11.784 15.679 1.00 92.56 197 LEU A N 1
ATOM 1637 C CA . LEU A 1 197 ? -0.766 12.536 16.939 1.00 92.56 197 LEU A CA 1
ATOM 1638 C C . LEU A 1 197 ? -2.202 12.717 17.447 1.00 92.56 197 LEU A C 1
ATOM 1640 O O . LEU A 1 197 ? -2.462 12.612 18.644 1.00 92.56 197 LEU A O 1
ATOM 1644 N N . LYS A 1 198 ? -3.171 12.952 16.551 1.00 93.44 198 LYS A N 1
ATOM 1645 C CA . LYS A 1 198 ? -4.596 12.983 16.924 1.00 93.44 198 LYS A CA 1
ATOM 1646 C C . LYS A 1 198 ? -5.074 11.642 17.472 1.00 93.44 198 LYS A C 1
ATOM 1648 O O . LYS A 1 198 ? -5.833 11.623 18.437 1.00 93.44 198 LYS A O 1
ATOM 1653 N N . GLU A 1 199 ? -4.651 10.539 16.867 1.00 91.25 199 GLU A N 1
ATOM 1654 C CA . GLU A 1 199 ? -5.014 9.201 17.325 1.00 91.25 199 GLU A CA 1
ATOM 1655 C C . GLU A 1 199 ? -4.378 8.858 18.676 1.00 91.25 199 GLU A C 1
ATOM 1657 O O . GLU A 1 199 ? -5.065 8.381 19.575 1.00 91.25 199 GLU A O 1
ATOM 1662 N N . GLU A 1 200 ? -3.103 9.187 18.859 1.00 91.00 200 GLU A N 1
ATOM 1663 C CA . GLU A 1 200 ? -2.406 9.026 20.135 1.00 91.00 200 GLU A CA 1
ATOM 1664 C C . GLU A 1 200 ? -3.061 9.861 21.245 1.00 91.00 200 GLU A C 1
ATOM 1666 O O . GLU A 1 200 ? -3.325 9.352 22.333 1.00 91.00 200 GLU A O 1
ATOM 1671 N N . ASN A 1 201 ? -3.441 11.108 20.954 1.00 92.81 201 ASN A N 1
ATOM 1672 C CA . ASN A 1 201 ? -4.190 11.942 21.893 1.00 92.81 201 ASN A CA 1
ATOM 1673 C C . ASN A 1 201 ? -5.560 11.348 22.247 1.00 92.81 201 ASN A C 1
ATOM 1675 O O . ASN A 1 201 ? -5.942 11.375 23.417 1.00 92.81 201 ASN A O 1
ATOM 1679 N N . ARG A 1 202 ? -6.290 10.772 21.279 1.00 93.81 202 ARG A N 1
ATOM 1680 C CA . ARG A 1 202 ? -7.549 10.057 21.560 1.00 93.81 202 ARG A CA 1
ATOM 1681 C C . ARG A 1 202 ? -7.323 8.884 22.512 1.00 93.81 202 ARG A C 1
ATOM 1683 O O . ARG A 1 202 ? -8.049 8.754 23.494 1.00 93.81 202 ARG A O 1
ATOM 1690 N N . GLN A 1 203 ? -6.282 8.089 22.279 1.00 90.56 203 GLN A N 1
ATOM 1691 C CA . GLN A 1 203 ? -5.920 6.968 23.150 1.00 90.56 203 GLN A CA 1
ATOM 1692 C C . GLN A 1 203 ? -5.486 7.430 24.547 1.00 90.56 203 GLN A C 1
ATOM 1694 O O . GLN A 1 203 ? -5.827 6.794 25.542 1.00 90.56 203 GLN A O 1
ATOM 1699 N N . LEU A 1 204 ? -4.767 8.549 24.658 1.00 92.25 204 LEU A N 1
ATOM 1700 C CA . LEU A 1 204 ? -4.385 9.126 25.948 1.00 92.25 204 LEU A CA 1
ATOM 1701 C C . LEU A 1 204 ? -5.595 9.622 26.745 1.00 92.25 204 LEU A C 1
ATOM 1703 O O . LEU A 1 204 ? -5.640 9.410 27.957 1.00 92.25 204 LEU A O 1
ATOM 1707 N N . VAL A 1 205 ? -6.567 10.261 26.090 1.00 95.00 205 VAL A N 1
ATOM 1708 C CA . VAL A 1 205 ? -7.823 10.683 26.730 1.00 95.00 205 VAL A CA 1
ATOM 1709 C C . VAL A 1 205 ? -8.597 9.466 27.234 1.00 95.00 205 VAL A C 1
ATOM 1711 O O . VAL A 1 205 ? -9.003 9.448 28.394 1.00 95.00 205 VAL A O 1
ATOM 1714 N N . GLU A 1 206 ? -8.714 8.422 26.415 1.00 93.44 206 GLU A N 1
ATOM 1715 C CA . GLU A 1 206 ? -9.394 7.185 26.802 1.00 93.44 206 GLU A CA 1
ATOM 1716 C C . GLU A 1 206 ? -8.693 6.478 27.970 1.00 93.44 206 GLU A C 1
ATOM 1718 O O . GLU A 1 206 ? -9.324 6.097 28.952 1.00 93.44 206 GLU A O 1
ATOM 1723 N N . ASN A 1 207 ? -7.361 6.405 27.945 1.00 87.25 207 ASN A N 1
ATOM 1724 C CA . ASN A 1 207 ? -6.583 5.855 29.054 1.00 87.25 207 ASN A CA 1
ATOM 1725 C C . ASN A 1 207 ? -6.749 6.659 30.352 1.00 87.25 207 ASN A C 1
ATOM 1727 O O . ASN A 1 207 ? -6.716 6.083 31.438 1.00 87.25 207 ASN A O 1
ATOM 1731 N N . ARG A 1 208 ? -6.907 7.988 30.276 1.00 93.69 208 ARG A N 1
ATOM 1732 C CA . ARG A 1 208 ? -7.209 8.815 31.458 1.00 93.69 208 ARG A CA 1
ATOM 1733 C C . ARG A 1 208 ? -8.607 8.524 31.996 1.00 93.69 208 ARG A C 1
ATOM 1735 O O . ARG A 1 208 ? -8.746 8.407 33.209 1.00 93.69 208 ARG A O 1
ATOM 1742 N N . ARG A 1 209 ? -9.597 8.369 31.113 1.00 96.62 209 ARG A N 1
ATOM 1743 C CA . ARG A 1 209 ? -10.971 7.994 31.473 1.00 96.62 209 ARG A CA 1
ATOM 1744 C C . ARG A 1 209 ? -11.007 6.647 32.195 1.00 96.62 209 ARG A C 1
ATOM 1746 O O . ARG A 1 209 ? -11.481 6.587 33.321 1.00 96.62 209 ARG A O 1
ATOM 1753 N N . LEU A 1 210 ? -10.391 5.615 31.618 1.00 91.19 210 LEU A N 1
ATOM 1754 C CA . LEU A 1 210 ? -10.305 4.280 32.225 1.00 91.19 210 LEU A CA 1
ATOM 1755 C C . LEU A 1 210 ? -9.558 4.287 33.569 1.00 91.19 210 LEU A C 1
ATOM 1757 O O . LEU A 1 210 ? -9.942 3.591 34.505 1.00 91.19 210 LEU A O 1
ATOM 1761 N N . LYS A 1 211 ? -8.497 5.095 33.706 1.00 91.94 211 LYS A N 1
ATOM 1762 C CA . LYS A 1 211 ? -7.811 5.273 34.998 1.00 91.94 211 LYS A CA 1
ATOM 1763 C C . LYS A 1 211 ? -8.717 5.899 36.054 1.00 91.94 211 LYS A C 1
ATOM 1765 O O . LYS A 1 211 ? -8.618 5.521 37.216 1.00 91.94 211 LYS A O 1
ATOM 1770 N N . GLU A 1 212 ? -9.563 6.847 35.669 1.00 96.31 212 GLU A N 1
ATOM 1771 C CA . GLU A 1 212 ? -10.519 7.471 36.581 1.00 96.31 212 GLU A CA 1
ATOM 1772 C C . GLU A 1 212 ? -11.633 6.503 36.989 1.00 96.31 212 GLU A C 1
ATOM 1774 O O . GLU A 1 212 ? -11.901 6.361 38.178 1.00 96.31 212 GLU A O 1
ATOM 1779 N N . GLU A 1 213 ? -12.201 5.765 36.034 1.00 93.94 213 GLU A N 1
ATOM 1780 C CA . GLU A 1 213 ? -13.183 4.706 36.303 1.00 93.94 213 GLU A CA 1
ATOM 1781 C C . GLU A 1 213 ? -12.610 3.654 37.274 1.00 93.94 213 GLU A C 1
ATOM 1783 O O . GLU A 1 213 ? -13.254 3.292 38.258 1.00 93.94 213 GLU A O 1
ATOM 1788 N N . ASN A 1 214 ? -11.351 3.243 37.085 1.00 90.75 214 ASN A N 1
ATOM 1789 C CA . ASN A 1 214 ? -10.667 2.339 38.013 1.00 90.75 214 ASN A CA 1
ATOM 1790 C C . ASN A 1 214 ? -10.466 2.948 39.410 1.00 90.75 214 ASN A C 1
ATOM 1792 O O . ASN A 1 214 ? -10.628 2.243 40.405 1.00 90.75 214 ASN A O 1
ATOM 1796 N N . ARG A 1 215 ? -10.138 4.244 39.517 1.00 95.12 215 ARG A N 1
ATOM 1797 C CA . ARG A 1 215 ? -10.050 4.929 40.820 1.00 95.12 215 ARG A CA 1
ATOM 1798 C C . ARG A 1 215 ? -11.393 4.926 41.547 1.00 95.12 215 ARG A C 1
ATOM 1800 O O . ARG A 1 215 ? -11.433 4.618 42.734 1.00 95.12 215 ARG A O 1
ATOM 1807 N N . GLN A 1 216 ? -12.482 5.204 40.833 1.00 95.56 216 GLN A N 1
ATOM 1808 C CA . GLN A 1 216 ? -13.836 5.182 41.391 1.00 95.56 216 GLN A CA 1
ATOM 1809 C C . GLN A 1 216 ? -14.251 3.777 41.841 1.00 95.56 216 GLN A C 1
ATOM 1811 O O . GLN A 1 216 ? -14.860 3.625 42.897 1.00 95.56 216 GLN A O 1
ATOM 1816 N N . LEU A 1 217 ? -13.895 2.737 41.081 1.00 93.06 217 LEU A N 1
ATOM 1817 C CA . LEU A 1 217 ? -14.145 1.346 41.471 1.00 93.06 217 LEU A CA 1
ATOM 1818 C C . LEU A 1 217 ? -13.404 0.959 42.758 1.00 93.06 217 LEU A C 1
ATOM 1820 O O . LEU A 1 217 ? -14.006 0.337 43.634 1.00 93.06 217 LEU A O 1
ATOM 1824 N N . ILE A 1 218 ? -12.134 1.355 42.894 1.00 92.31 218 ILE A N 1
ATOM 1825 C CA . ILE A 1 218 ? -11.343 1.122 44.112 1.00 92.31 218 ILE A CA 1
ATOM 1826 C C . ILE A 1 218 ? -11.985 1.829 45.313 1.00 92.31 218 ILE A C 1
ATOM 1828 O O . ILE A 1 218 ? -12.143 1.219 46.369 1.00 92.31 218 ILE A O 1
ATOM 1832 N N . GLU A 1 219 ? -12.408 3.083 45.146 1.00 96.75 219 GLU A N 1
ATOM 1833 C CA . GLU A 1 219 ? -13.050 3.847 46.219 1.00 96.75 219 GLU A CA 1
ATOM 1834 C C . GLU A 1 219 ? -14.405 3.250 46.624 1.00 96.75 219 GLU A C 1
ATOM 1836 O O . GLU A 1 219 ? -14.682 3.071 47.808 1.00 96.75 219 GLU A O 1
ATOM 1841 N N . ASN A 1 220 ? -15.221 2.835 45.655 1.00 92.12 220 ASN A N 1
ATOM 1842 C CA . ASN A 1 220 ? -16.475 2.135 45.928 1.00 92.12 220 ASN A CA 1
ATOM 1843 C C . ASN A 1 220 ? -16.251 0.822 46.690 1.00 92.12 220 ASN A C 1
ATOM 1845 O O . ASN A 1 220 ? -17.044 0.477 47.565 1.00 92.12 220 ASN A O 1
ATOM 1849 N N . HIS A 1 221 ? -15.188 0.077 46.372 1.00 92.69 221 HIS A N 1
ATOM 1850 C CA . HIS A 1 221 ? -14.831 -1.132 47.113 1.00 92.69 221 HIS A CA 1
ATOM 1851 C C . HIS A 1 221 ? -14.417 -0.806 48.555 1.00 92.69 221 HIS A C 1
ATOM 1853 O O . HIS A 1 221 ? -14.857 -1.481 49.484 1.00 92.69 221 HIS A O 1
ATOM 1859 N N . ARG A 1 222 ? -13.624 0.254 48.757 1.00 96.25 222 ARG A N 1
ATOM 1860 C CA . ARG A 1 222 ? -13.226 0.745 50.086 1.00 96.25 222 ARG A CA 1
ATOM 1861 C C . ARG A 1 222 ? -14.444 1.113 50.939 1.00 96.25 222 ARG A C 1
ATOM 1863 O O . ARG A 1 222 ? -14.561 0.629 52.058 1.00 96.25 222 ARG A O 1
ATOM 1870 N N . LEU A 1 223 ? -15.380 1.885 50.387 1.00 94.88 223 LEU A N 1
ATOM 1871 C CA . LEU A 1 223 ? -16.613 2.288 51.076 1.00 94.88 223 LEU A CA 1
ATOM 1872 C C . LEU A 1 223 ? -17.530 1.099 51.398 1.00 94.88 223 LEU A C 1
ATOM 1874 O O . LEU A 1 223 ? -18.152 1.066 52.457 1.00 94.88 223 LEU A O 1
ATOM 1878 N N . LYS A 1 224 ? -17.618 0.101 50.509 1.00 93.81 224 LYS A N 1
ATOM 1879 C CA . LYS A 1 224 ? -18.363 -1.140 50.791 1.00 93.81 224 LYS A CA 1
ATOM 1880 C C . LYS A 1 224 ? -17.775 -1.899 51.979 1.00 93.81 224 LYS A C 1
ATOM 1882 O O . LYS A 1 224 ? -18.537 -2.415 52.793 1.00 93.81 224 LYS A O 1
ATOM 1887 N N . GLU A 1 225 ? -16.452 -1.945 52.079 1.00 94.75 225 GLU A N 1
ATOM 1888 C CA . GLU A 1 225 ? -15.764 -2.591 53.194 1.00 94.75 225 GLU A CA 1
ATOM 1889 C C . GLU A 1 225 ? -15.943 -1.808 54.506 1.00 94.75 225 GLU A C 1
ATOM 1891 O O . GLU A 1 225 ? -16.272 -2.399 55.531 1.00 94.75 225 GLU A O 1
ATOM 1896 N N . GLU A 1 226 ? -15.844 -0.476 54.475 1.00 96.00 226 GLU A N 1
ATOM 1897 C CA . GLU A 1 226 ? -16.154 0.374 55.636 1.00 96.00 226 GLU A CA 1
ATOM 1898 C C . GLU A 1 226 ? -17.603 0.186 56.112 1.00 96.00 226 GLU A C 1
ATOM 1900 O O . GLU A 1 226 ? -17.846 0.009 57.305 1.00 96.00 226 GLU A O 1
ATOM 1905 N N . ASN A 1 227 ? -18.571 0.139 55.190 1.00 94.00 227 ASN A N 1
ATOM 1906 C CA . ASN A 1 227 ? -19.970 -0.136 55.522 1.00 94.00 227 ASN A CA 1
ATOM 1907 C C . ASN A 1 227 ? -20.154 -1.521 56.152 1.00 94.00 227 ASN A C 1
ATOM 1909 O O . ASN A 1 227 ? -20.910 -1.657 57.113 1.00 94.00 227 ASN A O 1
ATOM 1913 N N . ARG A 1 228 ? -19.457 -2.548 55.647 1.00 95.12 228 ARG A N 1
ATOM 1914 C CA . ARG A 1 228 ? -19.476 -3.892 56.240 1.00 95.12 228 ARG A CA 1
ATOM 1915 C C . ARG A 1 228 ? -18.970 -3.861 57.687 1.00 95.12 228 ARG A C 1
ATOM 1917 O O . ARG A 1 228 ? -19.631 -4.415 58.560 1.00 95.12 228 ARG A O 1
ATOM 1924 N N . GLN A 1 229 ? -17.866 -3.163 57.950 1.00 95.75 229 GLN A N 1
ATOM 1925 C CA . GLN A 1 229 ? -17.311 -3.016 59.301 1.00 95.75 229 GLN A CA 1
ATOM 1926 C C . GLN A 1 229 ? -18.239 -2.235 60.241 1.00 95.75 229 GLN A C 1
ATOM 1928 O O . GLN A 1 229 ? -18.349 -2.570 61.419 1.00 95.75 229 GLN A O 1
ATOM 1933 N N . LEU A 1 230 ? -18.922 -1.198 59.746 1.00 95.69 230 LEU A N 1
ATOM 1934 C CA . LEU A 1 230 ? -19.904 -0.449 60.536 1.00 95.69 230 LEU A CA 1
ATOM 1935 C C . LEU A 1 230 ? -21.107 -1.315 60.922 1.00 95.69 230 LEU A C 1
ATOM 1937 O O . LEU A 1 230 ? -21.525 -1.278 62.077 1.00 95.69 230 LEU A O 1
ATOM 1941 N N . ILE A 1 231 ? -21.623 -2.125 59.992 1.00 93.88 231 ILE A N 1
ATOM 1942 C CA . ILE A 1 231 ? -22.705 -3.084 60.271 1.00 93.88 231 ILE A CA 1
ATOM 1943 C C . ILE A 1 231 ? -22.271 -4.080 61.355 1.00 93.88 231 ILE A C 1
ATOM 1945 O O . ILE A 1 231 ? -23.030 -4.360 62.279 1.00 93.88 231 ILE A O 1
ATOM 1949 N N . GLU A 1 232 ? -21.041 -4.586 61.281 1.00 93.56 232 GLU A N 1
ATOM 1950 C CA . GLU A 1 232 ? -20.506 -5.527 62.270 1.00 93.56 232 GLU A CA 1
ATOM 1951 C C . GLU A 1 232 ? -20.350 -4.899 63.665 1.00 93.56 232 GLU A C 1
ATOM 1953 O O . GLU A 1 232 ? -20.623 -5.554 64.667 1.00 93.56 232 GLU A O 1
ATOM 1958 N N . ARG A 1 233 ? -20.002 -3.607 63.742 1.00 93.12 233 ARG A N 1
ATOM 1959 C CA . ARG A 1 233 ? -19.939 -2.850 65.007 1.00 93.12 233 ARG A CA 1
ATOM 1960 C C . ARG A 1 233 ? -21.307 -2.521 65.605 1.00 93.12 233 ARG A C 1
ATOM 1962 O O . ARG A 1 233 ? -21.384 -2.330 66.814 1.00 93.12 233 ARG A O 1
ATOM 1969 N N . LEU A 1 234 ? -22.355 -2.416 64.789 1.00 92.50 234 LEU A N 1
ATOM 1970 C CA . LEU A 1 234 ? -23.708 -2.096 65.258 1.00 92.50 234 LEU A CA 1
ATOM 1971 C C . LEU A 1 234 ? -24.434 -3.306 65.863 1.00 92.50 234 LEU A C 1
ATOM 1973 O O . LEU A 1 234 ? -25.199 -3.122 66.804 1.00 92.50 234 LEU A O 1
ATOM 1977 N N . LYS A 1 235 ? -24.141 -4.529 65.400 1.00 91.56 235 LYS A N 1
ATOM 1978 C CA . LYS A 1 235 ? -24.732 -5.773 65.934 1.00 91.56 235 LYS A CA 1
ATOM 1979 C C . LYS A 1 235 ? -24.740 -5.892 67.471 1.00 91.56 235 LYS A C 1
ATOM 1981 O O . LYS A 1 235 ? -25.812 -6.122 68.017 1.00 91.56 235 LYS A O 1
ATOM 1986 N N . PRO A 1 236 ? -23.619 -5.716 68.199 1.00 85.19 236 PRO A N 1
ATOM 1987 C CA . PRO A 1 236 ? -23.623 -5.868 69.656 1.00 85.19 236 PRO A CA 1
ATOM 1988 C C . PRO A 1 236 ? -24.430 -4.778 70.372 1.00 85.19 236 PRO A C 1
ATOM 1990 O O . PRO A 1 236 ? -24.991 -5.041 71.426 1.00 85.19 236 PRO A O 1
ATOM 1993 N N . VAL A 1 237 ? -24.528 -3.573 69.798 1.00 85.69 237 VAL A N 1
ATOM 1994 C CA . VAL A 1 237 ? -25.338 -2.481 70.368 1.00 85.69 237 VAL A CA 1
ATOM 1995 C C . VAL A 1 237 ? -26.830 -2.796 70.238 1.00 85.69 237 VAL A C 1
ATOM 1997 O O . VAL A 1 237 ? -27.604 -2.534 71.159 1.00 85.69 237 VAL A O 1
ATOM 2000 N N . GLU A 1 238 ? -27.238 -3.383 69.108 1.00 80.06 238 GLU A N 1
ATOM 2001 C CA . GLU A 1 238 ? -28.601 -3.898 68.922 1.00 80.06 238 GLU A CA 1
ATOM 2002 C C . GLU A 1 238 ? -28.900 -5.057 69.889 1.00 80.06 238 GLU A C 1
ATOM 2004 O O . GLU A 1 238 ? -29.976 -5.100 70.476 1.00 80.06 238 GLU A O 1
ATOM 2009 N N . GLU A 1 239 ? -27.948 -5.965 70.118 1.00 79.94 239 GLU A N 1
ATOM 2010 C CA . GLU A 1 239 ? -28.109 -7.083 71.061 1.00 79.94 239 GLU A CA 1
ATOM 2011 C C . GLU A 1 239 ? -28.173 -6.622 72.534 1.00 79.94 239 GLU A C 1
ATOM 2013 O O . GLU A 1 239 ? -29.004 -7.120 73.294 1.00 79.94 239 GLU A O 1
ATOM 2018 N N . GLU A 1 240 ? -27.366 -5.635 72.937 1.00 77.56 240 GLU A N 1
ATOM 2019 C CA . GLU A 1 240 ? -27.345 -5.060 74.294 1.00 77.56 240 GLU A CA 1
ATOM 2020 C C . GLU A 1 240 ? -28.646 -4.307 74.617 1.00 77.56 240 GLU A C 1
ATOM 2022 O O . GLU A 1 240 ? -29.264 -4.530 75.658 1.00 77.56 240 GLU A O 1
ATOM 2027 N N . THR A 1 241 ? -29.140 -3.496 73.676 1.00 71.81 241 THR A N 1
ATOM 2028 C CA . THR A 1 241 ? -30.415 -2.776 73.853 1.00 71.81 241 THR A CA 1
ATOM 2029 C C . THR A 1 241 ? -31.632 -3.702 73.920 1.00 71.81 241 THR A C 1
ATOM 2031 O O . THR A 1 241 ? -32.623 -3.359 74.567 1.00 71.81 241 THR A O 1
ATOM 2034 N N . ILE A 1 242 ? -31.571 -4.884 73.299 1.00 65.62 242 ILE A N 1
ATOM 2035 C CA . ILE A 1 242 ? -32.612 -5.915 73.424 1.00 65.62 242 ILE A CA 1
ATOM 2036 C C . ILE A 1 242 ? -32.494 -6.665 74.766 1.00 65.62 242 ILE A C 1
ATOM 2038 O O . ILE A 1 242 ? -33.520 -7.029 75.343 1.00 65.62 242 ILE A O 1
ATOM 2042 N N . GLY A 1 243 ? -31.278 -6.859 75.290 1.00 57.97 243 GLY A N 1
ATOM 2043 C CA . GLY A 1 243 ? -31.019 -7.539 76.567 1.00 57.97 243 GLY A CA 1
ATOM 2044 C C . GLY A 1 243 ? -31.431 -6.738 77.809 1.00 57.97 243 GLY A C 1
ATOM 2045 O O . GLY A 1 243 ? -32.009 -7.299 78.742 1.00 57.97 243 GLY A O 1
ATOM 2046 N N . ASP A 1 244 ? -31.225 -5.420 77.805 1.00 52.50 244 ASP A N 1
ATOM 2047 C CA . ASP A 1 244 ? -31.582 -4.552 78.939 1.00 52.50 244 ASP A CA 1
ATOM 2048 C C . ASP A 1 244 ? -33.101 -4.430 79.152 1.00 52.50 244 ASP A C 1
ATOM 2050 O O . ASP A 1 244 ? -33.568 -4.196 80.267 1.00 52.50 244 ASP A O 1
ATOM 2054 N N . LEU A 1 245 ? -33.903 -4.669 78.109 1.00 55.66 245 LEU A N 1
ATOM 2055 C CA . LEU A 1 245 ? -35.367 -4.693 78.200 1.00 55.66 245 LEU A CA 1
ATOM 2056 C C . LEU A 1 245 ? -35.930 -5.982 78.837 1.00 55.66 245 LEU A C 1
ATOM 2058 O O . LEU A 1 245 ? -37.141 -6.063 79.045 1.00 55.66 245 LEU A O 1
ATOM 2062 N N . GLN A 1 246 ? -35.096 -6.979 79.166 1.00 50.41 246 GLN A N 1
ATOM 2063 C CA . GLN A 1 246 ? -35.534 -8.272 79.722 1.00 50.41 246 GLN A CA 1
ATOM 2064 C C . GLN A 1 246 ? -35.234 -8.487 81.220 1.00 50.41 246 GLN A C 1
ATOM 2066 O O . GLN A 1 246 ? -35.603 -9.532 81.754 1.00 50.41 246 GLN A O 1
ATOM 2071 N N . CYS A 1 247 ? -34.629 -7.528 81.934 1.00 41.12 247 CYS A N 1
ATOM 2072 C CA . CYS A 1 247 ? -34.083 -7.782 83.280 1.00 41.12 247 CYS A CA 1
ATOM 2073 C C . CYS A 1 247 ? -34.915 -7.305 84.492 1.00 41.12 247 CYS A C 1
ATOM 2075 O O . CYS A 1 247 ? -34.482 -7.529 85.619 1.00 41.12 247 CYS A O 1
ATOM 2077 N N . ASP A 1 248 ? -36.115 -6.737 84.321 1.00 43.06 248 ASP A N 1
ATOM 2078 C CA . ASP A 1 248 ? -36.911 -6.211 85.448 1.00 43.06 248 ASP A CA 1
ATOM 2079 C C . ASP A 1 248 ? -38.250 -6.939 85.654 1.00 43.06 248 ASP A C 1
ATOM 2081 O O . ASP A 1 248 ? -39.322 -6.349 85.544 1.00 43.06 248 ASP A O 1
ATOM 2085 N N . THR A 1 249 ? -38.215 -8.223 86.026 1.00 47.12 249 THR A N 1
ATOM 2086 C CA . THR A 1 249 ? -39.340 -8.847 86.756 1.00 47.12 249 THR A CA 1
ATOM 2087 C C . THR A 1 249 ? -38.849 -9.870 87.789 1.00 47.12 249 THR A C 1
ATOM 2089 O O . THR A 1 249 ? -38.714 -11.056 87.521 1.00 47.12 249 THR A O 1
ATOM 2092 N N . HIS A 1 250 ? -38.630 -9.414 89.024 1.00 45.84 250 HIS A N 1
ATOM 2093 C CA . HIS A 1 250 ? -38.590 -10.278 90.208 1.00 45.84 250 HIS A CA 1
ATOM 2094 C C . HIS A 1 250 ? -39.472 -9.683 91.305 1.00 45.84 250 HIS A C 1
ATOM 2096 O O . HIS A 1 250 ? -39.384 -8.479 91.560 1.00 45.84 250 HIS A O 1
ATOM 2102 N N . LYS A 1 251 ? -40.280 -10.528 91.967 1.00 40.78 251 LYS A N 1
ATOM 2103 C CA . LYS A 1 251 ? -40.771 -10.345 93.347 1.00 40.78 251 LYS A CA 1
ATOM 2104 C C . LYS A 1 251 ? -41.526 -11.589 93.855 1.00 40.78 251 LYS A C 1
ATOM 2106 O O . LYS A 1 251 ? -42.689 -11.784 93.520 1.00 40.78 251 LYS A O 1
ATOM 2111 N N . ASP A 1 252 ? -40.864 -12.349 94.725 1.00 40.03 252 ASP A N 1
ATOM 2112 C CA . ASP A 1 252 ? -41.453 -13.176 95.795 1.00 40.03 252 ASP A CA 1
ATOM 2113 C C . ASP A 1 252 ? -41.649 -12.244 97.033 1.00 40.03 252 ASP A C 1
ATOM 2115 O O . ASP A 1 252 ? -40.921 -11.261 97.158 1.00 40.03 252 ASP A O 1
ATOM 2119 N N . ASP A 1 253 ? -42.604 -12.318 97.973 1.00 41.22 253 ASP A N 1
ATOM 2120 C CA . ASP A 1 253 ? -43.344 -13.422 98.582 1.00 41.22 253 ASP A CA 1
ATOM 2121 C C . ASP A 1 253 ? -44.765 -12.983 99.021 1.00 41.22 253 ASP A C 1
ATOM 2123 O O . ASP A 1 253 ? -44.998 -12.471 100.117 1.00 41.22 253 ASP A O 1
ATOM 2127 N N . ALA A 1 254 ? -45.752 -13.277 98.180 1.00 46.47 254 ALA A N 1
ATOM 2128 C CA . ALA A 1 254 ? -47.101 -13.672 98.606 1.00 46.47 254 ALA A CA 1
ATOM 2129 C C . ALA A 1 254 ? -47.3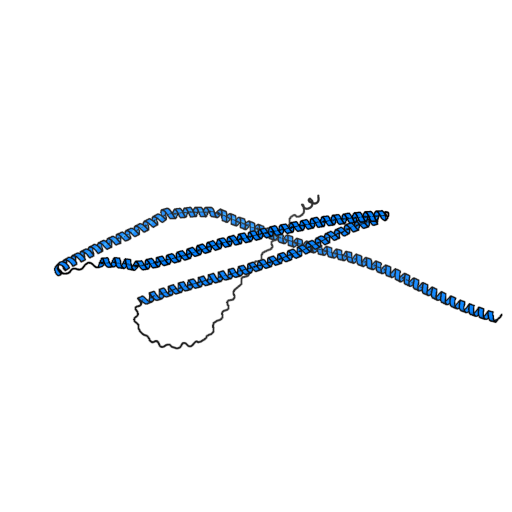70 -15.084 98.042 1.00 46.47 254 ALA A C 1
ATOM 2131 O O . ALA A 1 254 ? -48.407 -15.397 97.456 1.00 46.47 254 ALA A O 1
ATOM 2132 N N . SER A 1 255 ? -46.326 -15.909 98.170 1.00 51.12 255 SER A N 1
ATOM 2133 C CA . SER A 1 255 ? -45.814 -16.755 97.095 1.00 51.12 255 SER A CA 1
ATOM 2134 C C . SER A 1 255 ? -46.694 -17.955 96.785 1.00 51.12 255 SER A C 1
ATOM 2136 O O . SER A 1 255 ? -46.857 -18.274 95.638 1.00 51.12 255 SER A O 1
ATOM 2138 N N . THR A 1 256 ? -47.402 -18.606 97.697 1.00 48.19 256 THR A N 1
ATOM 2139 C CA . THR A 1 256 ? -48.123 -19.836 97.293 1.00 48.19 256 THR A CA 1
ATOM 2140 C C . THR A 1 256 ? -49.463 -19.580 96.598 1.00 48.19 256 THR A C 1
ATOM 2142 O O . THR A 1 256 ? -49.728 -20.159 95.551 1.00 48.19 256 THR A O 1
ATOM 2145 N N . THR A 1 257 ? -50.286 -18.655 97.095 1.00 50.97 257 THR A N 1
ATOM 2146 C CA . THR A 1 257 ? -51.552 -18.289 96.429 1.00 50.97 257 THR A CA 1
ATOM 2147 C C . THR A 1 257 ? -51.356 -17.290 95.296 1.00 50.97 257 THR A C 1
ATOM 2149 O O . THR A 1 257 ? -52.106 -17.325 94.322 1.00 50.97 257 THR A O 1
ATOM 2152 N N . ILE A 1 258 ? -50.348 -16.411 95.394 1.00 55.78 258 ILE A N 1
ATOM 2153 C CA . ILE A 1 258 ? -49.947 -15.588 94.252 1.00 55.78 258 ILE A CA 1
ATOM 2154 C C . ILE A 1 258 ? -49.187 -16.426 93.236 1.00 55.78 258 ILE A C 1
ATOM 2156 O O . ILE A 1 258 ? -49.405 -16.148 92.080 1.00 55.78 258 ILE A O 1
ATOM 2160 N N . ASN A 1 259 ? -48.432 -17.480 93.562 1.00 58.00 259 ASN A N 1
ATOM 2161 C CA . ASN A 1 259 ? -47.847 -18.349 92.528 1.00 58.00 259 ASN A CA 1
ATOM 2162 C C . ASN A 1 259 ? -48.877 -19.260 91.890 1.00 58.00 259 ASN A C 1
ATOM 2164 O O . ASN A 1 259 ? -48.746 -19.496 90.711 1.00 58.00 259 ASN A O 1
ATOM 2168 N N . GLU A 1 260 ? -49.930 -19.717 92.569 1.00 70.44 260 GLU A N 1
ATOM 2169 C CA . GLU A 1 260 ? -51.007 -20.436 91.869 1.00 70.44 260 GLU A CA 1
ATOM 2170 C C . GLU A 1 260 ? -51.820 -19.499 90.964 1.00 70.44 260 GLU A C 1
ATOM 2172 O O . GLU A 1 260 ? -52.157 -19.852 89.834 1.00 70.44 260 GLU A O 1
ATOM 2177 N N . LEU A 1 261 ? -52.136 -18.282 91.423 1.00 72.06 261 LEU A N 1
ATOM 2178 C CA . LEU A 1 261 ? -52.798 -17.286 90.577 1.00 72.06 261 LEU A CA 1
ATOM 2179 C C . LEU A 1 261 ? -51.862 -16.733 89.501 1.00 72.06 261 LEU A C 1
ATOM 2181 O O . LEU A 1 261 ? -52.326 -16.501 88.401 1.00 72.06 261 LEU A O 1
ATOM 2185 N N . SER A 1 262 ? -50.573 -16.576 89.777 1.00 76.50 262 SER A N 1
ATOM 2186 C CA . SER A 1 262 ? -49.527 -16.140 88.847 1.00 76.50 262 SER A CA 1
ATOM 2187 C C . SER A 1 262 ? -49.170 -17.256 87.885 1.00 76.50 262 SER A C 1
ATOM 2189 O O . SER A 1 262 ? -48.997 -16.977 86.721 1.00 76.50 262 SER A O 1
ATOM 2191 N N . GLU A 1 263 ? -49.156 -18.528 88.272 1.00 81.19 263 GLU A N 1
ATOM 2192 C CA . GLU A 1 263 ? -49.019 -19.659 87.346 1.00 81.19 263 GLU A CA 1
ATOM 2193 C C . GLU A 1 263 ? -50.251 -19.758 86.459 1.00 81.19 263 GLU A C 1
ATOM 2195 O O . GLU A 1 263 ? -50.125 -19.965 85.261 1.00 81.19 263 GLU A O 1
ATOM 2200 N N . ASN A 1 264 ? -51.455 -19.567 87.001 1.00 83.69 264 ASN A N 1
ATOM 2201 C CA . ASN A 1 264 ? -52.661 -19.546 86.178 1.00 83.69 264 ASN A CA 1
ATOM 2202 C C . ASN A 1 264 ? -52.719 -18.311 85.272 1.00 83.69 264 ASN A C 1
ATOM 2204 O O . ASN A 1 264 ? -53.129 -18.437 84.120 1.00 83.69 264 ASN A O 1
ATOM 2208 N N . VAL A 1 265 ? -52.297 -17.142 85.758 1.00 81.81 265 VAL A N 1
ATOM 2209 C CA . VAL A 1 265 ? -52.211 -15.898 84.984 1.00 81.81 265 VAL A CA 1
ATOM 2210 C C . VAL A 1 265 ? -51.118 -16.018 83.938 1.00 81.81 265 VAL A C 1
ATOM 2212 O O . VAL A 1 265 ? -51.436 -15.848 82.780 1.00 81.81 265 VAL A O 1
ATOM 2215 N N . THR A 1 266 ? -49.902 -16.439 84.270 1.00 83.12 266 THR A N 1
ATOM 2216 C CA . THR A 1 266 ? -48.802 -16.671 83.319 1.00 83.12 266 THR A CA 1
ATOM 2217 C C . THR A 1 266 ? -49.135 -17.777 82.332 1.00 83.12 266 THR A C 1
ATOM 2219 O O . THR A 1 266 ? -48.794 -17.660 81.167 1.00 83.12 266 THR A O 1
ATOM 2222 N N . ARG A 1 267 ? -49.857 -18.831 82.725 1.00 86.69 267 ARG A N 1
ATOM 2223 C CA . ARG A 1 267 ? -50.327 -19.870 81.799 1.00 86.69 267 ARG A CA 1
ATOM 2224 C C . ARG A 1 267 ? -51.434 -19.351 80.885 1.00 86.69 267 ARG A C 1
ATOM 2226 O O . ARG A 1 267 ? -51.467 -19.720 79.713 1.00 86.69 267 ARG A O 1
ATOM 2233 N N . LEU A 1 268 ? -52.344 -18.516 81.386 1.00 89.38 268 LEU A N 1
ATOM 2234 C CA . LEU A 1 268 ? -53.349 -17.843 80.559 1.00 89.38 268 LEU A CA 1
ATOM 2235 C C . LEU A 1 268 ? -52.713 -16.783 79.663 1.00 89.38 268 LEU A C 1
ATOM 2237 O O . LEU A 1 268 ? -53.096 -16.690 78.510 1.00 89.38 268 LEU A O 1
ATOM 2241 N N . GLU A 1 269 ? -51.719 -16.047 80.139 1.00 88.00 269 GLU A N 1
ATOM 2242 C CA . GLU A 1 269 ? -50.938 -15.071 79.390 1.00 88.00 269 GLU A CA 1
ATOM 2243 C C . GLU A 1 269 ? -50.105 -15.771 78.329 1.00 88.00 269 GLU A C 1
ATOM 2245 O O . GLU A 1 269 ? -50.175 -15.375 77.184 1.00 88.00 269 GLU A O 1
ATOM 2250 N N . GLN A 1 270 ? -49.404 -16.861 78.639 1.00 89.75 270 GLN A N 1
ATOM 2251 C CA . GLN A 1 270 ? -48.690 -17.681 77.657 1.00 89.75 270 GLN A CA 1
ATOM 2252 C C . GLN A 1 270 ? -49.644 -18.290 76.636 1.00 89.75 270 GLN A C 1
ATOM 2254 O O . GLN A 1 270 ? -49.298 -18.383 75.463 1.00 89.75 270 GLN A O 1
ATOM 2259 N N . LYS A 1 271 ? -50.853 -18.680 77.053 1.00 91.88 271 LYS A N 1
ATOM 2260 C CA . LYS A 1 271 ? -51.882 -19.158 76.131 1.00 91.88 271 LYS A CA 1
ATOM 2261 C C . LYS A 1 271 ? -52.385 -18.033 75.227 1.00 91.88 271 LYS A C 1
ATOM 2263 O O . LYS A 1 271 ? -52.400 -18.207 74.019 1.00 91.88 271 LYS A O 1
ATOM 2268 N N . ILE A 1 272 ? -52.732 -16.876 75.787 1.00 92.38 272 ILE A N 1
ATOM 2269 C CA . ILE A 1 272 ? -53.199 -15.699 75.042 1.00 92.38 272 ILE A CA 1
ATOM 2270 C C . ILE A 1 272 ? -52.092 -15.164 74.130 1.00 92.38 272 ILE A C 1
ATOM 2272 O O . ILE A 1 272 ? -52.368 -14.813 72.993 1.00 92.38 272 ILE A O 1
ATOM 2276 N N . LEU A 1 273 ? -50.842 -15.125 74.591 1.00 91.88 273 LEU A N 1
ATOM 2277 C CA . LEU A 1 273 ? -49.669 -14.722 73.818 1.00 91.88 273 LEU A CA 1
ATOM 2278 C C . LEU A 1 273 ? -49.335 -15.753 72.746 1.00 91.88 273 LEU A C 1
ATOM 2280 O O . LEU A 1 273 ? -48.950 -15.361 71.656 1.00 91.88 273 LEU A O 1
ATOM 2284 N N . GLY A 1 274 ? -49.499 -17.046 73.025 1.00 92.94 274 GLY A N 1
ATOM 2285 C CA . GLY A 1 274 ? -49.347 -18.113 72.040 1.00 92.94 274 GLY A CA 1
ATOM 2286 C C . GLY A 1 274 ? -50.394 -18.011 70.934 1.00 92.94 274 GLY A C 1
ATOM 2287 O O . GLY A 1 274 ? -50.035 -18.018 69.758 1.00 92.94 274 GLY A O 1
ATOM 2288 N N . ASP A 1 275 ? -51.662 -17.833 71.310 1.00 92.62 275 ASP A N 1
ATOM 2289 C CA . ASP A 1 275 ? -52.781 -17.631 70.386 1.00 92.62 275 ASP A CA 1
ATOM 2290 C C . ASP A 1 275 ? -52.580 -16.333 69.574 1.00 92.62 275 ASP A C 1
ATOM 2292 O O . ASP A 1 275 ? -52.641 -16.349 68.347 1.00 92.62 275 ASP A O 1
ATOM 2296 N N . LEU A 1 276 ? -52.212 -15.224 70.228 1.00 93.31 276 LEU A N 1
ATOM 2297 C CA . LEU A 1 276 ? -51.932 -13.941 69.574 1.00 93.31 276 LEU A CA 1
ATOM 2298 C C . LEU A 1 276 ? -50.700 -14.011 68.661 1.00 93.31 276 LEU A C 1
ATOM 2300 O O . LEU A 1 276 ? -50.706 -13.435 67.578 1.00 93.31 276 LEU A O 1
ATOM 2304 N N . HIS A 1 277 ? -49.639 -14.710 69.066 1.00 93.06 277 HIS A N 1
ATOM 2305 C CA . HIS A 1 277 ? -48.449 -14.901 68.240 1.00 93.06 277 HIS A CA 1
ATOM 2306 C C . HIS A 1 277 ? -48.771 -15.745 67.008 1.00 93.06 277 HIS A C 1
ATOM 2308 O O . HIS A 1 277 ? -48.317 -15.423 65.911 1.00 93.06 277 HIS A O 1
ATOM 2314 N N . HIS A 1 278 ? -49.598 -16.780 67.171 1.00 94.25 278 HIS A N 1
ATOM 2315 C CA . HIS A 1 278 ? -50.090 -17.585 66.063 1.00 94.25 278 HIS A CA 1
ATOM 2316 C C . HIS A 1 278 ? -50.942 -16.755 65.094 1.00 94.25 278 HIS A C 1
ATOM 2318 O O . HIS A 1 278 ? -50.709 -16.807 63.888 1.00 94.25 278 HIS A O 1
ATOM 2324 N N . ASP A 1 279 ? -51.854 -15.924 65.601 1.00 93.75 279 ASP A N 1
ATOM 2325 C CA . ASP A 1 279 ? -52.679 -15.030 64.783 1.00 93.75 279 ASP A CA 1
ATOM 2326 C C . ASP A 1 279 ? -51.839 -13.973 64.051 1.00 93.75 279 ASP A C 1
ATOM 2328 O O . ASP A 1 279 ? -52.023 -13.752 62.853 1.00 93.75 279 ASP A O 1
ATOM 2332 N N . ILE A 1 280 ? -50.859 -13.367 64.731 1.00 93.38 280 ILE A N 1
ATOM 2333 C CA . ILE A 1 280 ? -49.916 -12.418 64.121 1.00 93.38 280 ILE A CA 1
ATOM 2334 C C . ILE A 1 280 ? -49.098 -13.103 63.024 1.00 93.38 280 ILE A C 1
ATOM 2336 O O . ILE A 1 280 ? -48.898 -12.525 61.955 1.00 93.38 280 ILE A O 1
ATOM 2340 N N . GLN A 1 281 ? -48.622 -14.323 63.263 1.00 92.44 281 GLN A N 1
ATOM 2341 C CA . GLN A 1 281 ? -47.850 -15.072 62.278 1.00 92.44 281 GLN A CA 1
ATOM 2342 C C . GLN A 1 281 ? -48.717 -15.456 61.068 1.00 92.44 281 GLN A C 1
ATOM 2344 O O . GLN A 1 281 ? -48.285 -15.271 59.930 1.00 92.44 281 GLN A O 1
ATOM 2349 N N . ASN A 1 282 ? -49.961 -15.882 61.297 1.00 94.25 282 ASN A N 1
ATOM 2350 C CA . ASN A 1 282 ? -50.929 -16.170 60.240 1.00 94.25 282 ASN A CA 1
ATOM 2351 C C . ASN A 1 282 ? -51.236 -14.927 59.394 1.00 94.25 282 ASN A C 1
ATOM 2353 O O . ASN A 1 282 ? -51.219 -15.003 58.164 1.00 94.25 282 ASN A O 1
ATOM 2357 N N . GLU A 1 283 ? -51.468 -13.769 60.018 1.00 94.75 283 GLU A N 1
ATOM 2358 C CA . GLU A 1 283 ? -51.686 -12.516 59.288 1.00 94.75 283 GLU A CA 1
ATOM 2359 C C . GLU A 1 283 ? -50.416 -12.045 58.565 1.00 94.75 283 GLU A C 1
ATOM 2361 O O . GLU A 1 283 ? -50.492 -11.568 57.434 1.00 94.75 283 GLU A O 1
ATOM 2366 N N . ARG A 1 284 ? -49.223 -12.267 59.130 1.00 94.31 284 ARG A N 1
ATOM 2367 C CA . ARG A 1 284 ? -47.949 -11.983 58.449 1.00 94.31 284 ARG A CA 1
ATOM 2368 C C . ARG A 1 284 ? -47.775 -12.827 57.190 1.00 94.31 284 ARG A C 1
ATOM 2370 O O . ARG A 1 284 ? -47.386 -12.302 56.147 1.00 94.31 284 ARG A O 1
ATOM 2377 N N . ASP A 1 285 ? -48.054 -14.121 57.271 1.00 93.81 285 ASP A N 1
ATOM 2378 C CA . ASP A 1 285 ? -47.921 -15.030 56.134 1.00 93.81 285 ASP A CA 1
ATOM 2379 C C . ASP A 1 285 ? -49.020 -14.782 55.087 1.00 93.81 285 ASP A C 1
ATOM 2381 O O . ASP A 1 285 ? -48.764 -14.843 53.880 1.00 93.81 285 ASP A O 1
ATOM 2385 N N . ARG A 1 286 ? -50.213 -14.363 55.523 1.00 95.62 286 ARG A N 1
ATOM 2386 C CA . ARG A 1 286 ? -51.271 -13.855 54.643 1.00 95.62 286 ARG A CA 1
ATOM 2387 C C . ARG A 1 286 ? -50.854 -12.572 53.920 1.00 95.62 286 ARG A C 1
ATOM 2389 O O . ARG A 1 286 ? -51.066 -12.483 52.710 1.00 95.62 286 ARG A O 1
ATOM 2396 N N . CYS A 1 287 ? -50.231 -11.617 54.611 1.00 93.50 287 CYS A N 1
ATOM 2397 C CA . CYS A 1 287 ? -49.693 -10.395 54.007 1.00 93.50 287 CYS A CA 1
ATOM 2398 C C . CYS A 1 287 ? -48.621 -10.710 52.959 1.00 93.50 287 CYS A C 1
ATOM 2400 O O . CYS A 1 287 ? -48.746 -10.252 51.828 1.00 93.50 287 CYS A O 1
ATOM 2402 N N . LYS A 1 288 ? -47.650 -11.583 53.263 1.00 93.94 288 LYS A N 1
ATOM 2403 C CA . LYS A 1 288 ? -46.639 -12.026 52.280 1.00 93.94 288 LYS A CA 1
ATOM 2404 C C . LYS A 1 288 ? -47.268 -12.688 51.049 1.00 93.94 288 LYS A C 1
ATOM 2406 O O . LYS A 1 288 ? -46.842 -12.467 49.916 1.00 93.94 288 LYS A O 1
ATOM 2411 N N . SER A 1 289 ? -48.296 -13.512 51.252 1.00 94.69 289 SER A N 1
ATOM 2412 C CA . SER A 1 289 ? -49.034 -14.155 50.157 1.00 94.69 289 SER A CA 1
ATOM 2413 C C . SER A 1 289 ? -49.765 -13.133 49.274 1.00 94.69 289 SER A C 1
ATOM 2415 O O . SER A 1 289 ? -49.794 -13.259 48.050 1.00 94.69 289 SER A O 1
ATOM 2417 N N . LEU A 1 290 ? -50.322 -12.077 49.871 1.00 92.06 290 LEU A N 1
ATOM 2418 C CA . LEU A 1 290 ? -50.963 -10.992 49.127 1.00 92.06 290 LEU A CA 1
ATOM 2419 C C . LEU A 1 290 ? -49.953 -10.102 48.397 1.00 92.06 290 LEU A C 1
ATOM 2421 O O . LEU A 1 290 ? -50.200 -9.772 47.240 1.00 92.06 290 LEU A O 1
ATOM 2425 N N . GLU A 1 291 ? -48.821 -9.772 49.020 1.00 91.38 291 GLU A N 1
ATOM 2426 C CA . GLU A 1 291 ? -47.731 -9.007 48.398 1.00 91.38 291 GLU A CA 1
ATOM 2427 C C . GLU A 1 291 ? -47.187 -9.734 47.166 1.00 91.38 291 GLU A C 1
ATOM 2429 O O . GLU A 1 291 ? -47.196 -9.181 46.069 1.00 91.38 291 GLU A O 1
ATOM 2434 N N . THR A 1 292 ? -46.839 -11.017 47.300 1.00 91.19 292 THR A N 1
ATOM 2435 C CA . THR A 1 292 ? -46.358 -11.831 46.167 1.00 91.19 292 THR A CA 1
ATOM 2436 C C . THR A 1 292 ? -47.398 -11.956 45.053 1.00 91.19 292 THR A C 1
ATOM 2438 O O . THR A 1 292 ? -47.064 -11.907 43.867 1.00 91.19 292 THR A O 1
ATOM 2441 N N . LYS A 1 293 ? -48.685 -12.073 45.402 1.00 93.38 293 LYS A N 1
ATOM 2442 C CA . LYS A 1 293 ? -49.771 -12.101 44.416 1.00 93.38 293 LYS A CA 1
ATOM 2443 C C . LYS A 1 293 ? -49.935 -10.758 43.704 1.00 93.38 293 LYS A C 1
ATOM 2445 O O . LYS A 1 293 ? -50.167 -10.741 42.496 1.00 93.38 293 LYS A O 1
ATOM 2450 N N . GLN A 1 294 ? -49.809 -9.650 44.427 1.00 92.00 294 GLN A N 1
ATOM 2451 C CA . GLN A 1 294 ? -49.893 -8.305 43.868 1.00 92.00 294 GLN A CA 1
ATOM 2452 C C . GLN A 1 294 ? -48.704 -8.005 42.949 1.00 92.00 294 GLN A C 1
ATOM 2454 O O . GLN A 1 294 ? -48.914 -7.492 41.851 1.00 92.00 294 GLN A O 1
ATOM 2459 N N . GLU A 1 295 ? -47.486 -8.386 43.340 1.00 90.31 295 GLU A N 1
ATOM 2460 C CA . GLU A 1 295 ? -46.287 -8.289 42.499 1.00 90.31 295 GLU A CA 1
ATOM 2461 C C . GLU A 1 295 ? -46.427 -9.119 41.223 1.00 90.31 295 GLU A C 1
ATOM 2463 O O . GLU A 1 295 ? -46.175 -8.629 40.121 1.00 90.31 295 GLU A O 1
ATOM 2468 N N . HIS A 1 296 ? -46.894 -10.363 41.344 1.00 92.94 296 HIS A N 1
ATOM 2469 C CA . HIS A 1 296 ? -47.114 -11.229 40.193 1.00 92.94 296 HIS A CA 1
ATOM 2470 C C . HIS A 1 296 ? -48.178 -10.658 39.236 1.00 92.94 296 HIS A C 1
ATOM 2472 O O . HIS A 1 296 ? -47.994 -10.666 38.015 1.00 92.94 296 HIS A O 1
ATOM 2478 N N . ASP A 1 297 ? -49.288 -10.136 39.764 1.00 91.56 297 ASP A N 1
ATOM 2479 C CA . ASP A 1 297 ? -50.332 -9.505 38.954 1.00 91.56 297 ASP A CA 1
ATOM 2480 C C . ASP A 1 297 ? -49.854 -8.206 38.293 1.00 91.56 297 ASP A C 1
ATOM 2482 O O . ASP A 1 297 ? -50.221 -7.944 37.143 1.00 91.56 297 ASP A O 1
ATOM 2486 N N . TRP A 1 298 ? -49.018 -7.424 38.979 1.00 91.69 298 TRP A N 1
ATOM 2487 C CA . TRP A 1 298 ? -48.391 -6.225 38.430 1.00 91.69 298 TRP A CA 1
ATOM 2488 C C . TRP A 1 298 ? -47.441 -6.570 37.274 1.00 91.69 298 TRP A C 1
ATOM 2490 O O . TRP A 1 298 ? -47.622 -6.074 36.159 1.00 91.69 298 TRP A O 1
ATOM 2500 N N . LEU A 1 299 ? -46.522 -7.520 37.481 1.00 89.00 299 LEU A N 1
ATOM 2501 C CA . LEU A 1 299 ? -45.604 -8.008 36.444 1.00 89.00 299 LEU A CA 1
ATOM 2502 C C . LEU A 1 299 ? -46.362 -8.518 35.213 1.00 89.00 299 LEU A C 1
ATOM 2504 O O . LEU A 1 299 ? -46.013 -8.206 34.072 1.00 89.00 299 LEU A O 1
ATOM 2508 N N . LYS A 1 300 ? -47.442 -9.275 35.428 1.00 92.69 300 LYS A N 1
ATOM 2509 C CA . LYS A 1 300 ? -48.237 -9.855 34.342 1.00 92.69 300 LYS A CA 1
ATOM 2510 C C . LYS A 1 300 ? -49.041 -8.812 33.562 1.00 92.69 300 LYS A C 1
ATOM 2512 O O . LYS A 1 300 ? -49.217 -8.977 32.353 1.00 92.69 300 LYS A O 1
ATOM 2517 N N . LYS A 1 301 ? -49.562 -7.776 34.227 1.00 91.31 301 LYS A N 1
ATOM 2518 C CA . LYS A 1 301 ? -50.425 -6.763 33.595 1.00 91.31 301 LYS A CA 1
ATOM 2519 C C . LYS A 1 301 ? -49.661 -5.599 32.984 1.00 91.31 301 LYS A C 1
ATOM 2521 O O . LYS A 1 301 ? -50.151 -5.037 32.010 1.00 91.31 301 LYS A O 1
ATOM 2526 N N . GLU A 1 302 ? -48.508 -5.231 33.529 1.00 87.69 302 GLU A N 1
ATOM 2527 C CA . GLU A 1 302 ? -47.857 -3.966 33.181 1.00 87.69 302 GLU A CA 1
ATOM 2528 C C . GLU A 1 302 ? -46.470 -4.173 32.563 1.00 87.69 302 GLU A C 1
ATOM 2530 O O . GLU A 1 302 ? -46.208 -3.672 31.466 1.00 87.69 302 GLU A O 1
ATOM 2535 N N . GLU A 1 303 ? -45.631 -5.003 33.185 1.00 88.31 303 GLU A N 1
ATOM 2536 C CA . GLU A 1 303 ? -44.252 -5.235 32.736 1.00 88.31 303 GLU A CA 1
ATOM 2537 C C . GLU A 1 303 ? -44.197 -6.108 31.470 1.00 88.31 303 GLU A C 1
ATOM 2539 O O . GLU A 1 303 ? -43.564 -5.753 30.475 1.00 88.31 303 GLU A O 1
ATOM 2544 N N . VAL A 1 304 ? -44.930 -7.229 31.450 1.00 89.06 304 VAL A N 1
ATOM 2545 C CA . VAL A 1 304 ? -44.934 -8.157 30.304 1.00 89.06 304 VAL A CA 1
ATOM 2546 C C . VAL A 1 304 ? -45.447 -7.493 29.014 1.00 89.06 304 VAL A C 1
ATOM 2548 O O . VAL A 1 304 ? -44.811 -7.670 27.971 1.00 89.06 304 VAL A O 1
ATOM 2551 N N . PRO A 1 305 ? -46.543 -6.706 29.010 1.00 89.31 305 PRO A N 1
ATOM 2552 C CA . PRO A 1 305 ? -46.979 -6.004 27.803 1.00 89.31 305 PRO A CA 1
ATOM 2553 C C . PRO A 1 305 ? -46.018 -4.900 27.360 1.00 89.31 305 PRO A C 1
ATOM 2555 O O . PRO A 1 305 ? -45.853 -4.707 26.153 1.00 89.31 305 PRO A O 1
ATOM 2558 N N . ARG A 1 306 ? -45.366 -4.201 28.302 1.00 89.50 306 ARG A N 1
ATOM 2559 C CA . ARG A 1 306 ? -44.318 -3.215 27.995 1.00 89.50 306 ARG A CA 1
ATOM 2560 C C . ARG A 1 306 ? -43.138 -3.870 27.292 1.00 89.50 306 ARG A C 1
ATOM 2562 O O . ARG A 1 306 ? -42.831 -3.483 26.166 1.00 89.50 306 ARG A O 1
ATOM 2569 N N . LEU A 1 307 ? -42.578 -4.922 27.886 1.00 86.25 307 LEU A N 1
ATOM 2570 C CA . LEU A 1 307 ? -41.466 -5.676 27.306 1.00 86.25 307 LEU A CA 1
ATOM 2571 C C . LEU A 1 307 ? -41.847 -6.293 25.960 1.00 86.25 307 LEU A C 1
ATOM 2573 O O . LEU A 1 307 ? -41.071 -6.238 25.013 1.00 86.25 307 LEU A O 1
ATOM 2577 N N . LYS A 1 308 ? -43.067 -6.821 25.820 1.00 90.12 308 LYS A N 1
ATOM 2578 C CA . LYS A 1 308 ? -43.546 -7.355 24.539 1.00 90.12 308 LYS A CA 1
ATOM 2579 C C . LYS A 1 308 ? -43.649 -6.265 23.468 1.00 90.12 308 LYS A C 1
ATOM 2581 O O . LYS A 1 308 ? -43.273 -6.509 22.327 1.00 90.12 308 LYS A O 1
ATOM 2586 N N . LYS A 1 309 ? -44.118 -5.064 23.822 1.00 88.75 309 LYS A N 1
ATOM 2587 C CA . LYS A 1 309 ? -44.212 -3.918 22.904 1.00 88.75 309 LYS A CA 1
ATOM 2588 C C . LYS A 1 309 ? -42.833 -3.395 22.497 1.00 88.75 309 LYS A C 1
ATOM 2590 O O . LYS A 1 309 ? -42.636 -3.095 21.323 1.00 88.75 309 LYS A O 1
ATOM 2595 N N . GLU A 1 310 ? -41.897 -3.301 23.435 1.00 85.94 310 GLU A N 1
ATOM 2596 C CA . GLU A 1 310 ? -40.510 -2.915 23.154 1.00 85.94 310 GLU A CA 1
ATOM 2597 C C . GLU A 1 310 ? -39.809 -3.954 22.279 1.00 85.94 310 GLU A C 1
ATOM 2599 O O . GLU A 1 310 ? -39.185 -3.595 21.283 1.00 85.94 310 GLU A O 1
ATOM 2604 N N . ASN A 1 311 ? -40.001 -5.242 22.570 1.00 79.69 311 ASN A N 1
ATOM 2605 C CA . ASN A 1 311 ? -39.424 -6.319 21.775 1.00 79.69 311 ASN A CA 1
ATOM 2606 C C . ASN A 1 311 ? -39.988 -6.330 20.344 1.00 79.69 311 ASN A C 1
ATOM 2608 O O . ASN A 1 311 ? -39.221 -6.436 19.394 1.00 79.69 311 ASN A O 1
ATOM 2612 N N . CYS A 1 312 ? -41.299 -6.098 20.164 1.00 80.69 312 CYS A N 1
ATOM 2613 C CA . CYS A 1 312 ? -41.894 -5.923 18.833 1.00 80.69 312 CYS A CA 1
ATOM 2614 C C . CYS A 1 312 ? -41.264 -4.748 18.061 1.00 80.69 312 CYS A C 1
ATOM 2616 O O . CYS A 1 312 ? -40.945 -4.893 16.881 1.00 80.69 312 CYS A O 1
ATOM 2618 N N . GLN A 1 313 ? -41.027 -3.607 18.720 1.00 79.75 313 GLN A N 1
ATOM 2619 C CA . GLN A 1 313 ? -40.388 -2.443 18.089 1.00 79.75 313 GLN A CA 1
ATOM 2620 C C . GLN A 1 313 ? -38.919 -2.687 17.721 1.00 79.75 313 GLN A C 1
ATOM 2622 O O . GLN A 1 313 ? -38.442 -2.131 16.731 1.00 79.75 313 GLN A O 1
ATOM 2627 N N . LEU A 1 314 ? -38.200 -3.500 18.498 1.00 73.25 314 LEU A N 1
ATOM 2628 C CA . LEU A 1 314 ? -36.826 -3.895 18.189 1.00 73.25 314 LEU A CA 1
ATOM 2629 C C . LEU A 1 314 ? -36.788 -4.855 16.995 1.00 73.25 314 LEU A C 1
ATOM 2631 O O . LEU A 1 314 ? -36.078 -4.576 16.029 1.00 73.25 314 LEU A O 1
ATOM 2635 N N . THR A 1 315 ? -37.646 -5.880 16.976 1.00 73.50 315 THR A N 1
ATOM 2636 C CA . THR A 1 315 ? -37.744 -6.812 15.838 1.00 73.50 315 THR A CA 1
ATOM 2637 C C . THR A 1 315 ? -38.186 -6.142 14.532 1.00 73.50 315 THR A C 1
ATOM 2639 O O . THR A 1 315 ? -37.801 -6.587 13.455 1.00 73.50 315 THR A O 1
ATOM 2642 N N . GLU A 1 316 ? -38.943 -5.039 14.575 1.00 71.12 316 GLU A N 1
ATOM 2643 C CA . GLU A 1 316 ? -39.287 -4.266 13.368 1.00 71.12 316 GLU A CA 1
ATOM 2644 C C . GLU A 1 316 ? -38.130 -3.388 12.851 1.00 71.12 316 GLU A C 1
ATOM 2646 O O . GLU A 1 316 ? -38.118 -3.004 11.677 1.00 71.12 316 GLU A O 1
ATOM 2651 N N . ARG A 1 317 ? -37.131 -3.080 13.690 1.00 66.50 317 ARG A N 1
ATOM 2652 C CA . ARG A 1 317 ? -35.972 -2.233 13.344 1.00 66.50 317 ARG A CA 1
ATOM 2653 C C . ARG A 1 317 ? -34.722 -3.004 12.915 1.00 66.50 317 ARG A C 1
ATOM 2655 O O . ARG A 1 317 ? -33.834 -2.395 12.320 1.00 66.50 317 ARG A O 1
ATOM 2662 N N . GLU A 1 318 ? -34.658 -4.307 13.156 1.00 60.75 318 GLU A N 1
ATOM 2663 C CA . GLU A 1 318 ? -33.595 -5.211 12.687 1.00 60.75 318 GLU A CA 1
ATOM 2664 C C . GLU A 1 318 ? -33.579 -5.517 11.164 1.00 60.75 318 GLU A C 1
ATOM 2666 O O . GLU A 1 318 ? -32.489 -5.493 10.575 1.00 60.75 318 GLU A O 1
ATOM 2671 N N . PRO A 1 319 ? -34.713 -5.680 10.438 1.00 64.12 319 PRO A N 1
ATOM 2672 C CA . PRO A 1 319 ? -34.690 -6.053 9.020 1.00 64.12 319 PRO A CA 1
ATOM 2673 C C . PRO A 1 319 ? -34.020 -5.063 8.042 1.00 64.12 319 PRO A C 1
ATOM 2675 O O . PRO A 1 319 ? -33.624 -5.507 6.957 1.00 64.12 319 PRO A O 1
ATOM 2678 N N . PRO A 1 320 ? -33.889 -3.742 8.302 1.00 76.06 320 PRO A N 1
ATOM 2679 C CA . PRO A 1 320 ? -33.122 -2.866 7.419 1.00 76.06 320 PRO A CA 1
ATOM 2680 C C . PRO A 1 320 ? -31.606 -3.016 7.576 1.00 76.06 320 PRO A C 1
ATOM 2682 O O . PRO A 1 320 ? -30.889 -2.677 6.636 1.00 76.06 320 PRO A O 1
ATOM 2685 N N . ILE A 1 321 ? -31.098 -3.485 8.720 1.00 79.69 321 ILE A N 1
ATOM 2686 C CA . ILE A 1 321 ? -29.650 -3.630 8.931 1.00 79.69 321 ILE A CA 1
ATOM 2687 C C . ILE A 1 321 ? -29.163 -4.936 8.314 1.00 79.69 321 ILE A C 1
ATOM 2689 O O . ILE A 1 321 ? -28.185 -4.910 7.573 1.00 79.69 321 ILE A O 1
ATOM 2693 N N . GLU A 1 322 ? -29.880 -6.041 8.521 1.00 85.62 322 GLU A N 1
ATOM 2694 C CA . GLU A 1 322 ? -29.541 -7.328 7.900 1.00 85.62 322 GLU A CA 1
ATOM 2695 C C . GLU A 1 322 ? -29.564 -7.248 6.373 1.00 85.62 322 GLU A C 1
ATOM 2697 O O . GLU A 1 322 ? -28.607 -7.665 5.726 1.00 85.62 322 GLU A O 1
ATOM 2702 N N . ARG A 1 323 ? -30.582 -6.603 5.782 1.00 89.19 323 ARG A N 1
ATOM 2703 C CA . ARG A 1 323 ? -30.619 -6.376 4.327 1.00 89.19 323 ARG A CA 1
ATOM 2704 C C . ARG A 1 323 ? -29.452 -5.531 3.830 1.00 89.19 323 ARG A C 1
ATOM 2706 O O . ARG A 1 323 ? -28.869 -5.857 2.801 1.00 89.19 323 ARG A O 1
ATOM 2713 N N . LYS A 1 324 ? -29.090 -4.462 4.548 1.00 88.50 324 LYS A N 1
ATOM 2714 C CA . LYS A 1 324 ? -27.924 -3.632 4.194 1.00 88.50 324 LYS A CA 1
ATOM 2715 C C . LYS A 1 324 ? -26.616 -4.408 4.323 1.00 88.50 324 LYS A C 1
ATOM 2717 O O . LYS A 1 324 ? -25.716 -4.203 3.514 1.00 88.50 324 LYS A O 1
ATOM 2722 N N . LEU A 1 325 ? -26.507 -5.284 5.319 1.00 91.25 325 LEU A N 1
ATOM 2723 C CA . LEU A 1 325 ? -25.351 -6.153 5.502 1.00 91.25 325 LEU A CA 1
ATOM 2724 C C . LEU A 1 325 ? -25.258 -7.176 4.367 1.00 91.25 325 LEU A C 1
ATOM 2726 O O . LEU A 1 325 ? -24.183 -7.366 3.808 1.00 91.25 325 LEU A O 1
ATOM 2730 N N . GLU A 1 326 ? -26.375 -7.789 3.979 1.00 94.56 326 GLU A N 1
ATOM 2731 C CA . GLU A 1 326 ? -26.427 -8.739 2.869 1.00 94.56 326 GLU A CA 1
ATOM 2732 C C . GLU A 1 326 ? -26.105 -8.064 1.525 1.00 94.56 326 GLU A C 1
ATOM 2734 O O . GLU A 1 326 ? -25.326 -8.593 0.733 1.00 94.56 326 GLU A O 1
ATOM 2739 N N . GLU A 1 327 ? -26.630 -6.859 1.287 1.00 95.44 327 GLU A N 1
ATOM 2740 C CA . GLU A 1 327 ? -26.319 -6.051 0.103 1.00 95.44 327 GLU A CA 1
ATOM 2741 C C . GLU A 1 327 ? -24.836 -5.653 0.060 1.00 95.44 327 GLU A C 1
ATOM 2743 O O . GLU A 1 327 ? -24.183 -5.782 -0.979 1.00 95.44 327 GLU A O 1
ATOM 2748 N N . ALA A 1 328 ? -24.272 -5.222 1.192 1.00 93.81 328 ALA A N 1
ATOM 2749 C CA . ALA A 1 328 ? -22.854 -4.896 1.296 1.00 93.81 328 ALA A CA 1
ATOM 2750 C C . ALA A 1 328 ? -21.969 -6.129 1.053 1.00 93.81 328 ALA A C 1
ATOM 2752 O O . ALA A 1 328 ? -21.007 -6.046 0.288 1.00 93.81 328 ALA A O 1
ATOM 2753 N N . SER A 1 329 ? -22.319 -7.276 1.640 1.00 95.44 329 SER A N 1
ATOM 2754 C CA . SER A 1 329 ? -21.624 -8.553 1.429 1.00 95.44 329 SER A CA 1
ATOM 2755 C C . SER A 1 329 ? -21.653 -8.979 -0.039 1.00 95.44 329 SER A C 1
ATOM 2757 O O . SER A 1 329 ? -20.611 -9.309 -0.604 1.00 95.44 329 SER A O 1
ATOM 2759 N N . ARG A 1 330 ? -22.816 -8.876 -0.695 1.00 97.19 330 ARG A N 1
ATOM 2760 C CA . ARG A 1 330 ? -22.977 -9.174 -2.127 1.00 97.19 330 ARG A CA 1
ATOM 2761 C C . ARG A 1 330 ? -22.119 -8.257 -2.998 1.00 97.19 330 ARG A C 1
ATOM 2763 O O . ARG A 1 330 ? -21.437 -8.719 -3.909 1.00 97.19 330 ARG A O 1
ATOM 2770 N N . LYS A 1 331 ? -22.085 -6.961 -2.681 1.00 97.75 331 LYS A N 1
ATOM 2771 C CA . LYS A 1 331 ? -21.248 -5.983 -3.387 1.00 97.75 331 LYS A CA 1
ATOM 2772 C C . LYS A 1 331 ? -19.752 -6.265 -3.225 1.00 97.75 331 LYS A C 1
ATOM 2774 O O . LYS A 1 331 ? -18.994 -6.087 -4.177 1.00 97.75 331 LYS A O 1
ATOM 2779 N N . ILE A 1 332 ? -19.316 -6.703 -2.042 1.00 95.44 332 ILE A N 1
ATOM 2780 C CA . ILE A 1 332 ? -17.923 -7.108 -1.800 1.00 95.44 332 ILE A CA 1
ATOM 2781 C C . ILE A 1 332 ? -17.565 -8.322 -2.663 1.00 95.44 332 ILE A C 1
ATOM 2783 O O . ILE A 1 332 ? -16.507 -8.331 -3.289 1.00 95.44 332 ILE A O 1
ATOM 2787 N N . GLU A 1 333 ? -18.447 -9.316 -2.749 1.00 97.44 333 GLU A N 1
ATOM 2788 C CA . GLU A 1 333 ? -18.240 -10.497 -3.591 1.00 97.44 333 GLU A CA 1
ATOM 2789 C C . GLU A 1 333 ? -18.144 -10.136 -5.083 1.00 97.44 333 GLU A C 1
ATOM 2791 O O . GLU A 1 333 ? -17.209 -10.558 -5.770 1.00 97.44 333 GLU A O 1
ATOM 2796 N N . GLU A 1 334 ? -19.040 -9.278 -5.579 1.00 97.31 334 GLU A N 1
ATOM 2797 C CA . GLU A 1 334 ? -18.987 -8.768 -6.954 1.00 97.31 334 GLU A CA 1
ATOM 2798 C C . GLU A 1 334 ? -17.685 -8.007 -7.236 1.00 97.31 334 GLU A C 1
ATOM 2800 O O . GLU A 1 334 ? -17.035 -8.233 -8.261 1.00 97.31 334 GLU A O 1
ATOM 2805 N N . MET A 1 335 ? -17.260 -7.137 -6.316 1.00 97.25 335 MET A N 1
ATOM 2806 C CA . MET A 1 335 ? -15.996 -6.413 -6.440 1.00 97.25 335 MET A CA 1
ATOM 2807 C C . MET A 1 335 ? -14.783 -7.344 -6.422 1.00 97.25 335 MET A C 1
ATOM 2809 O O . MET A 1 335 ? -13.844 -7.126 -7.190 1.00 97.25 335 MET A O 1
ATOM 2813 N N . ASN A 1 336 ? -14.798 -8.391 -5.598 1.00 94.69 336 ASN A N 1
ATOM 2814 C CA . ASN A 1 336 ? -13.732 -9.389 -5.570 1.00 94.69 336 ASN A CA 1
ATOM 2815 C C . ASN A 1 336 ? -13.635 -10.129 -6.906 1.00 94.69 336 ASN A C 1
ATOM 2817 O O . ASN A 1 336 ? -12.537 -10.262 -7.449 1.00 94.69 336 ASN A O 1
ATOM 2821 N N . LYS A 1 337 ? -14.775 -10.501 -7.497 1.00 98.00 337 LYS A N 1
ATOM 2822 C CA . LYS A 1 337 ? -14.834 -11.122 -8.825 1.00 98.00 337 LYS A CA 1
ATOM 2823 C C . LYS A 1 337 ? -14.309 -10.196 -9.927 1.00 98.00 337 LYS A C 1
ATOM 2825 O O . LYS A 1 337 ? -13.572 -10.632 -10.810 1.00 98.00 337 LYS A O 1
ATOM 2830 N N . VAL A 1 338 ? -14.637 -8.901 -9.874 1.00 96.44 338 VAL A N 1
ATOM 2831 C CA . VAL A 1 338 ? -14.060 -7.896 -10.788 1.00 96.44 338 VAL A CA 1
ATOM 2832 C C . VAL A 1 338 ? -12.546 -7.775 -10.583 1.00 96.44 338 VAL A C 1
ATOM 2834 O O . VAL A 1 338 ? -11.799 -7.715 -11.559 1.00 96.44 338 VAL A O 1
ATOM 2837 N N . GLY A 1 339 ? -12.082 -7.785 -9.331 1.00 94.94 339 GLY A N 1
ATOM 2838 C CA . GLY A 1 339 ? -10.662 -7.753 -8.988 1.00 94.94 339 GLY A CA 1
ATOM 2839 C C . GLY A 1 339 ? -9.883 -8.958 -9.522 1.00 94.94 339 GLY A C 1
ATOM 2840 O O . GLY A 1 339 ? -8.775 -8.794 -10.029 1.00 94.94 339 GLY A O 1
ATOM 2841 N N . GLU A 1 340 ? -10.459 -10.158 -9.463 1.00 96.25 340 GLU A N 1
ATOM 2842 C CA . GLU A 1 340 ? -9.888 -11.377 -10.051 1.00 96.25 340 GLU A CA 1
ATOM 2843 C C . GLU A 1 340 ? -9.802 -11.294 -11.574 1.00 96.25 340 GLU A C 1
ATOM 2845 O O . GLU A 1 340 ? -8.716 -11.467 -12.127 1.00 96.25 340 GLU A O 1
ATOM 2850 N N . ASN A 1 341 ? -10.890 -10.894 -12.238 1.00 96.69 341 ASN A N 1
ATOM 2851 C CA . ASN A 1 341 ? -10.898 -10.700 -13.689 1.00 96.69 341 ASN A CA 1
ATOM 2852 C C . ASN A 1 341 ? -9.831 -9.686 -14.142 1.00 96.69 341 ASN A C 1
ATOM 2854 O O . ASN A 1 341 ? -9.148 -9.899 -15.143 1.00 96.69 341 ASN A O 1
ATOM 2858 N N . LEU A 1 342 ? -9.652 -8.581 -13.406 1.00 94.69 342 LEU A N 1
ATOM 2859 C CA . LEU A 1 342 ? -8.609 -7.593 -13.704 1.00 94.69 342 LEU A CA 1
ATOM 2860 C C . LEU A 1 342 ? -7.198 -8.158 -13.502 1.00 94.69 342 LEU A C 1
ATOM 2862 O O . LEU A 1 342 ? -6.308 -7.863 -14.303 1.00 94.69 342 LEU A O 1
ATOM 2866 N N . ARG A 1 343 ? -6.977 -8.980 -12.468 1.00 95.75 343 ARG A N 1
ATOM 2867 C CA . ARG A 1 343 ? -5.691 -9.665 -12.260 1.00 95.75 343 ARG A CA 1
ATOM 2868 C C . ARG A 1 343 ? -5.354 -10.592 -13.424 1.00 95.75 343 ARG A C 1
ATOM 2870 O O . ARG A 1 343 ? -4.208 -10.570 -13.877 1.00 95.75 343 ARG A O 1
ATOM 2877 N N . ASP A 1 344 ? -6.331 -11.333 -13.935 1.00 97.38 344 ASP A N 1
ATOM 2878 C CA . ASP A 1 344 ? -6.142 -12.235 -15.072 1.00 97.38 344 ASP A CA 1
ATOM 2879 C C . ASP A 1 344 ? -5.812 -11.468 -16.357 1.00 97.38 344 ASP A C 1
ATOM 2881 O O . ASP A 1 344 ? -4.822 -11.787 -17.020 1.00 97.38 344 ASP A O 1
ATOM 2885 N N . ILE A 1 345 ? -6.546 -10.389 -16.654 1.00 96.81 345 ILE A N 1
ATOM 2886 C CA . ILE A 1 345 ? -6.273 -9.520 -17.813 1.00 96.81 345 ILE A CA 1
ATOM 2887 C C . ILE A 1 345 ? -4.859 -8.926 -17.735 1.00 96.81 345 ILE A C 1
ATOM 2889 O O . ILE A 1 345 ? -4.114 -8.962 -18.713 1.00 96.81 345 ILE A O 1
ATOM 2893 N N . LEU A 1 346 ? -4.448 -8.407 -16.571 1.00 92.69 346 LEU A N 1
ATOM 2894 C CA . LEU A 1 346 ? -3.106 -7.840 -16.384 1.00 92.69 346 LEU A CA 1
ATOM 2895 C C . LEU A 1 346 ? -1.997 -8.903 -16.426 1.00 92.69 346 LEU A C 1
ATOM 2897 O O . LEU A 1 346 ? -0.857 -8.604 -16.787 1.00 92.69 346 LEU A O 1
ATOM 2901 N N . SER A 1 347 ? -2.297 -10.137 -16.024 1.00 96.44 347 SER A N 1
ATOM 2902 C CA . SER A 1 347 ? -1.385 -11.276 -16.158 1.00 96.44 347 SER A CA 1
ATOM 2903 C C . SER A 1 347 ? -1.195 -11.652 -17.630 1.00 96.44 347 SER A C 1
ATOM 2905 O O . SER A 1 347 ? -0.064 -11.828 -18.086 1.00 96.44 347 SER A O 1
ATOM 2907 N N . GLU A 1 348 ? -2.281 -11.706 -18.401 1.00 97.81 348 GLU A N 1
ATOM 2908 C CA . GLU A 1 348 ? -2.234 -11.988 -19.835 1.00 97.81 348 GLU A CA 1
ATOM 2909 C C . GLU A 1 348 ? -1.521 -10.877 -20.619 1.00 97.81 348 GLU A C 1
ATOM 2911 O O . GLU A 1 348 ? -0.666 -11.167 -21.456 1.00 97.81 348 GLU A O 1
ATOM 2916 N N . GLU A 1 349 ? -1.802 -9.608 -20.317 1.00 97.19 349 GLU A N 1
ATOM 2917 C CA . GLU A 1 349 ? -1.151 -8.473 -20.978 1.00 97.19 349 GLU A CA 1
ATOM 2918 C C . GLU A 1 349 ? 0.362 -8.459 -20.724 1.00 97.19 349 GLU A C 1
ATOM 2920 O O . GLU A 1 349 ? 1.139 -8.239 -21.653 1.00 97.19 349 GLU A O 1
ATOM 2925 N N . ARG A 1 350 ? 0.808 -8.794 -19.504 1.00 93.81 350 ARG A N 1
ATOM 2926 C CA . ARG A 1 350 ? 2.242 -8.967 -19.217 1.00 93.81 350 ARG A CA 1
ATOM 2927 C C . ARG A 1 350 ? 2.873 -10.042 -20.100 1.00 93.81 350 ARG A C 1
ATOM 2929 O O . ARG A 1 350 ? 3.870 -9.766 -20.760 1.00 93.81 350 ARG A O 1
ATOM 2936 N N . LYS A 1 351 ? 2.240 -11.214 -20.220 1.00 97.69 351 LYS A N 1
ATOM 2937 C CA . LYS A 1 351 ? 2.717 -12.287 -21.112 1.00 97.69 351 LYS A CA 1
ATOM 2938 C C . LYS A 1 351 ? 2.785 -11.838 -22.575 1.00 97.69 351 LYS A C 1
ATOM 2940 O O . LYS A 1 351 ? 3.760 -12.133 -23.263 1.00 97.69 351 LYS A O 1
ATOM 2945 N N . ARG A 1 352 ? 1.779 -11.101 -23.062 1.00 97.00 352 ARG A N 1
ATOM 2946 C CA . ARG A 1 352 ? 1.771 -10.550 -24.431 1.00 97.00 352 ARG A CA 1
ATOM 2947 C C . ARG A 1 352 ? 2.923 -9.573 -24.655 1.00 97.00 352 ARG A C 1
ATOM 2949 O O . ARG A 1 352 ? 3.562 -9.615 -25.708 1.00 97.00 352 ARG A O 1
ATOM 2956 N N . GLN A 1 353 ? 3.207 -8.714 -23.678 1.00 93.44 353 GLN A N 1
ATOM 2957 C CA . GLN A 1 353 ? 4.331 -7.783 -23.753 1.00 93.44 353 GLN A CA 1
ATOM 2958 C C . GLN A 1 353 ? 5.679 -8.495 -23.739 1.00 93.44 353 GLN A C 1
ATOM 2960 O O . GLN A 1 353 ? 6.554 -8.112 -24.514 1.00 93.44 353 GLN A O 1
ATOM 2965 N N . ASP A 1 354 ? 5.838 -9.534 -22.924 1.00 96.06 354 ASP A N 1
ATOM 2966 C CA . ASP A 1 354 ? 7.074 -10.315 -22.871 1.00 96.06 354 ASP A CA 1
ATOM 2967 C C . ASP A 1 354 ? 7.348 -11.004 -24.213 1.00 96.06 354 ASP A C 1
ATOM 2969 O O . ASP A 1 354 ? 8.436 -10.857 -24.770 1.00 96.06 354 ASP A O 1
ATOM 2973 N N . ILE A 1 355 ? 6.330 -11.630 -24.816 1.00 97.62 355 ILE A N 1
ATOM 2974 C CA . ILE A 1 355 ? 6.426 -12.210 -26.167 1.00 97.62 355 ILE A CA 1
ATOM 2975 C C . ILE A 1 355 ? 6.789 -11.136 -27.202 1.00 97.62 355 ILE A C 1
ATOM 2977 O O . ILE A 1 355 ? 7.647 -11.348 -28.059 1.00 97.62 355 ILE A O 1
ATOM 2981 N N . LYS A 1 356 ? 6.156 -9.958 -27.141 1.00 97.00 356 LYS A N 1
ATOM 2982 C CA . LYS A 1 356 ? 6.440 -8.859 -28.076 1.00 97.00 356 LYS A CA 1
ATOM 2983 C C . LYS A 1 356 ? 7.875 -8.346 -27.935 1.00 97.00 356 LYS A C 1
ATOM 2985 O O . LYS A 1 356 ? 8.514 -8.080 -28.951 1.00 97.00 356 LYS A O 1
ATOM 2990 N N . LYS A 1 357 ? 8.378 -8.199 -26.707 1.00 95.75 357 LYS A N 1
ATOM 2991 C CA . LYS A 1 357 ? 9.762 -7.782 -26.435 1.00 95.75 357 LYS A CA 1
ATOM 2992 C C . LYS A 1 357 ? 10.757 -8.810 -26.956 1.00 95.75 357 LYS A C 1
ATOM 2994 O O . LYS A 1 357 ? 11.727 -8.417 -27.597 1.00 95.75 357 LYS A O 1
ATOM 2999 N N . GLU A 1 358 ? 10.494 -10.094 -26.739 1.00 98.06 358 GLU A N 1
ATOM 3000 C CA . GLU A 1 358 ? 11.357 -11.162 -27.240 1.00 98.06 358 GLU A CA 1
ATOM 3001 C C . GLU A 1 358 ? 11.395 -11.180 -28.774 1.00 98.06 358 GLU A C 1
ATOM 3003 O O . GLU A 1 358 ? 12.471 -11.164 -29.361 1.00 98.06 358 GLU A O 1
ATOM 3008 N N . ASN A 1 359 ? 10.241 -11.047 -29.436 1.00 97.62 359 ASN A N 1
ATOM 3009 C CA . ASN A 1 359 ? 10.167 -10.938 -30.898 1.00 97.62 359 ASN A CA 1
ATOM 3010 C C . ASN A 1 359 ? 10.905 -9.713 -31.465 1.00 97.62 359 ASN A C 1
ATOM 3012 O O . ASN A 1 359 ? 11.387 -9.743 -32.595 1.00 97.62 359 ASN A O 1
ATOM 3016 N N . LEU A 1 360 ? 10.954 -8.599 -30.729 1.00 96.81 360 LEU A N 1
ATOM 3017 C CA . LEU A 1 360 ? 11.726 -7.425 -31.144 1.00 96.81 360 LEU A CA 1
ATOM 3018 C C . LEU A 1 360 ? 13.229 -7.640 -30.942 1.00 96.81 360 LEU A C 1
ATOM 3020 O O . LEU A 1 360 ? 14.015 -7.219 -31.786 1.00 96.81 360 LEU A O 1
ATOM 3024 N N . ARG A 1 361 ? 13.632 -8.319 -29.861 1.00 96.12 361 ARG A N 1
ATOM 3025 C CA . ARG A 1 361 ? 15.035 -8.682 -29.613 1.00 96.12 361 ARG A CA 1
ATOM 3026 C C . ARG A 1 361 ? 15.575 -9.627 -30.678 1.00 96.12 361 ARG A C 1
ATOM 3028 O O . ARG A 1 361 ? 16.682 -9.399 -31.155 1.00 96.12 361 ARG A O 1
ATOM 3035 N N . THR A 1 362 ? 14.807 -10.644 -31.067 1.00 97.44 362 THR A N 1
ATOM 3036 C CA . THR A 1 362 ? 15.212 -11.577 -32.127 1.00 97.44 362 THR A CA 1
ATOM 3037 C C . THR A 1 362 ? 15.366 -10.859 -33.463 1.00 97.44 362 THR A C 1
ATOM 3039 O O . THR A 1 362 ? 16.427 -10.957 -34.067 1.00 97.44 362 THR A O 1
ATOM 3042 N N . LYS A 1 363 ? 14.397 -10.021 -33.859 1.00 97.88 363 LYS A N 1
ATOM 3043 C CA . LYS A 1 363 ? 14.506 -9.193 -35.074 1.00 97.88 363 LYS A CA 1
ATOM 3044 C C . LYS A 1 363 ? 15.742 -8.297 -35.079 1.00 97.88 363 LYS A C 1
ATOM 3046 O O . LYS A 1 363 ? 16.493 -8.306 -36.043 1.00 97.88 363 LYS A O 1
ATOM 3051 N N . LEU A 1 364 ? 15.988 -7.568 -33.988 1.00 95.62 364 LEU A N 1
ATOM 3052 C CA . LEU A 1 364 ? 17.172 -6.712 -33.876 1.00 95.62 364 LEU A CA 1
ATOM 3053 C C . LEU A 1 364 ? 18.472 -7.517 -33.968 1.00 95.62 364 LEU A C 1
ATOM 3055 O O . LEU A 1 364 ? 19.428 -7.065 -34.592 1.00 95.62 364 LEU A O 1
ATOM 3059 N N . LYS A 1 365 ? 18.514 -8.706 -33.358 1.00 97.75 365 LYS A N 1
ATOM 3060 C CA . LYS A 1 365 ? 19.673 -9.599 -33.422 1.00 97.75 365 LYS A CA 1
ATOM 3061 C C . LYS A 1 365 ? 19.914 -10.100 -34.844 1.00 97.75 365 LYS A C 1
ATOM 3063 O O . LYS A 1 365 ? 21.065 -10.117 -35.276 1.00 97.75 365 LYS A O 1
ATOM 3068 N N . ASP A 1 366 ? 18.862 -10.481 -35.557 1.00 97.50 366 ASP A N 1
ATOM 3069 C CA . ASP A 1 366 ? 18.943 -10.966 -36.935 1.00 97.50 366 ASP A CA 1
ATOM 3070 C C . ASP A 1 366 ? 19.371 -9.838 -37.885 1.00 97.50 366 ASP A C 1
ATOM 3072 O O . ASP A 1 366 ? 20.313 -10.012 -38.656 1.00 97.50 366 ASP A O 1
ATOM 3076 N N . ASP A 1 367 ? 18.775 -8.648 -37.769 1.00 96.12 367 ASP A N 1
ATOM 3077 C CA . ASP A 1 367 ? 19.126 -7.469 -38.573 1.00 96.12 367 ASP A CA 1
ATOM 3078 C C . ASP A 1 367 ? 20.575 -7.018 -38.330 1.00 96.12 367 ASP A C 1
ATOM 3080 O O . ASP A 1 367 ? 21.322 -6.738 -39.276 1.00 96.12 367 ASP A O 1
ATOM 3084 N N . ALA A 1 368 ? 21.010 -6.999 -37.065 1.00 95.12 368 ALA A N 1
ATOM 3085 C CA . ALA A 1 368 ? 22.390 -6.690 -36.705 1.00 95.12 368 ALA A CA 1
ATOM 3086 C C . ALA A 1 368 ? 23.357 -7.744 -37.262 1.00 95.12 368 ALA A C 1
ATOM 3088 O O . ALA A 1 368 ? 24.381 -7.391 -37.842 1.00 95.12 368 ALA A O 1
ATOM 3089 N N . SER A 1 369 ? 23.011 -9.029 -37.149 1.00 96.94 369 SER A N 1
ATOM 3090 C CA . SER A 1 369 ? 23.829 -10.140 -37.653 1.00 96.94 369 SER A CA 1
ATOM 3091 C C . SER A 1 369 ? 23.944 -10.105 -39.179 1.00 96.94 369 SER A C 1
ATOM 3093 O O . SER A 1 369 ? 25.038 -10.261 -39.718 1.00 96.94 369 SER A O 1
ATOM 3095 N N . ASN A 1 370 ? 22.851 -9.813 -39.887 1.00 97.06 370 ASN A N 1
ATOM 3096 C CA . ASN A 1 370 ? 22.840 -9.621 -41.338 1.00 97.06 370 ASN A CA 1
ATOM 3097 C C . ASN A 1 370 ? 23.725 -8.441 -41.759 1.00 97.06 370 ASN A C 1
ATOM 3099 O O . ASN A 1 370 ? 24.507 -8.554 -42.705 1.00 97.06 370 ASN A O 1
ATOM 3103 N N . THR A 1 371 ? 23.653 -7.328 -41.025 1.00 97.12 371 THR A N 1
ATOM 3104 C CA . THR A 1 371 ? 24.479 -6.141 -41.283 1.00 97.12 371 THR A CA 1
ATOM 3105 C C . THR A 1 371 ? 25.962 -6.432 -41.052 1.00 97.12 371 THR A C 1
ATOM 3107 O O . THR A 1 371 ? 26.788 -6.134 -41.914 1.00 97.12 371 THR A O 1
ATOM 3110 N N . ILE A 1 372 ? 26.301 -7.067 -39.926 1.00 96.44 372 ILE A N 1
ATOM 3111 C CA . ILE A 1 372 ? 27.671 -7.458 -39.571 1.00 96.44 372 ILE A CA 1
ATOM 3112 C C . ILE A 1 372 ? 28.249 -8.407 -40.626 1.00 96.44 372 ILE A C 1
ATOM 3114 O O . ILE A 1 372 ? 29.341 -8.163 -41.135 1.00 96.44 372 ILE A O 1
ATOM 3118 N N . ASN A 1 373 ? 27.501 -9.435 -41.030 1.00 96.50 373 ASN A N 1
ATOM 3119 C CA . ASN A 1 373 ? 27.930 -10.369 -42.073 1.00 96.50 373 ASN A CA 1
ATOM 3120 C C . ASN A 1 373 ? 28.118 -9.671 -43.429 1.00 96.50 373 ASN A C 1
ATOM 3122 O O . ASN A 1 373 ? 29.069 -9.961 -44.157 1.00 96.50 373 ASN A O 1
ATOM 3126 N N . GLY A 1 374 ? 27.253 -8.707 -43.760 1.00 96.62 374 GLY A N 1
ATOM 3127 C CA . GLY A 1 374 ? 27.397 -7.878 -44.955 1.00 96.62 374 GLY A CA 1
ATOM 3128 C C . GLY A 1 374 ? 28.668 -7.023 -44.944 1.00 96.62 374 GLY A C 1
ATOM 3129 O O . GLY A 1 374 ? 29.333 -6.899 -45.976 1.00 96.62 374 GLY A O 1
ATOM 3130 N N . LEU A 1 375 ? 29.032 -6.460 -43.787 1.00 96.19 375 LEU A N 1
ATOM 3131 C CA . LEU A 1 375 ? 30.280 -5.714 -43.605 1.00 96.19 375 LEU A CA 1
ATOM 3132 C C . LEU A 1 375 ? 31.502 -6.630 -43.691 1.00 96.19 375 LEU A C 1
ATOM 3134 O O . LEU A 1 375 ? 32.418 -6.313 -44.448 1.00 96.19 375 LEU A O 1
ATOM 3138 N N . PHE A 1 376 ? 31.489 -7.786 -43.021 1.00 96.69 376 PHE A N 1
ATOM 3139 C CA . PHE A 1 376 ? 32.559 -8.781 -43.142 1.00 96.69 376 PHE A CA 1
ATOM 3140 C C . PHE A 1 376 ? 32.789 -9.189 -44.598 1.00 96.69 376 PHE A C 1
ATOM 3142 O O . PHE A 1 376 ? 33.918 -9.143 -45.071 1.00 96.69 376 PHE A O 1
ATOM 3149 N N . GLY A 1 377 ? 31.726 -9.465 -45.360 1.00 97.31 377 GLY A N 1
ATOM 3150 C CA . GLY A 1 377 ? 31.854 -9.795 -46.782 1.00 97.31 377 GLY A CA 1
ATOM 3151 C C . GLY A 1 377 ? 32.458 -8.668 -47.635 1.00 97.31 377 GLY A C 1
ATOM 3152 O O . GLY A 1 377 ? 33.122 -8.941 -48.634 1.00 97.31 377 GLY A O 1
ATOM 3153 N N . LYS A 1 378 ? 32.256 -7.393 -47.270 1.00 97.56 378 LYS A N 1
ATOM 3154 C CA . LYS A 1 378 ? 32.924 -6.257 -47.933 1.00 97.56 378 LYS A CA 1
ATOM 3155 C C . LYS A 1 378 ? 34.399 -6.168 -47.548 1.00 97.56 378 LYS A C 1
ATOM 3157 O O . LYS A 1 378 ? 35.217 -5.974 -48.441 1.00 97.56 378 LYS A O 1
ATOM 3162 N N . VAL A 1 379 ? 34.723 -6.341 -46.266 1.00 96.25 379 VAL A N 1
ATOM 3163 C CA . VAL A 1 379 ? 36.107 -6.353 -45.767 1.00 96.25 379 VAL A CA 1
ATOM 3164 C C . VAL A 1 379 ? 36.904 -7.463 -46.445 1.00 96.25 379 VAL A C 1
ATOM 3166 O O . VAL A 1 379 ? 37.936 -7.174 -47.030 1.00 96.25 379 VAL A O 1
ATOM 3169 N N . THR A 1 380 ? 36.376 -8.688 -46.508 1.00 97.00 380 THR A N 1
ATOM 3170 C CA . THR A 1 380 ? 37.054 -9.810 -47.176 1.00 97.00 380 THR A CA 1
ATOM 3171 C C . THR A 1 380 ? 37.311 -9.549 -48.663 1.00 97.00 380 THR A C 1
ATOM 3173 O O . THR A 1 380 ? 38.366 -9.908 -49.176 1.00 97.00 380 THR A O 1
ATOM 3176 N N . ARG A 1 381 ? 36.384 -8.894 -49.380 1.00 96.38 381 ARG A N 1
ATOM 3177 C CA . ARG A 1 381 ? 36.620 -8.498 -50.782 1.00 96.38 381 ARG A CA 1
ATOM 3178 C C . ARG A 1 381 ? 37.716 -7.442 -50.906 1.00 96.38 381 ARG A C 1
ATOM 3180 O O . ARG A 1 381 ? 38.552 -7.557 -51.791 1.00 96.38 381 ARG A O 1
ATOM 3187 N N . LEU A 1 382 ? 37.717 -6.439 -50.026 1.00 94.69 382 LEU A N 1
ATOM 3188 C CA . LEU A 1 382 ? 38.768 -5.420 -49.999 1.00 94.69 382 LEU A CA 1
ATOM 3189 C C . LEU A 1 382 ? 40.130 -6.034 -49.681 1.00 94.69 382 LEU A C 1
ATOM 3191 O O . LEU A 1 382 ? 41.098 -5.709 -50.355 1.00 94.69 382 LEU A O 1
ATOM 3195 N N . GLU A 1 383 ? 40.200 -6.952 -48.718 1.00 94.94 383 GLU A N 1
ATOM 3196 C CA . GLU A 1 383 ? 41.414 -7.712 -48.417 1.00 94.94 383 GLU A CA 1
ATOM 3197 C C . GLU A 1 383 ? 41.896 -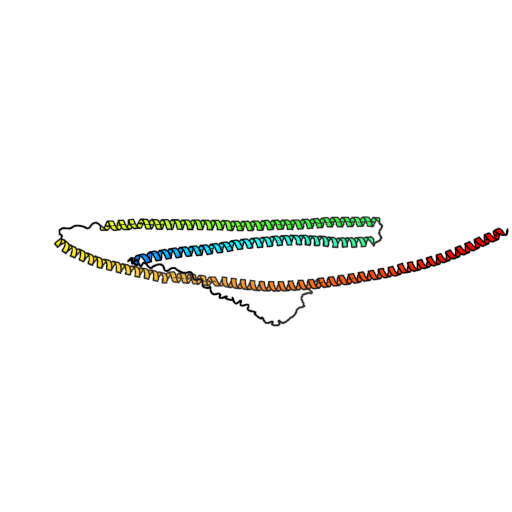8.474 -49.655 1.00 94.94 383 GLU A C 1
ATOM 3199 O O . GLU A 1 383 ? 43.055 -8.345 -50.030 1.00 94.94 383 GLU A O 1
ATOM 3204 N N . GLN A 1 384 ? 41.016 -9.200 -50.351 1.00 95.50 384 GLN A N 1
ATOM 3205 C CA . GLN A 1 384 ? 41.377 -9.915 -51.581 1.00 95.50 384 GLN A CA 1
ATOM 3206 C C . GLN A 1 384 ? 41.901 -8.984 -52.682 1.00 95.50 384 GLN A C 1
ATOM 3208 O O . GLN A 1 384 ? 42.887 -9.321 -53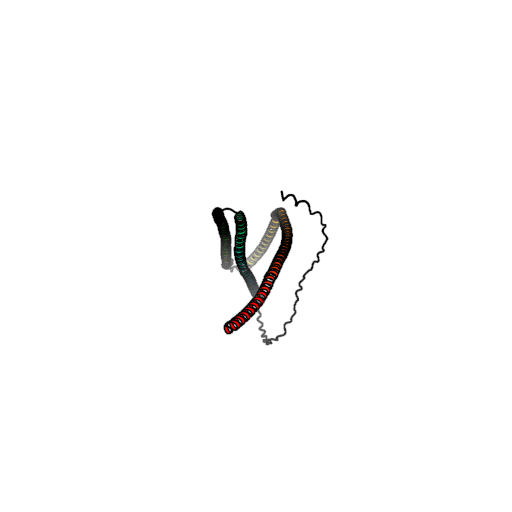.333 1.00 95.50 384 GLN A O 1
ATOM 3213 N N . THR A 1 385 ? 41.276 -7.821 -52.886 1.00 96.12 385 THR A N 1
ATOM 3214 C CA . THR A 1 385 ? 41.734 -6.837 -53.878 1.00 96.12 385 THR A CA 1
ATOM 3215 C C . THR A 1 385 ? 43.076 -6.232 -53.480 1.00 96.12 385 THR A C 1
ATOM 3217 O O . THR A 1 385 ? 44.013 -6.281 -54.265 1.00 96.12 385 THR A O 1
ATOM 3220 N N . VAL A 1 386 ? 43.210 -5.738 -52.246 1.00 94.56 386 VAL A N 1
ATOM 3221 C CA . VAL A 1 386 ? 44.440 -5.093 -51.762 1.00 94.56 386 VAL A CA 1
ATOM 3222 C C . VAL A 1 386 ? 45.607 -6.077 -51.740 1.00 94.56 386 VAL A C 1
ATOM 3224 O O . VAL A 1 386 ? 46.689 -5.753 -52.222 1.00 94.56 386 VAL A O 1
ATOM 3227 N N . PHE A 1 387 ? 45.406 -7.290 -51.218 1.00 93.06 387 PHE A N 1
ATOM 3228 C CA . PHE A 1 387 ? 46.454 -8.310 -51.217 1.00 93.06 387 PHE A CA 1
ATOM 3229 C C . PHE A 1 387 ? 46.766 -8.819 -52.628 1.00 93.06 387 PHE A C 1
ATOM 3231 O O . PHE A 1 387 ? 47.929 -9.100 -52.910 1.00 93.06 387 PHE A O 1
ATOM 3238 N N . GLY A 1 388 ? 45.773 -8.903 -53.518 1.00 93.31 388 GLY A N 1
ATOM 3239 C CA . GLY A 1 388 ? 45.980 -9.247 -54.926 1.00 93.31 388 GLY A CA 1
ATOM 3240 C C . GLY A 1 388 ? 46.819 -8.203 -55.664 1.00 93.31 388 GLY A C 1
ATOM 3241 O O . GLY A 1 388 ? 47.814 -8.551 -56.295 1.00 93.31 388 GLY A O 1
ATOM 3242 N N . ASP A 1 389 ? 46.476 -6.924 -55.520 1.00 93.25 389 ASP A N 1
ATOM 3243 C CA . ASP A 1 389 ? 47.215 -5.808 -56.117 1.00 93.25 389 ASP A CA 1
ATOM 3244 C C . ASP A 1 389 ? 48.645 -5.725 -55.567 1.00 93.25 389 ASP A C 1
ATOM 3246 O O . ASP A 1 389 ? 49.595 -5.553 -56.330 1.00 93.25 389 ASP A O 1
ATOM 3250 N N . LEU A 1 390 ? 48.826 -5.938 -54.258 1.00 92.31 390 LEU A N 1
ATOM 3251 C CA . LEU A 1 390 ? 50.151 -6.032 -53.637 1.00 92.31 390 LEU A CA 1
ATOM 3252 C C . LEU A 1 390 ? 50.972 -7.203 -54.187 1.00 92.31 390 LEU A C 1
ATOM 3254 O O . LEU A 1 390 ? 52.182 -7.064 -54.362 1.00 92.31 390 LEU A O 1
ATOM 3258 N N . HIS A 1 391 ? 50.346 -8.352 -54.451 1.00 92.69 391 HIS A N 1
ATOM 3259 C CA . HIS A 1 391 ? 51.034 -9.501 -55.038 1.00 92.69 391 HIS A CA 1
ATOM 3260 C C . HIS A 1 391 ? 51.477 -9.208 -56.475 1.00 92.69 391 HIS A C 1
ATOM 3262 O O . HIS A 1 391 ? 52.637 -9.427 -56.813 1.00 92.69 391 HIS A O 1
ATOM 3268 N N . ASN A 1 392 ? 50.595 -8.607 -57.277 1.00 93.50 392 ASN A N 1
ATOM 3269 C CA . ASN A 1 392 ? 50.907 -8.192 -58.643 1.00 93.50 392 ASN A CA 1
ATOM 3270 C C . ASN A 1 392 ? 52.045 -7.159 -58.685 1.00 93.50 392 ASN A C 1
ATOM 3272 O O . ASN A 1 392 ? 52.949 -7.264 -59.514 1.00 93.50 392 ASN A O 1
ATOM 3276 N N . GLU A 1 393 ? 52.034 -6.169 -57.786 1.00 94.56 393 GLU A N 1
ATOM 3277 C CA . GLU A 1 393 ? 53.101 -5.165 -57.726 1.00 94.56 393 GLU A CA 1
ATOM 3278 C C . GLU A 1 393 ? 54.418 -5.778 -57.237 1.00 94.56 393 GLU A C 1
ATOM 3280 O O . GLU A 1 393 ? 55.480 -5.448 -57.762 1.00 94.56 393 GLU A O 1
ATOM 3285 N N . LYS A 1 394 ? 54.364 -6.734 -56.299 1.00 95.06 394 LYS A N 1
ATOM 3286 C CA . LYS A 1 394 ? 55.539 -7.511 -55.887 1.00 95.06 394 LYS A CA 1
ATOM 3287 C C . LYS A 1 394 ? 56.147 -8.270 -57.068 1.00 95.06 394 LYS A C 1
ATOM 3289 O O . LYS A 1 394 ? 57.358 -8.204 -57.266 1.00 95.06 394 LYS A O 1
ATOM 3294 N N . ASP A 1 395 ? 55.328 -8.937 -57.876 1.00 95.12 395 ASP A N 1
ATOM 3295 C CA . ASP A 1 395 ? 55.794 -9.642 -59.073 1.00 95.12 395 ASP A CA 1
ATOM 3296 C C . ASP A 1 395 ? 56.379 -8.678 -60.114 1.00 95.12 395 ASP A C 1
ATOM 3298 O O . ASP A 1 395 ? 57.405 -8.971 -60.739 1.00 95.12 395 ASP A O 1
ATOM 3302 N N . ARG A 1 396 ? 55.791 -7.483 -60.259 1.00 95.56 396 ARG A N 1
ATOM 3303 C CA . ARG A 1 396 ? 56.325 -6.423 -61.122 1.00 95.56 396 ARG A CA 1
ATOM 3304 C C . ARG A 1 396 ? 57.691 -5.931 -60.644 1.00 95.56 396 ARG A C 1
ATOM 3306 O O . ARG A 1 396 ? 58.598 -5.811 -61.467 1.00 95.56 396 ARG A O 1
ATOM 3313 N N . CYS A 1 397 ? 57.855 -5.692 -59.344 1.00 94.31 397 CYS A N 1
ATOM 3314 C CA . CYS A 1 397 ? 59.134 -5.323 -58.737 1.00 94.31 397 CYS A CA 1
ATOM 3315 C C . CYS A 1 397 ? 60.194 -6.403 -58.971 1.00 94.31 397 CYS A C 1
ATOM 3317 O O . CYS A 1 397 ? 61.263 -6.080 -59.482 1.00 94.31 397 CYS A O 1
ATOM 3319 N N . ASN A 1 398 ? 59.871 -7.678 -58.730 1.00 95.69 398 ASN A N 1
ATOM 3320 C CA . ASN A 1 398 ? 60.782 -8.797 -59.004 1.00 95.69 398 ASN A CA 1
ATOM 3321 C C . ASN A 1 398 ? 61.180 -8.858 -60.499 1.00 95.69 398 ASN A C 1
ATOM 3323 O O . ASN A 1 398 ? 62.330 -9.126 -60.854 1.00 95.69 398 ASN A O 1
ATOM 3327 N N . SER A 1 399 ? 60.247 -8.576 -61.419 1.00 97.19 399 SER A N 1
ATOM 3328 C CA . SER A 1 399 ? 60.547 -8.503 -62.858 1.00 97.19 399 SER A CA 1
ATOM 3329 C C . SER A 1 399 ? 61.452 -7.320 -63.226 1.00 97.19 399 SER A C 1
ATOM 3331 O O . SER A 1 399 ? 62.282 -7.440 -64.127 1.00 97.19 399 SER A O 1
ATOM 3333 N N . LEU A 1 400 ? 61.305 -6.172 -62.563 1.00 95.50 400 LEU A N 1
ATOM 3334 C CA . LEU A 1 400 ? 62.184 -5.019 -62.772 1.00 95.50 400 LEU A CA 1
ATOM 3335 C C . LEU A 1 400 ? 63.577 -5.256 -62.184 1.00 95.50 400 LEU A C 1
ATOM 3337 O O . LEU A 1 400 ? 64.559 -4.916 -62.837 1.00 95.50 400 LEU A O 1
ATOM 3341 N N . GLU A 1 401 ? 63.661 -5.890 -61.017 1.00 96.25 401 GLU A N 1
ATOM 3342 C CA . GLU A 1 401 ? 64.914 -6.280 -60.366 1.00 96.25 401 GLU A CA 1
ATOM 3343 C C . GLU A 1 401 ? 65.738 -7.202 -61.278 1.00 96.25 401 GLU A C 1
ATOM 3345 O O . GLU A 1 401 ? 66.870 -6.883 -61.628 1.00 96.25 401 GLU A O 1
ATOM 3350 N N . THR A 1 402 ? 65.121 -8.255 -61.826 1.00 96.38 402 THR A N 1
ATOM 3351 C CA . THR A 1 402 ? 65.799 -9.151 -62.785 1.00 96.38 402 THR A CA 1
ATOM 3352 C C . THR A 1 402 ? 66.251 -8.455 -64.077 1.00 96.38 402 THR A C 1
ATOM 3354 O O . THR A 1 402 ? 67.291 -8.810 -64.640 1.00 96.38 402 THR A O 1
ATOM 3357 N N . LYS A 1 403 ? 65.498 -7.459 -64.572 1.00 97.25 403 LYS A N 1
ATOM 3358 C CA . LYS A 1 403 ? 65.908 -6.639 -65.729 1.00 97.25 403 LYS A CA 1
ATOM 3359 C C . LYS A 1 403 ? 67.089 -5.731 -65.393 1.00 97.25 403 LYS A C 1
ATOM 3361 O O . LYS A 1 403 ? 67.984 -5.595 -66.224 1.00 97.25 403 LYS A O 1
ATOM 3366 N N . LEU A 1 404 ? 67.098 -5.135 -64.202 1.00 97.00 404 LEU A N 1
ATOM 3367 C CA . LEU A 1 404 ? 68.192 -4.296 -63.719 1.00 97.00 404 LEU A CA 1
ATOM 3368 C C . LEU A 1 404 ? 69.479 -5.115 -63.560 1.00 97.00 404 LEU A C 1
ATOM 3370 O O . LEU A 1 404 ? 70.508 -4.722 -64.100 1.00 97.00 404 LEU A O 1
ATOM 3374 N N . ASP A 1 405 ? 69.402 -6.295 -62.941 1.00 96.69 405 ASP A N 1
ATOM 3375 C CA . ASP A 1 405 ? 70.534 -7.223 -62.796 1.00 96.69 405 ASP A CA 1
ATOM 3376 C C . ASP A 1 405 ? 71.109 -7.672 -64.144 1.00 96.69 405 ASP A C 1
ATOM 3378 O O . ASP A 1 405 ? 72.298 -7.970 -64.281 1.00 96.69 405 ASP A O 1
ATOM 3382 N N . LYS A 1 406 ? 70.258 -7.789 -65.167 1.00 97.62 406 LYS A N 1
ATOM 3383 C CA . LYS A 1 406 ? 70.708 -8.085 -66.528 1.00 97.62 406 LYS A CA 1
ATOM 3384 C C . LYS A 1 406 ? 71.449 -6.889 -67.137 1.00 97.62 406 LYS A C 1
ATOM 3386 O O . LYS A 1 406 ? 72.546 -7.078 -67.649 1.00 97.62 406 LYS A O 1
ATOM 3391 N N . ALA A 1 407 ? 70.879 -5.687 -67.048 1.00 95.75 407 ALA A N 1
ATOM 3392 C CA . ALA A 1 407 ? 71.487 -4.470 -67.586 1.00 95.75 407 ALA A CA 1
ATOM 3393 C C . ALA A 1 407 ? 72.823 -4.127 -66.903 1.00 95.75 407 ALA A C 1
ATOM 3395 O O . ALA A 1 407 ? 73.762 -3.709 -67.573 1.00 95.75 407 ALA A O 1
ATOM 3396 N N . LEU A 1 408 ? 72.934 -4.347 -65.588 1.00 96.69 408 LEU A N 1
ATOM 3397 C CA . LEU A 1 408 ? 74.189 -4.175 -64.850 1.00 96.69 408 LEU A CA 1
ATOM 3398 C C . LEU A 1 408 ? 75.286 -5.108 -65.378 1.00 96.69 408 LEU A C 1
ATOM 3400 O O . LEU A 1 408 ? 76.382 -4.640 -65.660 1.00 96.69 408 LEU A O 1
ATOM 3404 N N . ARG A 1 409 ? 74.975 -6.388 -65.616 1.00 96.75 409 ARG A N 1
ATOM 3405 C CA . ARG A 1 409 ? 75.930 -7.344 -66.207 1.00 96.75 409 ARG A CA 1
ATOM 3406 C C . ARG A 1 409 ? 76.334 -6.990 -67.638 1.00 96.75 409 ARG A C 1
ATOM 3408 O O . ARG A 1 409 ? 77.488 -7.174 -68.005 1.00 96.75 409 ARG A O 1
ATOM 3415 N N . GLU A 1 410 ? 75.402 -6.502 -68.456 1.00 97.06 410 GLU A N 1
ATOM 3416 C CA . GLU A 1 410 ? 75.712 -6.020 -69.813 1.00 97.06 410 GLU A CA 1
ATOM 3417 C C . GLU A 1 410 ? 76.630 -4.786 -69.769 1.00 97.06 410 GLU A C 1
ATOM 3419 O O . GLU A 1 410 ? 77.579 -4.702 -70.545 1.00 97.06 410 GLU A O 1
ATOM 3424 N N . ASN A 1 411 ? 76.400 -3.861 -68.831 1.00 96.00 411 ASN A N 1
ATOM 3425 C CA . ASN A 1 411 ? 77.290 -2.721 -68.604 1.00 96.00 411 ASN A CA 1
ATOM 3426 C C . ASN A 1 411 ? 78.684 -3.161 -68.138 1.00 96.00 411 ASN A C 1
ATOM 3428 O O . ASN A 1 411 ? 79.664 -2.682 -68.698 1.00 96.00 411 ASN A O 1
ATOM 3432 N N . GLU A 1 412 ? 78.783 -4.093 -67.184 1.00 97.25 412 GLU A N 1
ATOM 3433 C CA . GLU A 1 412 ? 80.066 -4.666 -66.741 1.00 97.25 412 GLU A CA 1
ATOM 3434 C C . GLU A 1 412 ? 80.839 -5.279 -67.923 1.00 97.25 412 GLU A C 1
ATOM 3436 O O . GLU A 1 412 ? 82.032 -5.031 -68.085 1.00 97.25 412 GLU A O 1
ATOM 3441 N N . GLN A 1 413 ? 80.159 -6.014 -68.811 1.00 96.62 413 GLN A N 1
ATOM 3442 C CA . GLN A 1 413 ? 80.772 -6.565 -70.026 1.00 96.62 413 GLN A CA 1
ATOM 3443 C C . GLN A 1 413 ? 81.256 -5.478 -70.995 1.00 96.62 413 GLN A C 1
ATOM 3445 O O . GLN A 1 413 ? 82.358 -5.588 -71.533 1.00 96.62 413 GLN A O 1
ATOM 3450 N N . MET A 1 414 ? 80.460 -4.428 -71.221 1.00 96.25 414 MET A N 1
ATOM 3451 C CA . MET A 1 414 ? 80.867 -3.301 -72.068 1.00 96.25 414 MET A CA 1
ATOM 3452 C C . MET A 1 414 ? 82.063 -2.543 -71.481 1.00 96.25 414 MET A C 1
ATOM 3454 O O . MET A 1 414 ? 82.951 -2.135 -72.228 1.00 96.25 414 MET A O 1
ATOM 3458 N N . GLU A 1 415 ? 82.119 -2.364 -70.160 1.00 96.50 415 GLU A N 1
ATOM 3459 C CA . GLU A 1 415 ? 83.276 -1.775 -69.479 1.00 96.50 415 GLU A CA 1
ATOM 3460 C C . GLU A 1 415 ? 84.527 -2.644 -69.657 1.00 96.50 415 GLU A C 1
ATOM 346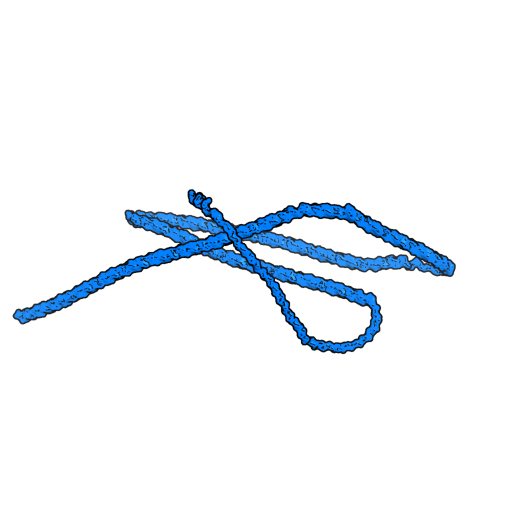2 O O . GLU A 1 415 ? 85.582 -2.126 -70.031 1.00 96.50 415 GLU A O 1
ATOM 3467 N N . GLU A 1 416 ? 84.409 -3.968 -69.507 1.00 96.06 416 GLU A N 1
ATOM 3468 C CA . GLU A 1 416 ? 85.506 -4.896 -69.798 1.00 96.06 416 GLU A CA 1
ATOM 3469 C C . GLU A 1 416 ? 85.978 -4.812 -71.261 1.00 96.06 416 GLU A C 1
ATOM 3471 O O . GLU A 1 416 ? 87.183 -4.878 -71.528 1.00 96.06 416 GLU A O 1
ATOM 3476 N N . GLU A 1 417 ? 85.061 -4.677 -72.225 1.00 96.00 417 GLU A N 1
ATOM 3477 C CA . GLU A 1 417 ? 85.392 -4.498 -73.644 1.00 96.00 417 GLU A CA 1
ATOM 3478 C C . GLU A 1 417 ? 86.092 -3.162 -73.914 1.00 96.00 417 GLU A C 1
ATOM 3480 O O . GLU A 1 417 ? 87.108 -3.136 -74.615 1.00 96.00 417 GLU A O 1
ATOM 3485 N N . LEU A 1 418 ? 85.611 -2.064 -73.326 1.00 94.62 418 LEU A N 1
ATOM 3486 C CA . LEU A 1 418 ? 86.266 -0.757 -73.405 1.00 94.62 418 LEU A CA 1
ATOM 3487 C C . LEU A 1 418 ? 87.685 -0.811 -72.828 1.00 94.62 418 LEU A C 1
ATOM 3489 O O . LEU A 1 418 ? 88.615 -0.285 -73.439 1.00 94.62 418 LEU A O 1
ATOM 3493 N N . ASP A 1 419 ? 87.881 -1.495 -71.702 1.00 94.62 419 ASP A N 1
ATOM 3494 C CA . ASP A 1 419 ? 89.201 -1.707 -71.105 1.00 94.62 419 ASP A CA 1
ATOM 3495 C C . ASP A 1 419 ? 90.101 -2.626 -71.944 1.00 94.62 419 ASP A C 1
ATOM 3497 O O . ASP A 1 419 ? 91.331 -2.530 -71.884 1.00 94.62 419 ASP A O 1
ATOM 3501 N N . ARG A 1 420 ? 89.538 -3.541 -72.742 1.00 94.19 420 ARG A N 1
ATOM 3502 C CA . ARG A 1 420 ? 90.309 -4.280 -73.758 1.00 94.19 420 ARG A CA 1
ATOM 3503 C C . ARG A 1 420 ? 90.735 -3.355 -74.894 1.00 94.19 420 ARG A C 1
ATOM 3505 O O . ARG A 1 420 ? 91.908 -3.376 -75.246 1.00 94.19 420 ARG A O 1
ATOM 3512 N N . LEU A 1 421 ? 89.834 -2.527 -75.426 1.00 93.38 421 LEU A N 1
ATOM 3513 C CA . LEU A 1 421 ? 90.142 -1.578 -76.506 1.00 93.38 421 LEU A CA 1
ATOM 3514 C C . LEU A 1 421 ? 91.198 -0.546 -76.090 1.00 93.38 421 LEU A C 1
ATOM 3516 O O . LEU A 1 421 ? 92.149 -0.324 -76.830 1.00 93.38 421 LEU A O 1
ATOM 3520 N N . ARG A 1 422 ? 91.109 -0.002 -74.870 1.00 92.81 422 ARG A N 1
ATOM 3521 C CA . ARG A 1 422 ? 92.114 0.921 -74.303 1.00 92.81 422 ARG A CA 1
ATOM 3522 C C . ARG A 1 422 ? 93.517 0.327 -74.166 1.00 92.81 422 ARG A C 1
ATOM 3524 O O . ARG A 1 422 ? 94.459 1.079 -73.974 1.00 92.81 422 ARG A O 1
ATOM 3531 N N . ARG A 1 423 ? 93.657 -1.002 -74.193 1.00 90.25 423 ARG A N 1
ATOM 3532 C CA . ARG A 1 423 ? 94.961 -1.686 -74.177 1.00 90.25 423 ARG A CA 1
ATOM 3533 C C . ARG A 1 423 ? 95.560 -1.878 -75.575 1.00 90.25 423 ARG A C 1
ATOM 3535 O O . ARG A 1 423 ? 96.704 -2.317 -75.658 1.00 90.25 423 ARG A O 1
ATOM 3542 N N . TYR A 1 424 ? 94.789 -1.633 -76.637 1.00 84.94 424 TYR A N 1
ATOM 3543 C CA . TYR A 1 424 ? 95.232 -1.768 -78.029 1.00 84.94 424 TYR A CA 1
ATOM 3544 C C . TYR A 1 424 ? 95.715 -0.452 -78.658 1.00 84.94 424 TYR A C 1
ATOM 3546 O O . TYR A 1 424 ? 96.533 -0.522 -79.576 1.00 84.94 424 TYR A O 1
ATOM 3554 N N . ASP A 1 425 ? 95.228 0.696 -78.180 1.00 64.06 425 ASP A N 1
ATOM 3555 C CA . ASP A 1 425 ? 95.826 2.021 -78.426 1.00 64.06 425 ASP A CA 1
ATOM 3556 C C . ASP A 1 425 ? 97.077 2.224 -77.554 1.00 64.06 425 ASP A C 1
ATOM 3558 O O . ASP A 1 425 ? 98.042 2.860 -78.044 1.00 64.06 425 ASP A O 1
#